Protein AF-A0AAD5CRN8-F1 (afdb_monomer_lite)

InterPro domains:
  IPR029175 Exocyst complex component EXOC2/Sec5 [PTHR13043] (1-467)
  IPR039481 Exocyst complex component EXOC2/Sec5, N-terminal domain [PF15469] (2-465)

Radius of gyration: 38.41 Å; chains: 1; bounding box: 92×66×128 Å

pLDDT: mean 82.79, std 17.11, range [29.72, 98.5]

Sequence (476 aa):
AQADKIRAVQGTLQRFRTLFNLPSAIRENISKGEYDLAVREYRKANSIVLPSHAGMLKRVLEEVENVMHDFKRMLYESMEDPHIDLTNLENIVRLLLELEPESDPVRRYFGIQNRRIQILLDDCTFDHESRMENLQNKLHEKALSDENWKKIQQDLHESVDGSLVNSQPIDSGAEELDALRARYIRRLTAVIMHLIPPFWKVALSVSSGKFAKNKGRYFGHSLEVVSGMIHEIISAYDSKVQNTFLELEETNVICPYMSDAIMDISKACQAFDAKEAAPTIAVESLRALLFESTKLYIMKLCSWMRTSMEEESRNETWVPVTVLERNKSPYAISSLPLAFRSVMVAAMDRIDMMIKFIRSEATSEDSLMMLQEIQESVTLSFFNCLLGFAGQMERIGGDLGRIKQHLPFENGYYPDVVEEFSFHHRPGSITDQHQQLLMVLSNIGFCKDDLFSEMYNKYKHVFLKSRYEPIQCTRI

Organism: Ambrosia artemisiifolia (NCBI:txid4212)

Secondary structure (DSSP, 8-state):
-HHHHHHHHHHHHHHTHHHHHHHHHHHHHHHTT-HHHHHHHHHHHHHH--GGGHHHHHHHHHHHHHHHHHHHHHHHHHTT-TT--HHHHHHHHHHHHHT--SS-HHHHHHHHHHHHHHHHHHHHHHHHHHHHHHHHHHHHHHHHHHHHHHHHHHHHHTS-----------SHHHHHHHHHHHHHHHHHHHHHHHHHHHHHHHHHHHHTTTT-TT-TTSSTTHHHHHHHHHHHHHHHHHHHHHHHHHHS-STTTTSTHHHHHHHHHHHHHHHHHSTTSS-HHHHHHHHHHHHHHHHHHHHHHHHHHHHHHHHHHHT-----EEEEEETTEEEEE-SHHHHHHHHHHHHHHHHHHHHHHHHHH--SHHHHHHHHHHHHHHHHHHHHHHHHHHHHHHHHHHHHHHHGGGS----S----------S-PPTT----HHHHHHHHHHHHHHIIIIIHHHHHHHHHHHHS------------

Foldseek 3Di:
DVVVVVVVVVVVCVVCVCLQCLLVVLVVCVVVVVLVVSLVSLVVSVVPDDPVCCVVCVVSVVSSVVSVVVVLVVLLVLLLDPPDDLVSVLVSQLSCVSSPHPDRSLVSSLVSLLVVLVVQLVVLVVVLVVVLVVLVVVVVVVVVVVVVVVVVVVVVVVPDDDDDDDPDPPDPSLLVNLVSLLVSLLSLLVSLLPRQQVSQVSLVCQLVQSSHPPDVPRNPCSNVVSLVSNLVSLVVSLVSNVVSLVVRDLLCLLPCSLVVSLVSLVSSLVSCPPPSRHDPSSNVSSLVSSLVSLLSSLVSLLVSLQVQLVVCLVVFQQFWDFPDDDPNHIDTAGCNLVSNLVSLCSSLVVSVVSLVVLVVVDDDPVSVVSSLVSLVSSVVSSVVSLVVNVVSLVVLLVVLVVVVVPDPPDPDDDDDDPPPPDDDRDPRHDPDSVVVNVNSVVSVVCCVPPVVCPSCVVRVVSNDDPDPPPPPPDDD

Structure (mmCIF, N/CA/C/O backbone):
data_AF-A0AAD5CRN8-F1
#
_entry.id   AF-A0AAD5CRN8-F1
#
loop_
_atom_site.group_PDB
_atom_site.id
_atom_site.type_symbol
_atom_site.label_atom_id
_atom_site.label_alt_id
_atom_site.label_comp_id
_atom_site.label_asym_id
_atom_site.label_entity_id
_atom_site.label_seq_id
_atom_site.pdbx_PDB_ins_code
_atom_site.Cartn_x
_atom_site.Cartn_y
_atom_site.Cartn_z
_atom_site.occupancy
_atom_site.B_iso_or_equiv
_atom_site.auth_seq_id
_atom_site.auth_comp_id
_atom_site.auth_asym_id
_atom_site.auth_atom_id
_atom_site.pdbx_PDB_model_num
ATOM 1 N N . ALA A 1 1 ? -37.366 -17.524 76.147 1.00 62.94 1 ALA A N 1
ATOM 2 C CA . ALA A 1 1 ? -35.940 -17.242 75.847 1.00 62.94 1 ALA A CA 1
ATOM 3 C C . ALA A 1 1 ? -35.489 -17.808 74.493 1.00 62.94 1 ALA A C 1
ATOM 5 O O . ALA A 1 1 ? -35.186 -17.025 73.602 1.00 62.94 1 ALA A O 1
ATOM 6 N N . GLN A 1 2 ? -35.440 -19.134 74.291 1.00 68.38 2 GLN A N 1
ATOM 7 C CA . GLN A 1 2 ? -34.964 -19.723 73.022 1.00 68.38 2 GLN A CA 1
ATOM 8 C C . GLN A 1 2 ? -35.988 -19.616 71.881 1.00 68.38 2 GLN A C 1
ATOM 10 O O . GLN A 1 2 ? -35.630 -19.229 70.773 1.00 68.38 2 GLN A O 1
ATOM 15 N N . ALA A 1 3 ? -37.271 -19.844 72.173 1.00 77.38 3 ALA A N 1
ATOM 16 C CA . ALA A 1 3 ? -38.359 -19.645 71.214 1.00 77.38 3 ALA A CA 1
ATOM 17 C C . ALA A 1 3 ? -38.461 -18.186 70.723 1.00 77.38 3 ALA A C 1
ATOM 19 O O . ALA A 1 3 ? -38.731 -17.948 69.550 1.00 77.38 3 ALA A O 1
ATOM 20 N N . ASP A 1 4 ? -38.178 -17.211 71.591 1.00 73.88 4 ASP A N 1
ATOM 21 C CA . ASP A 1 4 ? -38.239 -15.785 71.244 1.00 73.88 4 ASP A CA 1
ATOM 22 C C . ASP A 1 4 ? -37.057 -15.359 70.363 1.00 73.88 4 ASP A C 1
ATOM 24 O O . ASP A 1 4 ? -37.240 -14.583 69.428 1.00 73.88 4 ASP A O 1
ATOM 28 N N . LYS A 1 5 ? -35.867 -15.944 70.580 1.00 73.56 5 LYS A N 1
ATOM 29 C CA . LYS A 1 5 ? -34.718 -15.793 69.671 1.00 73.56 5 LYS A CA 1
ATOM 30 C C . LYS A 1 5 ? -35.005 -16.384 68.288 1.00 73.56 5 LYS A C 1
ATOM 32 O O . LYS A 1 5 ? -34.698 -15.746 67.287 1.00 73.56 5 LYS A O 1
ATOM 37 N N . ILE A 1 6 ? -35.632 -17.562 68.220 1.00 77.44 6 ILE A N 1
ATOM 38 C CA . ILE A 1 6 ? -36.017 -18.195 66.946 1.00 77.44 6 ILE A CA 1
ATOM 39 C C . ILE A 1 6 ? -37.050 -17.333 66.204 1.00 77.44 6 ILE A C 1
ATOM 41 O O . ILE A 1 6 ? -36.885 -17.078 65.011 1.00 77.44 6 ILE A O 1
ATOM 45 N N . ARG A 1 7 ? -38.059 -16.803 66.910 1.00 81.38 7 ARG A N 1
ATOM 46 C CA . ARG A 1 7 ? -39.059 -15.885 66.336 1.00 81.38 7 ARG A CA 1
ATOM 47 C C . ARG A 1 7 ? -38.431 -14.583 65.823 1.00 81.38 7 ARG A C 1
ATOM 49 O O . ARG A 1 7 ? -38.809 -14.110 64.754 1.00 81.38 7 ARG A O 1
ATOM 56 N N . ALA A 1 8 ? -37.448 -14.031 66.538 1.00 76.06 8 ALA A N 1
ATOM 57 C CA . ALA A 1 8 ? -36.716 -12.837 66.112 1.00 76.06 8 ALA A CA 1
ATOM 58 C C . ALA A 1 8 ? -35.868 -13.085 64.848 1.00 76.06 8 ALA A C 1
ATOM 60 O O . ALA A 1 8 ? -35.879 -12.264 63.928 1.00 76.06 8 ALA A O 1
ATOM 61 N N . VAL A 1 9 ? -35.184 -14.233 64.762 1.00 78.31 9 VAL A N 1
ATOM 62 C CA . VAL A 1 9 ? -34.409 -14.631 63.571 1.00 78.31 9 VAL A CA 1
ATOM 63 C C . VAL A 1 9 ? -35.330 -14.873 62.374 1.00 78.31 9 VAL A C 1
ATOM 65 O O . VAL A 1 9 ? -35.062 -14.350 61.295 1.00 78.31 9 VAL A O 1
ATOM 68 N N . GLN A 1 10 ? -36.450 -15.582 62.558 1.00 79.94 10 GLN A N 1
ATOM 69 C CA . GLN A 1 10 ? -37.449 -15.781 61.502 1.00 79.94 10 GLN A CA 1
ATOM 70 C C . GLN A 1 10 ? -38.045 -14.459 61.016 1.00 79.94 10 GLN A C 1
ATOM 72 O O . GLN A 1 10 ? -38.086 -14.226 59.813 1.00 79.94 10 GLN A O 1
ATOM 77 N N . GLY A 1 11 ? -38.444 -13.560 61.921 1.00 81.56 11 GLY A N 1
ATOM 78 C CA . GLY A 1 11 ? -38.968 -12.246 61.538 1.00 81.56 11 GLY A CA 1
ATOM 79 C C . GLY A 1 11 ? -37.955 -11.408 60.753 1.00 81.56 11 GLY A C 1
ATOM 80 O O . GLY A 1 11 ? -38.325 -10.697 59.819 1.00 81.56 11 GLY A O 1
ATOM 81 N N . THR A 1 12 ? -36.668 -11.542 61.080 1.00 76.12 12 THR A N 1
ATOM 82 C CA . THR A 1 12 ? -35.578 -10.850 60.380 1.00 76.12 12 THR A CA 1
ATOM 83 C C . THR A 1 12 ? -35.306 -11.451 58.998 1.00 76.12 12 THR A C 1
ATOM 85 O O . THR A 1 12 ? -35.222 -10.707 58.021 1.00 76.12 12 THR A O 1
ATOM 88 N N . LEU A 1 13 ? -35.255 -12.784 58.881 1.00 78.75 13 LEU A N 1
ATOM 89 C CA . LEU A 1 13 ? -35.157 -13.488 57.595 1.00 78.75 13 LEU A CA 1
ATOM 90 C C . LEU A 1 13 ? -36.345 -13.165 56.685 1.00 78.75 13 LEU A C 1
ATOM 92 O O . LEU A 1 13 ? -36.154 -12.964 55.492 1.00 78.75 13 LEU A O 1
ATOM 96 N N . GLN A 1 14 ? -37.558 -13.063 57.235 1.00 80.62 14 GLN A N 1
ATOM 97 C CA . GLN A 1 14 ? -38.750 -12.700 56.468 1.00 80.62 14 GLN A CA 1
ATOM 98 C C . GLN A 1 14 ? -38.671 -11.252 55.959 1.00 80.62 14 GLN A C 1
ATOM 100 O O . GLN A 1 14 ? -38.977 -11.000 54.796 1.00 80.62 14 GLN A O 1
ATOM 105 N N . ARG A 1 15 ? -38.230 -10.308 56.810 1.00 79.81 15 ARG A N 1
ATOM 106 C CA . ARG A 1 15 ? -38.081 -8.885 56.453 1.00 79.81 15 ARG A CA 1
ATOM 107 C C . ARG A 1 15 ? -37.029 -8.644 55.373 1.00 79.81 15 ARG A C 1
ATOM 109 O O . ARG A 1 15 ? -37.247 -7.796 54.517 1.00 79.81 15 ARG A O 1
ATOM 116 N N . PHE A 1 16 ? -35.915 -9.375 55.407 1.00 79.94 16 PHE A N 1
ATOM 117 C CA . PHE A 1 16 ? -34.784 -9.180 54.491 1.00 79.94 16 PHE A CA 1
ATOM 118 C C . PHE A 1 16 ? -34.605 -10.319 53.475 1.00 79.94 16 PHE A C 1
ATOM 120 O O . PHE A 1 16 ? -33.552 -10.420 52.848 1.00 79.94 16 PHE A O 1
ATOM 127 N N . ARG A 1 17 ? -35.623 -11.168 53.274 1.00 82.38 17 ARG A N 1
ATOM 128 C CA . ARG A 1 17 ? -35.578 -12.337 52.372 1.00 82.38 17 ARG A CA 1
ATOM 129 C C . ARG A 1 17 ? -35.054 -11.995 50.978 1.00 82.38 17 ARG A C 1
ATOM 131 O O . ARG A 1 17 ? -34.287 -12.757 50.402 1.00 82.38 17 ARG A O 1
ATOM 138 N N . THR A 1 18 ? -35.470 -10.850 50.444 1.00 82.62 18 THR A N 1
ATOM 139 C CA . THR A 1 18 ? -35.054 -10.361 49.125 1.00 82.62 18 THR A CA 1
ATOM 140 C C . THR A 1 18 ? -33.570 -10.017 49.073 1.00 82.62 18 THR A C 1
ATOM 142 O O . THR A 1 18 ? -32.928 -10.355 48.091 1.00 82.62 18 THR A O 1
ATOM 145 N N . LEU A 1 19 ? -33.010 -9.418 50.130 1.00 80.56 19 LEU A N 1
ATOM 146 C CA . LEU A 1 19 ? -31.579 -9.118 50.214 1.00 80.56 19 LEU A CA 1
ATOM 147 C C . LEU A 1 19 ? -30.752 -10.397 50.376 1.00 80.56 19 LEU A C 1
ATOM 149 O O . LEU A 1 19 ? -29.744 -10.543 49.701 1.00 80.56 19 LEU A O 1
ATOM 153 N N . PHE A 1 20 ? -31.197 -11.354 51.199 1.00 83.69 20 PHE A N 1
ATOM 154 C CA . PHE A 1 20 ? -30.498 -12.638 51.361 1.00 83.69 20 PHE A CA 1
ATOM 155 C C . PHE A 1 20 ? -30.453 -13.471 50.069 1.00 83.69 20 PHE A C 1
ATOM 157 O O . PHE A 1 20 ? -29.467 -14.162 49.831 1.00 83.69 20 PHE A O 1
ATOM 164 N N . ASN A 1 21 ? -31.488 -13.388 49.227 1.00 85.75 21 ASN A N 1
ATOM 165 C CA . ASN A 1 21 ? -31.549 -14.095 47.941 1.00 85.75 21 ASN A CA 1
ATOM 166 C C . ASN A 1 21 ? -30.939 -13.303 46.772 1.00 85.75 21 ASN A C 1
ATOM 168 O O . ASN A 1 21 ? -30.815 -13.840 45.671 1.00 85.75 21 ASN A O 1
ATOM 172 N N . LEU A 1 22 ? -30.569 -12.042 46.996 1.00 88.12 22 LEU A N 1
ATOM 173 C CA . LEU A 1 22 ? -30.127 -11.120 45.956 1.00 88.12 22 LEU A CA 1
ATOM 174 C C . LEU A 1 22 ? -28.894 -11.605 45.172 1.00 88.12 22 LEU A C 1
ATOM 176 O O . LEU A 1 22 ? -28.953 -11.542 43.947 1.00 88.12 22 LEU A O 1
ATOM 180 N N . PRO A 1 23 ? -27.815 -12.137 45.793 1.00 88.75 23 PRO A N 1
ATOM 181 C CA . PRO A 1 23 ? -26.663 -12.616 45.024 1.00 88.75 23 PRO A CA 1
ATOM 182 C C . PRO A 1 23 ? -27.031 -13.711 44.017 1.00 88.75 23 PRO A C 1
ATOM 184 O O . PRO A 1 23 ? -26.512 -13.744 42.903 1.00 88.75 23 PRO A O 1
ATOM 187 N N . SER A 1 24 ? -27.933 -14.619 44.403 1.00 90.00 24 SER A N 1
ATOM 188 C CA . SER A 1 24 ? -28.396 -15.703 43.533 1.00 90.00 24 SER A CA 1
ATOM 189 C C . SER A 1 24 ? -29.290 -15.183 42.410 1.00 90.00 24 SER A C 1
ATOM 191 O O . SER A 1 24 ? -29.120 -15.608 41.273 1.00 90.00 24 SER A O 1
ATOM 193 N N . ALA A 1 25 ? -30.184 -14.234 42.708 1.00 90.25 25 ALA A N 1
ATOM 194 C CA . ALA A 1 25 ? -31.044 -13.601 41.708 1.00 90.25 25 ALA A CA 1
ATOM 195 C C . ALA A 1 25 ? -30.230 -12.817 40.664 1.00 90.25 25 ALA A C 1
ATOM 197 O O . ALA A 1 25 ? -30.434 -12.990 39.466 1.00 90.25 25 ALA A O 1
ATOM 198 N N . ILE A 1 26 ? -29.240 -12.032 41.104 1.00 91.94 26 ILE A N 1
ATOM 199 C CA . ILE A 1 26 ? -28.335 -11.304 40.205 1.00 91.94 26 ILE A CA 1
ATOM 200 C C . ILE A 1 26 ? -27.557 -12.287 39.321 1.00 91.94 26 ILE A C 1
ATOM 202 O O . ILE A 1 26 ? -27.516 -12.100 38.107 1.00 91.94 26 ILE A O 1
ATOM 206 N N . ARG A 1 27 ? -26.993 -13.365 39.889 1.00 93.00 27 ARG A N 1
ATOM 207 C CA . ARG A 1 27 ? -26.302 -14.405 39.103 1.00 93.00 27 ARG A CA 1
ATOM 208 C C . ARG A 1 27 ? -27.207 -15.056 38.060 1.00 93.00 27 ARG A C 1
ATOM 210 O O . ARG A 1 27 ? -26.766 -15.280 36.937 1.00 93.00 27 ARG A O 1
ATOM 217 N N . GLU A 1 28 ? -28.454 -15.348 38.417 1.00 93.56 28 GLU A N 1
ATOM 218 C CA . GLU A 1 28 ? -29.437 -15.930 37.501 1.00 93.56 28 GLU A CA 1
ATOM 219 C C . GLU A 1 28 ? -29.817 -14.963 36.369 1.00 93.56 28 GLU A C 1
ATOM 221 O O . GLU A 1 28 ? -29.907 -15.366 35.211 1.00 93.56 28 GLU A O 1
ATOM 226 N N . ASN A 1 29 ? -29.985 -13.677 36.672 1.00 92.75 29 ASN A N 1
ATOM 227 C CA . ASN A 1 29 ? -30.277 -12.662 35.659 1.00 92.75 29 ASN A CA 1
ATOM 228 C C . ASN A 1 29 ? -29.090 -12.467 34.703 1.00 92.75 29 ASN A C 1
ATOM 230 O O . ASN A 1 29 ? -29.282 -12.370 33.492 1.00 92.75 29 ASN A O 1
ATOM 234 N N . ILE A 1 30 ? -27.857 -12.479 35.223 1.00 93.19 30 ILE A N 1
ATOM 235 C CA . ILE A 1 30 ? -26.638 -12.415 34.405 1.00 93.19 30 ILE A CA 1
ATOM 236 C C . ILE A 1 30 ? -26.535 -13.636 33.485 1.00 93.19 30 ILE A C 1
ATOM 238 O O . ILE A 1 30 ? -26.258 -13.472 32.298 1.00 93.19 30 ILE A O 1
ATOM 242 N N . SER A 1 31 ? -26.782 -14.850 33.988 1.00 92.12 31 SER A N 1
ATOM 243 C CA . SER A 1 31 ? -26.666 -16.068 33.174 1.00 92.12 31 SER A CA 1
ATOM 244 C C . SER A 1 31 ? -27.721 -16.164 32.067 1.00 92.12 31 SER A C 1
ATOM 246 O O . SER A 1 31 ? -27.463 -16.783 31.037 1.00 92.12 31 SER A O 1
ATOM 248 N N . LYS A 1 32 ? -28.878 -15.513 32.238 1.00 93.62 32 LYS A N 1
ATOM 249 C CA . LYS A 1 32 ? -29.927 -15.385 31.210 1.00 93.62 32 LYS A CA 1
ATOM 250 C C . LYS A 1 32 ? -29.684 -14.255 30.202 1.00 93.62 32 LYS A C 1
ATOM 252 O O . LYS A 1 32 ? -30.441 -14.141 29.243 1.00 93.62 32 LYS A O 1
ATOM 257 N N . GLY A 1 33 ? -28.669 -13.412 30.410 1.00 89.50 33 GLY A N 1
ATOM 258 C CA . GLY A 1 33 ? -28.430 -12.220 29.588 1.00 89.50 33 GLY A CA 1
ATOM 259 C C . GLY A 1 33 ? -29.343 -11.032 29.924 1.00 89.50 33 GLY A C 1
ATOM 260 O O . GLY A 1 33 ? -29.355 -10.033 29.210 1.00 89.50 33 GLY A O 1
ATOM 261 N N . GLU A 1 34 ? -30.095 -11.093 31.027 1.00 93.06 34 GLU A N 1
ATOM 262 C CA . GLU A 1 34 ? -30.994 -10.029 31.491 1.00 93.06 34 GLU A CA 1
ATOM 263 C C . GLU A 1 34 ? -30.223 -8.955 32.283 1.00 93.06 34 GLU A C 1
ATOM 265 O O . GLU A 1 34 ? -30.525 -8.634 33.437 1.00 93.06 34 GLU A O 1
ATOM 270 N N . TYR A 1 35 ? -29.193 -8.383 31.658 1.00 93.69 35 TYR A N 1
ATOM 271 C CA . TYR A 1 35 ? -28.232 -7.487 32.307 1.00 93.69 35 TYR A CA 1
ATOM 272 C C . TYR A 1 35 ? -28.873 -6.243 32.933 1.00 93.69 35 TYR A C 1
ATOM 274 O O . TYR A 1 35 ? -28.536 -5.867 34.055 1.00 93.69 35 TYR A O 1
ATOM 282 N N . ASP A 1 36 ? -29.857 -5.637 32.269 1.00 90.31 36 ASP A N 1
ATOM 283 C CA . ASP A 1 36 ? -30.581 -4.483 32.813 1.00 90.31 36 ASP A CA 1
ATOM 284 C C . ASP A 1 36 ? -31.354 -4.815 34.094 1.00 90.31 36 ASP A C 1
ATOM 286 O O . ASP A 1 36 ? -31.506 -3.968 34.978 1.00 90.31 36 ASP A O 1
ATOM 290 N N . LEU A 1 37 ? -31.873 -6.042 34.211 1.00 91.81 37 LEU A N 1
ATOM 291 C CA . LEU A 1 37 ? -32.556 -6.477 35.422 1.00 91.81 37 LEU A CA 1
ATOM 292 C C . LEU A 1 37 ? -31.555 -6.630 36.571 1.00 91.81 37 LEU A C 1
ATOM 294 O O . LEU A 1 37 ? -31.789 -6.062 37.638 1.00 91.81 37 LEU A O 1
ATOM 298 N N . ALA A 1 38 ? -30.415 -7.278 36.316 1.00 91.56 38 ALA A N 1
ATOM 299 C CA . ALA A 1 38 ? -29.332 -7.432 37.288 1.00 91.56 38 ALA A CA 1
ATOM 300 C C . ALA A 1 38 ? -28.832 -6.075 37.829 1.00 91.56 38 ALA A C 1
ATOM 302 O O . ALA A 1 38 ? -28.772 -5.870 39.043 1.00 91.56 38 ALA A O 1
ATOM 303 N N . VAL A 1 39 ? -28.561 -5.106 36.944 1.00 91.19 39 VAL A N 1
ATOM 304 C CA . VAL A 1 39 ? -28.105 -3.756 37.333 1.00 91.19 39 VAL A CA 1
ATOM 305 C C . VAL A 1 39 ? -29.162 -3.013 38.158 1.00 91.19 39 VAL A C 1
ATOM 307 O O . VAL A 1 39 ? -28.835 -2.352 39.150 1.00 91.19 39 VAL A O 1
ATOM 310 N N . ARG A 1 40 ? -30.446 -3.115 37.789 1.00 89.31 40 ARG A N 1
ATOM 311 C CA . ARG A 1 40 ? -31.541 -2.480 38.543 1.00 89.31 40 ARG A CA 1
ATOM 312 C C . ARG A 1 40 ? -31.700 -3.070 39.939 1.00 89.31 40 ARG A C 1
ATOM 314 O O . ARG A 1 40 ? -31.893 -2.309 40.888 1.00 89.31 40 ARG A O 1
ATOM 321 N N . GLU A 1 41 ? -31.638 -4.393 40.072 1.00 87.69 41 GLU A N 1
ATOM 322 C CA . GLU A 1 41 ? -31.734 -5.069 41.369 1.00 87.69 41 GLU A CA 1
ATOM 323 C C . GLU A 1 41 ? -30.574 -4.687 42.291 1.00 87.69 41 GLU A C 1
ATOM 325 O O . GLU A 1 41 ? -30.813 -4.349 43.453 1.00 87.69 41 GLU A O 1
ATOM 330 N N . TYR A 1 42 ? -29.353 -4.629 41.753 1.00 88.81 42 TYR A N 1
ATOM 331 C CA . TYR A 1 42 ? -28.173 -4.154 42.473 1.00 88.81 42 TYR A CA 1
ATOM 332 C C . TYR A 1 42 ? -28.337 -2.709 42.974 1.00 88.81 42 TYR A C 1
ATOM 334 O O . TYR A 1 42 ? -28.220 -2.442 44.172 1.00 88.81 42 TYR A O 1
ATOM 342 N N . ARG A 1 43 ? -28.713 -1.767 42.094 1.00 85.38 43 ARG A N 1
ATOM 343 C CA . ARG A 1 43 ? -28.924 -0.357 42.483 1.00 85.38 43 ARG A CA 1
ATOM 344 C C . ARG A 1 43 ? -30.032 -0.199 43.519 1.00 85.38 43 ARG A C 1
ATOM 346 O O . ARG A 1 43 ? -29.898 0.579 44.465 1.00 85.38 43 ARG A O 1
ATOM 353 N N . LYS A 1 44 ? -31.127 -0.948 43.365 1.00 84.88 44 LYS A N 1
ATOM 354 C CA . LYS A 1 44 ? -32.227 -0.955 44.333 1.00 84.88 44 LYS A CA 1
ATOM 355 C C . LYS A 1 44 ? -31.738 -1.430 45.699 1.00 84.88 44 LYS A C 1
ATOM 357 O O . LYS A 1 44 ? -32.062 -0.794 46.699 1.00 84.88 44 LYS A O 1
ATOM 362 N N . ALA A 1 45 ? -30.943 -2.494 45.748 1.00 80.56 45 ALA A N 1
ATOM 363 C CA . ALA A 1 45 ? -30.377 -2.992 46.993 1.00 80.56 45 ALA A CA 1
ATOM 364 C C . ALA A 1 45 ? -29.479 -1.952 47.672 1.00 80.56 45 ALA A C 1
ATOM 366 O O . ALA A 1 45 ? -29.720 -1.633 48.835 1.00 80.56 45 ALA A O 1
ATOM 367 N N . ASN A 1 46 ? -28.558 -1.330 46.932 1.00 78.19 46 ASN A N 1
ATOM 368 C CA . ASN A 1 46 ? -27.684 -0.276 47.459 1.00 78.19 46 ASN A CA 1
ATOM 369 C C . ASN A 1 46 ? -28.458 0.933 48.006 1.00 78.19 46 ASN A C 1
ATOM 371 O O . ASN A 1 46 ? -28.046 1.525 48.997 1.00 78.19 46 ASN A O 1
ATOM 375 N N . SER A 1 47 ? -29.618 1.263 47.429 1.00 77.88 47 SER A N 1
ATOM 376 C CA . SER A 1 47 ? -30.474 2.347 47.937 1.00 77.88 47 SER A CA 1
ATOM 377 C C . SER A 1 47 ? -31.237 2.014 49.231 1.00 77.88 47 SER A C 1
ATOM 379 O O . SER A 1 47 ? -31.662 2.920 49.944 1.00 77.88 47 SER A O 1
ATOM 381 N N . ILE A 1 48 ? -31.437 0.726 49.537 1.00 75.50 48 ILE A N 1
ATOM 382 C CA . ILE A 1 48 ? -32.257 0.255 50.670 1.00 75.50 48 ILE A CA 1
ATOM 383 C C . ILE A 1 48 ? -31.395 -0.053 51.907 1.00 75.50 48 ILE A C 1
ATOM 385 O O . ILE A 1 48 ? -31.907 -0.071 53.030 1.00 75.50 48 ILE A O 1
ATOM 389 N N . VAL A 1 49 ? -30.092 -0.297 51.735 1.00 66.75 49 VAL A N 1
ATOM 390 C CA . VAL A 1 49 ? -29.182 -0.625 52.841 1.00 66.75 49 VAL A CA 1
ATOM 391 C C . VAL A 1 49 ? -28.963 0.605 53.729 1.00 66.75 49 VAL A C 1
ATOM 393 O O . VAL A 1 49 ? -28.154 1.480 53.439 1.00 66.75 49 VAL A O 1
ATOM 396 N N . LEU A 1 50 ? -29.677 0.662 54.857 1.00 60.12 50 LEU A N 1
ATOM 397 C CA . LEU A 1 50 ? -29.413 1.636 55.915 1.00 60.12 50 LEU A CA 1
ATOM 398 C C . LEU A 1 50 ? -28.155 1.245 56.722 1.00 60.12 50 LEU A C 1
ATOM 400 O O . LEU A 1 50 ? -27.99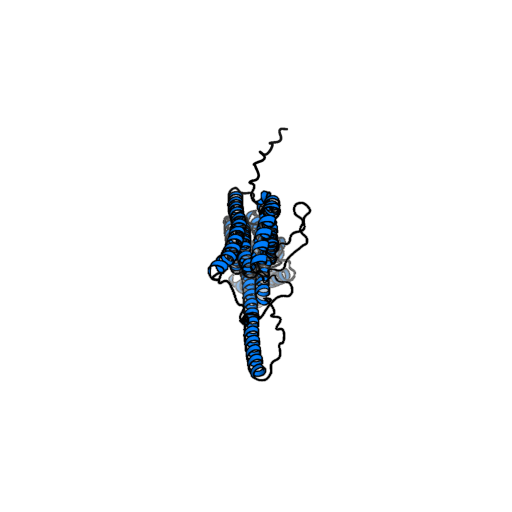8 0.066 57.065 1.00 60.12 50 LEU A O 1
ATOM 404 N N . PRO A 1 51 ? -27.316 2.215 57.142 1.00 61.31 51 PRO A N 1
ATOM 405 C CA . PRO A 1 51 ? -26.113 1.970 57.951 1.00 61.31 51 PRO A CA 1
ATOM 406 C C . PRO A 1 51 ? -26.364 1.161 59.237 1.00 61.31 51 PRO A C 1
ATOM 408 O O . PRO A 1 51 ? -25.488 0.444 59.714 1.00 61.31 51 PRO A O 1
ATOM 411 N N . SER A 1 52 ? -27.582 1.227 59.782 1.00 59.97 52 SER A N 1
ATOM 412 C CA . SER A 1 52 ? -28.012 0.549 61.010 1.00 59.97 52 SER A CA 1
ATOM 413 C C . SER A 1 52 ? -28.111 -0.982 60.909 1.00 59.97 52 SER A C 1
ATOM 415 O O . SER A 1 52 ? -28.086 -1.653 61.940 1.00 59.97 52 SER A O 1
ATOM 417 N N . HIS A 1 53 ? -28.214 -1.558 59.705 1.00 65.31 53 HIS A N 1
ATOM 418 C CA . HIS A 1 53 ? -28.368 -3.009 59.489 1.00 65.31 53 HIS A CA 1
ATOM 419 C C . HIS A 1 53 ? -27.146 -3.670 58.825 1.00 65.31 53 HIS A C 1
ATOM 421 O O . HIS A 1 53 ? -27.135 -4.887 58.609 1.00 65.31 53 HIS A O 1
ATOM 427 N N . ALA A 1 54 ? -26.092 -2.891 58.561 1.00 62.66 54 ALA A N 1
ATOM 428 C CA . ALA A 1 54 ? -24.902 -3.317 57.827 1.00 62.66 54 ALA A CA 1
ATOM 429 C C . ALA A 1 54 ? -24.162 -4.497 58.484 1.00 62.66 54 ALA A C 1
ATOM 431 O O . ALA A 1 54 ? -23.677 -5.382 57.787 1.00 62.66 54 ALA A O 1
ATOM 432 N N . GLY A 1 55 ? -24.127 -4.573 59.820 1.00 69.88 55 GLY A N 1
ATOM 433 C CA . GLY A 1 55 ? -23.413 -5.643 60.531 1.00 69.88 55 GLY A CA 1
ATOM 434 C C . GLY A 1 55 ? -23.984 -7.049 60.301 1.00 69.88 55 GLY A C 1
ATOM 435 O O . GLY A 1 55 ? -23.228 -8.014 60.249 1.00 69.88 55 GLY A O 1
ATOM 436 N N . MET A 1 56 ? -25.303 -7.172 60.120 1.00 74.06 56 MET A N 1
ATOM 437 C CA . MET A 1 56 ? -25.963 -8.463 59.878 1.00 74.06 56 MET A CA 1
ATOM 438 C C . MET A 1 56 ? -25.917 -8.872 58.401 1.00 74.06 56 MET A C 1
ATOM 440 O O . MET A 1 56 ? -25.804 -10.057 58.096 1.00 74.06 56 MET A O 1
ATOM 444 N N . LEU A 1 57 ? -25.999 -7.899 57.491 1.00 75.50 57 LEU A N 1
ATOM 445 C CA . LEU A 1 57 ? -26.015 -8.130 56.044 1.00 75.50 57 LEU A CA 1
ATOM 446 C C . LEU A 1 57 ? -24.615 -8.128 55.417 1.00 75.50 57 LEU A C 1
ATOM 448 O O . LEU A 1 57 ? -24.497 -8.415 54.232 1.00 75.50 57 LEU A O 1
ATOM 452 N N . LYS A 1 58 ? -23.559 -7.865 56.199 1.00 81.56 58 LYS A N 1
ATOM 453 C CA . LYS A 1 58 ? -22.179 -7.692 55.724 1.00 81.56 58 LYS A CA 1
ATOM 454 C C . LYS A 1 58 ? -21.734 -8.758 54.717 1.00 81.56 58 LYS A C 1
ATOM 456 O O . LYS A 1 58 ? -21.371 -8.404 53.607 1.00 81.56 58 LYS A O 1
ATOM 461 N N . ARG A 1 59 ? -21.846 -10.047 55.060 1.00 83.19 59 ARG A N 1
ATOM 462 C CA . ARG A 1 59 ? -21.443 -11.152 54.163 1.00 83.19 59 ARG A CA 1
ATOM 463 C C . ARG A 1 59 ? -22.257 -11.219 52.872 1.00 83.19 59 ARG A C 1
ATOM 465 O O . ARG A 1 59 ? -21.732 -11.601 51.839 1.00 83.19 59 ARG A O 1
ATOM 472 N N . VAL A 1 60 ? -23.547 -10.894 52.941 1.00 84.25 60 VAL A N 1
ATOM 473 C CA . VAL A 1 60 ? -24.421 -10.896 51.761 1.00 84.25 60 VAL A CA 1
ATOM 474 C C . VAL A 1 60 ? -24.032 -9.750 50.841 1.00 84.25 60 VAL A C 1
ATOM 476 O O . VAL A 1 60 ? -23.927 -9.957 49.644 1.00 84.25 60 VAL A O 1
ATOM 479 N N . LEU A 1 61 ? -23.782 -8.564 51.399 1.00 82.88 61 LEU A N 1
ATOM 480 C CA . LEU A 1 61 ? -23.341 -7.402 50.632 1.00 82.88 61 LEU A CA 1
ATOM 481 C C . LEU A 1 61 ? -21.951 -7.623 50.023 1.00 82.88 61 LEU A C 1
ATOM 483 O O . LEU A 1 61 ? -21.770 -7.320 48.854 1.00 82.88 61 LEU A O 1
ATOM 487 N N . GLU A 1 62 ? -21.014 -8.223 50.763 1.00 87.25 62 GLU A N 1
ATOM 488 C CA . GLU A 1 62 ? -19.708 -8.647 50.229 1.00 87.25 62 GLU A CA 1
ATOM 489 C C . GLU A 1 62 ? -19.870 -9.611 49.045 1.00 87.25 62 GLU A C 1
ATOM 491 O O . GLU A 1 62 ? -19.226 -9.440 48.015 1.00 87.25 62 GLU A O 1
ATOM 496 N N . GLU A 1 63 ? -20.775 -10.587 49.149 1.00 89.31 63 GLU A N 1
ATOM 497 C CA . GLU A 1 63 ? -21.052 -11.514 48.051 1.00 89.31 63 GLU A CA 1
ATOM 498 C C . GLU A 1 63 ? -21.724 -10.827 46.850 1.00 89.31 63 GLU A C 1
ATOM 500 O O . GLU A 1 63 ? -21.407 -11.152 45.709 1.00 89.31 63 GLU A O 1
ATOM 505 N N . VAL A 1 64 ? -22.630 -9.866 47.075 1.00 89.00 64 VAL A N 1
ATOM 506 C CA . VAL A 1 64 ? -23.213 -9.053 45.992 1.00 89.00 64 VAL A CA 1
ATOM 507 C C . VAL A 1 64 ? -22.120 -8.264 45.275 1.00 89.00 64 VAL A C 1
ATOM 509 O O . VAL A 1 64 ? -22.077 -8.286 44.049 1.00 89.00 64 VAL A O 1
ATOM 512 N N . GLU A 1 65 ? -21.221 -7.607 46.011 1.00 89.00 65 GLU A N 1
ATOM 513 C CA . GLU A 1 65 ? -20.098 -6.870 45.422 1.00 89.00 65 GLU A CA 1
ATOM 514 C C . GLU A 1 65 ? -19.163 -7.794 44.630 1.00 89.00 65 GLU A C 1
ATOM 516 O O . GLU A 1 65 ? -18.776 -7.444 43.519 1.00 89.00 65 GLU A O 1
ATOM 521 N N . ASN A 1 66 ? -18.879 -9.007 45.123 1.00 90.94 66 ASN A N 1
ATOM 522 C CA . ASN A 1 66 ? -18.108 -10.007 44.373 1.00 90.94 66 ASN A CA 1
ATOM 523 C C . ASN A 1 66 ? -18.800 -10.391 43.055 1.00 90.94 66 ASN A C 1
ATOM 525 O O . ASN A 1 66 ? -18.174 -10.354 41.997 1.00 90.94 66 ASN A O 1
ATOM 529 N N . VAL A 1 67 ? -20.103 -10.698 43.093 1.00 92.56 67 VAL A N 1
ATOM 530 C CA . VAL A 1 67 ? -20.888 -11.022 41.886 1.00 92.56 67 VAL A CA 1
ATOM 531 C C . VAL A 1 67 ? -20.882 -9.856 40.895 1.00 92.56 67 VAL A C 1
ATOM 533 O O . VAL A 1 67 ? -20.754 -10.066 39.690 1.00 92.56 67 VAL A O 1
ATOM 536 N N . MET A 1 68 ? -20.997 -8.620 41.381 1.00 90.81 68 MET A N 1
ATOM 537 C CA . MET A 1 68 ? -20.971 -7.434 40.526 1.00 90.81 68 MET A CA 1
ATOM 538 C C . MET A 1 68 ? -19.578 -7.129 39.979 1.00 90.81 68 MET A C 1
ATOM 540 O O . MET A 1 68 ? -19.468 -6.653 38.849 1.00 90.81 68 MET A O 1
ATOM 544 N N . HIS A 1 69 ? -18.519 -7.424 40.729 1.00 91.38 69 HIS A N 1
ATOM 545 C CA . HIS A 1 69 ? -17.147 -7.337 40.242 1.00 91.38 69 HIS A CA 1
ATOM 546 C C . HIS A 1 69 ? -16.899 -8.352 39.118 1.00 91.38 69 HIS A C 1
ATOM 548 O O . HIS A 1 69 ? -16.398 -7.982 38.055 1.00 91.38 69 HIS A O 1
ATOM 554 N N . ASP A 1 70 ? -17.341 -9.598 39.298 1.00 92.44 70 ASP A N 1
ATOM 555 C CA . ASP A 1 70 ? -17.280 -10.632 38.262 1.00 92.44 70 ASP A CA 1
ATOM 556 C C . ASP A 1 70 ? -18.089 -10.233 37.017 1.00 92.44 70 ASP A C 1
ATOM 558 O O . ASP A 1 70 ? -17.631 -10.424 35.889 1.00 92.44 70 ASP A O 1
ATOM 562 N N . PHE A 1 71 ? -19.260 -9.616 37.210 1.00 93.56 71 PHE A N 1
ATOM 563 C CA . PHE A 1 71 ? -20.074 -9.089 36.117 1.00 93.56 71 PHE A CA 1
ATOM 564 C C . PHE A 1 71 ? -19.366 -7.960 35.358 1.00 93.56 71 PHE A C 1
ATOM 566 O O . PHE A 1 71 ? -19.302 -7.994 34.131 1.00 93.56 71 PHE A O 1
ATOM 573 N N . LYS A 1 72 ? -18.775 -6.988 36.071 1.00 91.56 72 LYS A N 1
ATOM 574 C CA . LYS A 1 72 ? -17.959 -5.922 35.464 1.00 91.56 72 LYS A CA 1
ATOM 575 C C . LYS A 1 72 ? -16.802 -6.511 34.656 1.00 91.56 72 LYS A C 1
ATOM 577 O O . LYS A 1 72 ? -16.566 -6.053 33.542 1.00 91.56 72 LYS A O 1
ATOM 582 N N . ARG A 1 73 ? -16.100 -7.521 35.185 1.00 91.50 73 ARG A N 1
ATOM 583 C CA . ARG A 1 73 ? -15.012 -8.208 34.471 1.00 91.50 73 ARG A CA 1
ATOM 584 C C . ARG A 1 73 ? -15.509 -8.844 33.174 1.00 91.50 73 ARG A C 1
ATOM 586 O O . ARG A 1 73 ? -14.913 -8.586 32.137 1.00 91.50 73 ARG A O 1
ATOM 593 N N . MET A 1 74 ? -16.623 -9.572 33.215 1.00 92.44 74 MET A N 1
ATOM 594 C CA . MET A 1 74 ? -17.213 -10.183 32.018 1.00 92.44 74 MET A CA 1
ATOM 595 C C . MET A 1 74 ? -17.614 -9.137 30.963 1.00 92.44 74 MET A C 1
ATOM 597 O O . MET A 1 74 ? -17.359 -9.325 29.776 1.00 92.44 74 MET A O 1
ATOM 601 N N . LEU A 1 75 ? -18.163 -7.991 31.383 1.00 91.62 75 LEU A N 1
ATOM 602 C CA . LEU A 1 75 ? -18.447 -6.873 30.477 1.00 91.62 75 LEU A CA 1
ATOM 603 C C . LEU A 1 75 ? -17.166 -6.303 29.838 1.00 91.62 75 LEU A C 1
ATOM 605 O O . LEU A 1 75 ? -17.171 -5.987 28.650 1.00 91.62 75 LEU A O 1
ATOM 609 N N . TYR A 1 76 ? -16.067 -6.185 30.593 1.00 90.12 76 TYR A N 1
ATOM 610 C CA . TYR A 1 76 ? -14.773 -5.762 30.042 1.00 90.12 76 TYR A CA 1
ATOM 611 C C . TYR A 1 76 ? -14.192 -6.777 29.054 1.00 90.12 76 TYR A C 1
ATOM 613 O O . TYR A 1 76 ? -13.748 -6.365 27.988 1.00 90.12 76 TYR A O 1
ATOM 621 N N . GLU A 1 77 ? -14.237 -8.070 29.373 1.00 90.12 77 GLU A N 1
ATOM 622 C CA . GLU A 1 77 ? -13.799 -9.151 28.478 1.00 90.12 77 GLU A CA 1
ATOM 623 C C . GLU A 1 77 ? -14.614 -9.156 27.177 1.00 90.12 77 GLU A C 1
ATOM 625 O O . GLU A 1 77 ? -14.061 -9.308 26.092 1.00 90.12 77 GLU A O 1
ATOM 630 N N . SER A 1 78 ? -15.920 -8.883 27.247 1.00 89.12 78 SER A N 1
ATOM 631 C CA . SER A 1 78 ? -16.754 -8.769 26.047 1.00 89.12 78 SER A CA 1
ATOM 632 C C . SER A 1 78 ? -16.357 -7.597 25.139 1.00 89.12 78 SER A C 1
ATOM 634 O O . SER A 1 78 ? -16.573 -7.684 23.934 1.00 89.12 78 SER A O 1
ATOM 636 N N . MET A 1 79 ? -15.779 -6.512 25.673 1.00 87.62 79 MET A N 1
ATOM 637 C CA . MET A 1 79 ? -15.271 -5.391 24.862 1.00 87.62 79 MET A CA 1
ATOM 638 C C . MET A 1 79 ? -13.933 -5.696 24.171 1.00 87.62 79 MET A C 1
ATOM 640 O O . MET A 1 79 ? -13.507 -4.927 23.306 1.00 87.62 79 MET A O 1
ATOM 644 N N . GLU A 1 80 ? -13.256 -6.783 24.553 1.00 85.19 80 GLU A N 1
ATOM 645 C CA . GLU A 1 80 ? -12.024 -7.253 23.906 1.00 85.19 80 GLU A CA 1
ATOM 646 C C . GLU A 1 80 ? -12.314 -8.034 22.609 1.00 85.19 80 GLU A C 1
ATOM 648 O O . GLU A 1 80 ? -11.403 -8.259 21.803 1.00 85.19 80 GLU A O 1
ATOM 653 N N . ASP A 1 81 ? -13.580 -8.391 22.359 1.00 84.44 81 ASP A N 1
ATOM 654 C CA . ASP A 1 81 ? -14.007 -9.074 21.138 1.00 84.44 81 ASP A CA 1
ATOM 655 C C . ASP A 1 81 ? -13.733 -8.207 19.882 1.00 84.44 81 ASP A C 1
ATOM 657 O O . ASP A 1 81 ? -14.216 -7.074 19.796 1.00 84.44 81 ASP A O 1
ATOM 661 N N . PRO A 1 82 ? -12.975 -8.713 18.881 1.00 74.06 82 PRO A N 1
ATOM 662 C CA . PRO A 1 82 ? -12.774 -8.033 17.590 1.00 74.06 82 PRO A CA 1
ATOM 663 C C . PRO A 1 82 ? -14.039 -7.619 16.860 1.00 74.06 82 PRO A C 1
ATOM 665 O O . PRO A 1 82 ? -14.020 -6.681 16.066 1.00 74.06 82 PRO A O 1
ATOM 668 N N . HIS A 1 83 ? -15.075 -8.436 17.005 1.00 78.12 83 HIS A N 1
ATOM 669 C CA . HIS A 1 83 ? -16.249 -8.420 16.151 1.00 78.12 83 HIS A CA 1
ATOM 670 C C . HIS A 1 83 ? -17.465 -7.873 16.890 1.00 78.12 83 HIS A C 1
ATOM 672 O O . HIS A 1 83 ? -18.589 -8.016 16.409 1.00 78.12 83 HIS A O 1
ATOM 678 N N . ILE A 1 84 ? -17.239 -7.216 18.032 1.00 83.31 84 ILE A N 1
ATOM 679 C CA . ILE A 1 84 ? -18.285 -6.518 18.758 1.00 83.31 84 ILE A CA 1
ATOM 680 C C . ILE A 1 84 ? -18.935 -5.469 17.849 1.00 83.31 84 ILE A C 1
ATOM 682 O O . ILE A 1 84 ? -18.282 -4.572 17.311 1.00 83.31 84 ILE A O 1
ATOM 686 N N . ASP A 1 85 ? -20.245 -5.595 17.654 1.00 84.69 85 ASP A N 1
ATOM 687 C CA . ASP A 1 85 ? -20.999 -4.581 16.935 1.00 84.69 85 ASP A CA 1
ATOM 688 C C . ASP A 1 85 ? -21.180 -3.313 17.791 1.00 84.69 85 ASP A C 1
ATOM 690 O O . ASP A 1 85 ? -21.056 -3.313 19.021 1.00 84.69 85 ASP A O 1
ATOM 694 N N . LEU A 1 86 ? -21.480 -2.199 17.123 1.00 82.31 86 LEU A N 1
ATOM 695 C CA . LEU A 1 86 ? -21.608 -0.903 17.787 1.00 82.31 86 LEU A CA 1
ATOM 696 C C . LEU A 1 86 ? -22.733 -0.890 18.835 1.00 82.31 86 LEU A C 1
ATOM 698 O O . LEU A 1 86 ? -22.596 -0.232 19.861 1.00 82.31 86 LEU A O 1
ATOM 702 N N . THR A 1 87 ? -23.829 -1.615 18.607 1.00 85.75 87 THR A N 1
ATOM 703 C CA . THR A 1 87 ? -24.992 -1.633 19.506 1.00 85.75 87 THR A CA 1
ATOM 704 C C . THR A 1 87 ? -24.689 -2.382 20.803 1.00 85.75 87 THR A C 1
ATOM 706 O O . THR A 1 87 ? -25.054 -1.927 21.889 1.00 85.75 87 THR A O 1
ATOM 709 N N . ASN A 1 88 ? -23.981 -3.503 20.715 1.00 87.06 88 ASN A N 1
ATOM 710 C CA . ASN A 1 88 ? -23.527 -4.282 21.857 1.00 87.06 88 ASN A CA 1
ATOM 711 C C . ASN A 1 88 ? -22.479 -3.506 22.651 1.00 87.06 88 ASN A C 1
ATOM 713 O O . ASN A 1 88 ? -22.583 -3.436 23.875 1.00 87.06 88 ASN A O 1
ATOM 717 N N . LEU A 1 89 ? -21.539 -2.839 21.973 1.00 86.62 89 LEU A N 1
ATOM 718 C CA . LEU A 1 89 ? -20.577 -1.953 22.629 1.00 86.62 89 LEU A CA 1
ATOM 719 C C . LEU A 1 89 ? -21.273 -0.791 23.357 1.00 86.62 89 LEU A C 1
ATOM 721 O O . LEU A 1 89 ? -20.962 -0.521 24.517 1.00 86.62 89 LEU A O 1
ATOM 725 N N . GLU A 1 90 ? -22.244 -0.135 22.714 1.00 83.81 90 GLU A N 1
ATOM 726 C CA . GLU A 1 90 ? -23.071 0.916 23.324 1.00 83.81 90 GLU A CA 1
ATOM 727 C C . GLU A 1 90 ? -23.783 0.414 24.587 1.00 83.81 90 GLU A C 1
ATOM 729 O O . GLU A 1 90 ? -23.741 1.072 25.632 1.00 83.81 90 GLU A O 1
ATOM 734 N N . ASN A 1 91 ? -24.377 -0.780 24.527 1.00 88.38 91 ASN A N 1
ATOM 735 C CA . ASN A 1 91 ? -25.040 -1.402 25.670 1.00 88.38 91 ASN A CA 1
ATOM 736 C C . ASN A 1 91 ? -24.068 -1.746 26.804 1.00 88.38 91 ASN A C 1
ATOM 738 O O . ASN A 1 91 ? -24.364 -1.448 27.961 1.00 88.38 91 ASN A O 1
ATOM 742 N N . ILE A 1 92 ? -22.906 -2.326 26.499 1.00 89.19 92 ILE A N 1
ATOM 743 C CA . ILE A 1 92 ? -21.901 -2.693 27.503 1.00 89.19 92 ILE A CA 1
ATOM 744 C C . ILE A 1 92 ? -21.352 -1.450 28.205 1.00 89.19 92 ILE A C 1
ATOM 746 O O . ILE A 1 92 ? -21.316 -1.400 29.436 1.00 89.19 92 ILE A O 1
ATOM 750 N N . VAL A 1 93 ? -20.990 -0.412 27.448 1.00 86.75 93 VAL A N 1
ATOM 751 C CA . VAL A 1 93 ? -20.517 0.859 28.013 1.00 86.75 93 VAL A CA 1
ATOM 752 C C . VAL A 1 93 ? -21.596 1.494 28.891 1.00 86.75 93 VAL A C 1
ATOM 754 O O . VAL A 1 93 ? -21.291 1.946 29.996 1.00 86.75 93 VAL A O 1
ATOM 757 N N . ARG A 1 94 ? -22.866 1.487 28.460 1.00 87.44 94 ARG A N 1
ATOM 758 C CA . ARG A 1 94 ? -23.989 1.978 29.273 1.00 87.44 94 ARG A CA 1
ATOM 759 C C . ARG A 1 94 ? -24.100 1.220 30.597 1.00 87.44 94 ARG A C 1
ATOM 761 O O . ARG A 1 94 ? -24.177 1.859 31.645 1.00 87.44 94 ARG A O 1
ATOM 768 N N . LEU A 1 95 ? -24.078 -0.114 30.561 1.00 89.12 95 LEU A N 1
ATOM 769 C CA . LEU A 1 95 ? -24.142 -0.957 31.760 1.00 89.12 95 LEU A CA 1
ATOM 770 C C . LEU A 1 95 ? -22.967 -0.669 32.703 1.00 89.12 95 LEU A C 1
ATOM 772 O O . LEU A 1 95 ? -23.174 -0.473 33.898 1.00 89.12 95 LEU A O 1
ATOM 776 N N . LEU A 1 96 ? -21.745 -0.555 32.174 1.00 89.25 96 LEU A N 1
ATOM 777 C CA . LEU A 1 96 ? -20.558 -0.217 32.964 1.00 89.25 96 LEU A CA 1
ATOM 778 C C . LEU A 1 96 ? -20.679 1.158 33.632 1.00 89.25 96 LEU A C 1
ATOM 780 O O . LEU A 1 96 ? -20.354 1.284 34.809 1.00 89.25 96 LEU A O 1
ATOM 784 N N . LEU A 1 97 ? -21.192 2.172 32.926 1.00 85.25 97 LEU A N 1
ATOM 785 C CA . LEU A 1 97 ? -21.414 3.517 33.476 1.00 85.25 97 LEU A CA 1
ATOM 786 C C . LEU A 1 97 ? -22.502 3.556 34.560 1.00 85.25 97 LEU A C 1
ATOM 788 O O . LEU A 1 97 ? -22.413 4.378 35.480 1.00 85.25 97 LEU A O 1
ATOM 792 N N . GLU A 1 98 ? -23.523 2.701 34.456 1.00 85.88 98 GLU A N 1
ATOM 793 C CA . GLU A 1 98 ? -24.545 2.518 35.495 1.00 85.88 98 GLU A CA 1
ATOM 794 C C . GLU A 1 98 ? -23.996 1.821 36.745 1.00 85.88 98 GLU A C 1
ATOM 796 O O . GLU A 1 98 ? -24.509 2.049 37.840 1.00 85.88 98 GLU A O 1
ATOM 801 N N . LEU A 1 99 ? 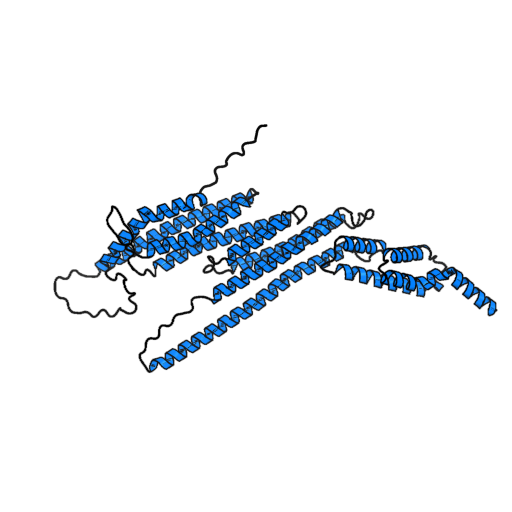-22.957 1.000 36.587 1.00 86.75 99 LEU A N 1
ATOM 802 C CA . LEU A 1 99 ? -22.313 0.252 37.662 1.00 86.75 99 LEU A CA 1
ATOM 803 C C . LEU A 1 99 ? -21.158 0.988 38.347 1.00 86.75 99 LEU A C 1
ATOM 805 O O . LEU A 1 99 ? -20.499 0.386 39.191 1.00 86.75 99 LEU A O 1
ATOM 809 N N . GLU A 1 100 ? -20.918 2.256 38.003 1.00 82.25 100 GLU A N 1
ATOM 810 C CA . GLU A 1 100 ? -19.810 3.074 38.520 1.00 82.25 100 GLU A CA 1
ATOM 811 C C . GLU A 1 100 ? -18.448 2.379 38.300 1.00 82.25 100 GLU A C 1
ATOM 813 O O . GLU A 1 100 ? -17.944 1.644 39.159 1.00 82.25 100 GLU A O 1
ATOM 818 N N . PRO A 1 101 ? -17.859 2.535 37.102 1.00 81.19 101 PRO A N 1
ATOM 819 C CA . PRO A 1 101 ? -16.645 1.825 36.742 1.00 81.19 101 PRO A CA 1
ATOM 820 C C . PRO A 1 101 ? -15.419 2.462 37.415 1.00 81.19 101 PRO A C 1
ATOM 822 O O . PRO A 1 101 ? -15.368 3.672 37.626 1.00 81.19 101 PRO A O 1
ATOM 825 N N . GLU A 1 102 ? -14.408 1.642 37.718 1.00 79.31 102 GLU A N 1
ATOM 826 C CA . GLU A 1 102 ? -13.140 2.084 38.331 1.00 79.31 102 GLU A CA 1
ATOM 827 C C . GLU A 1 102 ? -12.308 2.980 37.398 1.00 79.31 102 GLU A C 1
ATOM 829 O O . GLU A 1 102 ? -11.526 3.817 37.844 1.00 79.31 102 GLU A O 1
ATOM 834 N N . SER A 1 103 ? -12.474 2.797 36.088 1.00 81.38 103 SER A N 1
ATOM 835 C CA . SER A 1 103 ? -11.805 3.553 35.031 1.00 81.38 103 SER A CA 1
ATOM 836 C C . SER A 1 103 ? -12.797 3.872 33.917 1.00 81.38 103 SER A C 1
ATOM 838 O O . SER A 1 103 ? -13.878 3.291 33.858 1.00 81.38 103 SER A O 1
ATOM 840 N N . ASP A 1 104 ? -12.446 4.808 33.039 1.00 83.69 104 ASP A N 1
ATOM 841 C CA . ASP A 1 104 ? -13.281 5.140 31.886 1.00 83.69 104 ASP A CA 1
ATOM 842 C C . ASP A 1 104 ? -13.368 3.934 30.920 1.00 83.69 104 ASP A C 1
ATOM 844 O O . ASP A 1 104 ? -12.356 3.577 30.299 1.00 83.69 104 ASP A O 1
ATOM 848 N N . PRO A 1 105 ? -14.553 3.303 30.770 1.00 85.19 105 PRO A N 1
ATOM 849 C CA . PRO A 1 105 ? -14.714 2.107 29.949 1.00 85.19 105 PRO A CA 1
ATOM 850 C C . PRO A 1 105 ? -14.470 2.385 28.464 1.00 85.19 105 PRO A C 1
ATOM 852 O O . PRO A 1 105 ? -13.965 1.521 27.751 1.00 85.19 105 PRO A O 1
ATOM 855 N N . VAL A 1 106 ? -14.759 3.604 28.005 1.00 84.62 106 VAL A N 1
ATOM 856 C CA . VAL A 1 106 ? -14.560 4.013 26.615 1.00 84.62 106 VAL A CA 1
ATOM 857 C C . VAL A 1 106 ? -13.080 4.215 26.321 1.00 84.62 106 VAL A C 1
ATOM 859 O O . VAL A 1 106 ? -12.572 3.696 25.328 1.00 84.62 106 VAL A O 1
ATOM 862 N N . ARG A 1 107 ? -12.352 4.894 27.216 1.00 85.31 107 ARG A N 1
ATOM 863 C CA . ARG A 1 107 ? -10.891 5.012 27.098 1.00 85.31 107 ARG A CA 1
ATOM 864 C C . ARG A 1 107 ? -10.216 3.640 27.107 1.00 85.31 107 ARG A C 1
ATOM 866 O O . ARG A 1 107 ? -9.281 3.422 26.339 1.00 85.31 107 ARG A O 1
ATOM 873 N N . ARG A 1 108 ? -10.688 2.715 27.952 1.00 86.31 108 ARG A N 1
ATOM 874 C CA . ARG A 1 108 ? -10.177 1.339 27.993 1.00 86.31 108 ARG A CA 1
ATOM 875 C C . ARG A 1 108 ? -10.421 0.605 26.674 1.00 86.31 108 ARG A C 1
ATOM 877 O O . ARG A 1 108 ? -9.477 0.023 26.149 1.00 86.31 108 ARG A O 1
ATOM 884 N N . TYR A 1 109 ? -11.631 0.686 26.120 1.00 88.06 109 TYR A N 1
ATOM 885 C CA . TYR A 1 109 ? -11.949 0.114 24.809 1.00 88.06 109 TYR A CA 1
ATOM 886 C C . TYR A 1 109 ? -11.020 0.650 23.710 1.00 88.06 109 TYR A C 1
ATOM 888 O O . TYR A 1 109 ? -10.368 -0.137 23.024 1.00 88.06 109 TYR A O 1
ATOM 896 N N . PHE A 1 110 ? -10.880 1.976 23.585 1.00 89.25 110 PHE A N 1
ATOM 897 C CA . PHE A 1 110 ? -9.999 2.564 22.570 1.00 89.25 110 PHE A CA 1
ATOM 898 C C . PHE A 1 110 ? -8.536 2.146 22.753 1.00 89.25 110 PHE A C 1
ATOM 900 O O . PHE A 1 110 ? -7.864 1.856 21.768 1.00 89.25 110 PHE A O 1
ATOM 907 N N . GLY A 1 111 ? -8.057 2.040 23.997 1.00 90.75 111 GLY A N 1
ATOM 908 C CA . GLY A 1 111 ? -6.711 1.546 24.288 1.00 90.75 111 GLY A CA 1
ATOM 909 C C . GLY A 1 111 ? -6.486 0.096 23.843 1.00 90.75 111 GLY A C 1
ATOM 910 O O . GLY A 1 111 ? -5.449 -0.207 23.254 1.00 90.75 111 GLY A O 1
ATOM 911 N N . ILE A 1 112 ? -7.462 -0.788 24.078 1.00 89.31 112 ILE A N 1
ATOM 912 C CA . ILE A 1 112 ? -7.411 -2.195 23.647 1.00 89.31 112 ILE A CA 1
ATOM 913 C C . ILE A 1 112 ? -7.385 -2.286 22.119 1.00 89.31 112 ILE A C 1
ATOM 915 O O . ILE A 1 112 ? -6.520 -2.959 21.559 1.00 89.31 112 ILE A O 1
ATOM 919 N N . GLN A 1 113 ? -8.291 -1.580 21.441 1.00 90.56 113 GLN A N 1
ATOM 920 C CA . GLN A 1 113 ? -8.381 -1.614 19.981 1.00 90.56 113 GLN A CA 1
ATOM 921 C C . GLN A 1 113 ? -7.150 -0.986 19.312 1.00 90.56 113 GLN A C 1
ATOM 923 O O . GLN A 1 113 ? -6.615 -1.565 18.370 1.00 90.56 113 GLN A O 1
ATOM 928 N N . ASN A 1 114 ? -6.632 0.130 19.835 1.00 93.75 114 ASN A N 1
ATOM 929 C CA . ASN A 1 114 ? -5.386 0.727 19.348 1.00 93.75 114 ASN A CA 1
ATOM 930 C C . ASN A 1 114 ? -4.218 -0.266 19.445 1.00 93.75 114 ASN A C 1
ATOM 932 O O . ASN A 1 114 ? -3.546 -0.540 18.452 1.00 93.75 114 ASN A O 1
ATOM 936 N N . ARG A 1 115 ? -4.025 -0.875 20.626 1.00 94.00 115 ARG A N 1
ATOM 937 C CA . ARG A 1 115 ? -2.967 -1.872 20.842 1.00 94.00 115 ARG A CA 1
ATOM 938 C C . ARG A 1 115 ? -3.115 -3.063 19.901 1.00 94.00 115 ARG A C 1
ATOM 940 O O . ARG A 1 115 ? -2.125 -3.556 19.375 1.00 94.00 115 ARG A O 1
ATOM 947 N N . ARG A 1 116 ? -4.342 -3.524 19.677 1.00 92.56 116 ARG A N 1
ATOM 948 C CA . ARG A 1 116 ? -4.628 -4.624 18.760 1.00 92.56 116 ARG A CA 1
ATOM 949 C C . ARG A 1 116 ? -4.225 -4.297 17.324 1.00 92.56 116 ARG A C 1
ATOM 951 O O . ARG A 1 116 ? -3.609 -5.134 16.675 1.00 92.56 116 ARG A O 1
ATOM 958 N N . ILE A 1 117 ? -4.580 -3.114 16.823 1.00 95.06 117 ILE A N 1
ATOM 959 C CA . ILE A 1 117 ? -4.223 -2.704 15.458 1.00 95.06 117 ILE A CA 1
ATOM 960 C C . ILE A 1 117 ? -2.699 -2.619 15.318 1.00 95.06 117 ILE A C 1
ATOM 962 O O . ILE A 1 117 ? -2.159 -3.116 14.333 1.00 95.06 117 ILE A O 1
ATOM 966 N N . GLN A 1 118 ? -2.006 -2.065 16.319 1.00 96.44 118 GLN A N 1
ATOM 967 C CA . GLN A 1 118 ? -0.540 -2.028 16.346 1.00 96.44 118 GLN A CA 1
ATOM 968 C C . GLN A 1 118 ? 0.067 -3.440 16.306 1.00 96.44 118 GLN A C 1
ATOM 970 O O . GLN A 1 118 ? 0.891 -3.710 15.438 1.00 96.44 118 GLN A O 1
ATOM 975 N N . ILE A 1 119 ? -0.422 -4.364 17.145 1.00 96.31 119 ILE A N 1
ATOM 976 C CA . ILE A 1 119 ? 0.014 -5.772 17.129 1.00 96.31 119 ILE A CA 1
ATOM 977 C C . ILE A 1 119 ? -0.201 -6.400 15.748 1.00 96.31 119 ILE A C 1
ATOM 979 O O . ILE A 1 119 ? 0.689 -7.070 15.254 1.00 96.31 119 ILE A O 1
ATOM 983 N N . LEU A 1 120 ? -1.330 -6.148 15.077 1.00 96.88 120 LEU A N 1
ATOM 984 C CA . LEU A 1 120 ? -1.576 -6.701 13.738 1.00 96.88 120 LEU A CA 1
ATOM 985 C C . LEU A 1 120 ? -0.604 -6.166 12.675 1.00 96.88 120 LEU A C 1
ATOM 987 O O . LEU A 1 120 ? -0.244 -6.904 11.755 1.00 96.88 120 LEU A O 1
ATOM 991 N N . LEU A 1 121 ? -0.176 -4.904 12.776 1.00 97.62 121 LEU A N 1
ATOM 992 C CA . LEU A 1 121 ? 0.871 -4.361 11.903 1.00 97.62 121 LEU A CA 1
ATOM 993 C C . LEU A 1 121 ? 2.234 -5.000 12.203 1.00 97.62 121 LEU A C 1
ATOM 995 O O . LEU A 1 121 ? 2.982 -5.321 11.276 1.00 97.62 121 LEU A O 1
ATOM 999 N N . ASP A 1 122 ? 2.546 -5.220 13.476 1.00 97.75 122 ASP A N 1
ATOM 1000 C CA . ASP A 1 122 ? 3.798 -5.850 13.894 1.00 97.75 122 ASP A CA 1
ATOM 1001 C C . ASP A 1 122 ? 3.825 -7.345 13.533 1.00 97.75 122 ASP A C 1
ATOM 1003 O O . ASP A 1 122 ? 4.825 -7.823 13.012 1.00 97.75 122 ASP A O 1
ATOM 1007 N N . ASP A 1 123 ? 2.706 -8.063 13.649 1.00 97.62 123 ASP A N 1
ATOM 1008 C CA . ASP A 1 123 ? 2.552 -9.449 13.186 1.00 97.62 123 ASP A CA 1
ATOM 1009 C C . ASP A 1 123 ? 2.754 -9.562 11.666 1.00 97.62 123 ASP A C 1
ATOM 1011 O O . ASP A 1 123 ? 3.345 -10.525 11.167 1.00 97.62 123 ASP A O 1
ATOM 1015 N N . CYS A 1 124 ? 2.276 -8.572 10.899 1.00 97.94 124 CYS A N 1
ATOM 1016 C CA . CYS A 1 124 ? 2.557 -8.503 9.464 1.00 97.94 124 CYS A CA 1
ATOM 1017 C C . CYS A 1 124 ? 4.057 -8.350 9.193 1.00 97.94 124 CYS A C 1
ATOM 1019 O O . CYS A 1 124 ? 4.552 -8.982 8.258 1.00 97.94 124 CYS A O 1
ATOM 1021 N N . THR A 1 125 ? 4.741 -7.544 10.008 1.00 97.94 125 THR A N 1
ATOM 1022 C CA . THR A 1 125 ? 6.185 -7.277 9.916 1.00 97.94 125 THR A CA 1
ATOM 1023 C C . THR A 1 125 ? 6.983 -8.528 10.260 1.00 97.94 125 THR A C 1
ATOM 1025 O O . THR A 1 125 ? 7.785 -8.978 9.452 1.00 97.94 125 THR A O 1
ATOM 1028 N N . PHE A 1 126 ? 6.676 -9.168 11.387 1.00 98.19 126 PHE A N 1
ATOM 1029 C CA . PHE A 1 126 ? 7.343 -10.385 11.839 1.00 98.19 126 PHE A CA 1
ATOM 1030 C C . PHE A 1 126 ? 7.212 -11.539 10.831 1.00 98.19 126 PHE A C 1
ATOM 1032 O O . PHE A 1 126 ? 8.198 -12.196 10.496 1.00 98.19 126 PHE A O 1
ATOM 1039 N N . ASP A 1 127 ? 6.009 -11.780 10.291 1.00 97.81 127 ASP A N 1
ATOM 1040 C CA . ASP A 1 127 ? 5.823 -12.804 9.249 1.00 97.81 127 ASP A CA 1
ATOM 1041 C C . ASP A 1 127 ? 6.567 -12.443 7.952 1.00 97.81 127 ASP A C 1
ATOM 1043 O O . ASP A 1 127 ? 7.082 -13.336 7.279 1.00 97.81 127 ASP A O 1
ATOM 1047 N N . HIS A 1 128 ? 6.654 -11.156 7.597 1.00 97.69 128 HIS A N 1
ATOM 1048 C CA . HIS A 1 128 ? 7.435 -10.718 6.442 1.00 97.69 128 HIS A CA 1
ATOM 1049 C C . HIS A 1 128 ? 8.931 -10.963 6.650 1.00 97.69 128 HIS A C 1
ATOM 1051 O O . HIS A 1 128 ? 9.540 -11.624 5.813 1.00 97.69 128 HIS A O 1
ATOM 1057 N N . GLU A 1 129 ? 9.497 -10.508 7.767 1.00 97.38 129 GLU A N 1
ATOM 1058 C CA . GLU A 1 129 ? 10.910 -10.687 8.115 1.00 97.38 129 GLU A CA 1
ATOM 1059 C C . GLU A 1 129 ? 11.293 -12.169 8.138 1.00 97.38 129 GLU A C 1
ATOM 1061 O O . GLU A 1 129 ? 12.258 -12.567 7.488 1.00 97.38 129 GLU A O 1
ATOM 1066 N N . SER A 1 130 ? 10.475 -13.017 8.770 1.00 97.81 130 SER A N 1
ATOM 1067 C CA . SER A 1 130 ? 10.712 -14.463 8.794 1.00 97.81 130 SER A CA 1
ATOM 1068 C C . SER A 1 130 ? 10.707 -15.082 7.390 1.00 97.81 130 SER A C 1
ATOM 1070 O O . SER A 1 130 ? 11.534 -15.939 7.071 1.00 97.81 130 SER A O 1
ATOM 1072 N N . ARG A 1 131 ? 9.791 -14.665 6.507 1.00 96.50 131 ARG A N 1
ATOM 1073 C CA . ARG A 1 131 ? 9.759 -15.156 5.117 1.00 96.50 131 ARG A CA 1
ATOM 1074 C C . ARG A 1 131 ? 10.932 -14.638 4.294 1.00 96.50 131 ARG A C 1
ATOM 1076 O O . ARG A 1 131 ? 11.453 -15.396 3.479 1.00 96.50 131 ARG A O 1
ATOM 1083 N N . MET A 1 132 ? 11.328 -13.386 4.506 1.00 95.44 132 MET A N 1
ATOM 1084 C CA . MET A 1 132 ? 12.477 -12.769 3.846 1.00 95.44 132 MET A CA 1
ATOM 1085 C C . MET A 1 132 ? 13.768 -13.488 4.224 1.00 95.44 132 MET A C 1
ATOM 1087 O O . MET A 1 132 ? 14.485 -13.930 3.330 1.00 95.44 132 MET A O 1
ATOM 1091 N N . GLU A 1 133 ? 14.013 -13.702 5.517 1.00 96.00 133 GLU A N 1
ATOM 1092 C CA . GLU A 1 133 ? 15.186 -14.428 6.014 1.00 96.00 133 GLU A CA 1
ATOM 1093 C C . GLU A 1 133 ? 15.236 -15.855 5.448 1.00 96.00 133 GLU A C 1
ATOM 1095 O O . GLU A 1 133 ? 16.250 -16.288 4.902 1.00 96.00 133 GLU A O 1
ATOM 1100 N N . ASN A 1 134 ? 14.110 -16.576 5.484 1.00 95.50 134 ASN A N 1
ATOM 1101 C CA . ASN A 1 134 ? 14.027 -17.926 4.927 1.00 95.50 134 ASN A CA 1
ATOM 1102 C C . ASN A 1 134 ? 14.321 -17.971 3.420 1.00 95.50 134 ASN A C 1
ATOM 1104 O O . ASN A 1 134 ? 14.963 -18.911 2.949 1.00 95.50 134 ASN A O 1
ATOM 1108 N N . LEU A 1 135 ? 13.832 -16.996 2.647 1.00 94.56 135 LEU A N 1
ATOM 1109 C CA . LEU A 1 135 ? 14.096 -16.937 1.211 1.00 94.56 135 LEU A CA 1
ATOM 1110 C C . LEU A 1 135 ? 15.556 -16.572 0.930 1.00 94.56 135 LEU A C 1
ATOM 1112 O O . LEU A 1 135 ? 16.195 -17.223 0.108 1.00 94.56 135 LEU A O 1
ATOM 1116 N N . GLN A 1 136 ? 16.106 -15.591 1.642 1.00 93.44 136 GLN A N 1
ATOM 1117 C CA . GLN A 1 136 ? 17.509 -15.199 1.515 1.00 93.44 136 GLN A CA 1
ATOM 1118 C C . GLN A 1 136 ? 18.452 -16.361 1.843 1.00 93.44 136 GLN A C 1
ATOM 1120 O O . GLN A 1 136 ? 19.374 -16.624 1.072 1.00 93.44 136 GLN A O 1
ATOM 1125 N N . ASN A 1 137 ? 18.177 -17.116 2.909 1.00 93.62 137 ASN A N 1
ATOM 1126 C CA . ASN A 1 137 ? 18.950 -18.307 3.263 1.00 93.62 137 ASN A CA 1
ATOM 1127 C C . ASN A 1 137 ? 18.884 -19.369 2.158 1.00 93.62 137 ASN A C 1
ATOM 1129 O O . ASN A 1 137 ? 19.920 -19.881 1.742 1.00 93.62 137 ASN A O 1
ATOM 1133 N N . LYS A 1 138 ? 17.694 -19.638 1.600 1.00 93.19 138 LYS A N 1
ATOM 1134 C CA . LYS A 1 138 ? 17.538 -20.561 0.460 1.00 93.19 138 LYS A CA 1
ATOM 1135 C C . LYS A 1 138 ? 18.319 -20.109 -0.773 1.00 93.19 138 LYS A C 1
ATOM 1137 O O . LYS A 1 138 ? 18.943 -20.935 -1.436 1.00 93.19 138 LYS A O 1
ATOM 1142 N N . LEU A 1 139 ? 18.278 -18.816 -1.099 1.00 91.25 139 LEU A N 1
ATOM 1143 C CA . LEU A 1 139 ? 19.029 -18.256 -2.224 1.00 91.25 139 LEU A CA 1
ATOM 1144 C C . LEU A 1 139 ? 20.540 -18.360 -1.986 1.00 91.25 139 LEU A C 1
ATOM 1146 O O . LEU A 1 139 ? 21.275 -18.722 -2.903 1.00 91.25 139 LEU A O 1
ATOM 1150 N N . HIS A 1 140 ? 20.995 -18.119 -0.756 1.00 90.12 140 HIS A N 1
ATOM 1151 C CA . HIS A 1 140 ? 22.398 -18.247 -0.374 1.00 90.12 140 HIS A CA 1
ATOM 1152 C C . HIS A 1 140 ? 22.893 -19.701 -0.444 1.00 90.12 140 HIS A C 1
ATOM 1154 O O . HIS A 1 140 ? 23.918 -19.975 -1.066 1.00 90.12 140 HIS A O 1
ATOM 1160 N N . GLU A 1 141 ? 22.144 -20.653 0.116 1.00 91.19 141 GLU A N 1
ATOM 1161 C CA . GLU A 1 141 ? 22.454 -22.087 0.044 1.00 91.19 141 GLU A CA 1
ATOM 1162 C C . GLU A 1 141 ? 22.488 -22.597 -1.400 1.00 91.19 141 GLU A C 1
ATOM 1164 O O . GLU A 1 141 ? 23.378 -23.369 -1.775 1.00 91.19 141 GLU A O 1
ATOM 1169 N N . LYS A 1 142 ? 21.545 -22.138 -2.233 1.00 89.62 142 LYS A N 1
ATOM 1170 C CA . LYS A 1 142 ? 21.532 -22.443 -3.664 1.00 89.62 142 LYS A CA 1
ATOM 1171 C C . LYS A 1 142 ? 22.773 -21.882 -4.357 1.00 89.62 142 LYS A C 1
ATOM 1173 O O . LYS A 1 142 ? 23.422 -22.617 -5.090 1.00 89.62 142 LYS A O 1
ATOM 1178 N N . ALA A 1 143 ? 23.148 -20.632 -4.081 1.00 88.69 143 ALA A N 1
ATOM 1179 C CA . ALA A 1 143 ? 24.338 -20.017 -4.667 1.00 88.69 143 ALA A CA 1
ATOM 1180 C C . ALA A 1 143 ? 25.628 -20.771 -4.291 1.00 88.69 143 ALA A C 1
ATOM 1182 O O . ALA A 1 143 ? 26.457 -21.037 -5.160 1.00 88.69 143 ALA A O 1
ATOM 1183 N N . LEU A 1 144 ? 25.767 -21.182 -3.024 1.00 89.25 144 LEU A N 1
ATOM 1184 C CA . LEU A 1 144 ? 26.888 -22.013 -2.565 1.00 89.25 144 LEU A CA 1
ATOM 1185 C C . LEU A 1 144 ? 26.905 -23.384 -3.253 1.00 89.25 144 LEU A C 1
ATOM 1187 O O . LEU A 1 144 ? 27.963 -23.877 -3.646 1.00 89.25 144 LEU A O 1
ATOM 1191 N N . SER A 1 145 ? 25.735 -24.003 -3.416 1.00 86.62 145 SER A N 1
ATOM 1192 C CA . SER A 1 145 ? 25.597 -25.292 -4.101 1.00 86.62 145 SER A CA 1
ATOM 1193 C C . SER A 1 145 ? 25.960 -25.186 -5.584 1.00 86.62 145 SER A C 1
ATOM 1195 O O . SER A 1 145 ? 26.683 -26.039 -6.096 1.00 86.62 145 SER A O 1
ATOM 1197 N N . ASP A 1 146 ? 25.527 -24.115 -6.253 1.00 88.56 146 ASP A N 1
ATOM 1198 C CA . ASP A 1 146 ? 25.841 -23.831 -7.655 1.00 88.56 146 ASP A CA 1
ATOM 1199 C C . ASP A 1 146 ? 27.342 -23.551 -7.849 1.00 88.56 146 ASP A C 1
ATOM 1201 O O . ASP A 1 146 ? 27.938 -23.995 -8.831 1.00 88.56 146 ASP A O 1
ATOM 1205 N N . GLU A 1 147 ? 27.986 -22.849 -6.911 1.00 89.00 147 GLU A N 1
ATOM 1206 C CA . GLU A 1 147 ? 29.436 -22.625 -6.934 1.00 89.00 147 GLU A CA 1
ATOM 1207 C C . GLU A 1 147 ? 30.215 -23.933 -6.738 1.00 89.00 147 GLU A C 1
ATOM 1209 O O . GLU A 1 147 ? 31.166 -24.210 -7.473 1.00 89.00 147 GLU A O 1
ATOM 1214 N N . ASN A 1 148 ? 29.784 -24.771 -5.794 1.00 89.94 148 ASN A N 1
ATOM 1215 C CA . ASN A 1 148 ? 30.370 -26.093 -5.588 1.00 89.94 148 ASN A CA 1
ATOM 1216 C C . ASN A 1 148 ? 30.199 -26.981 -6.827 1.00 89.94 148 ASN A C 1
ATOM 1218 O O . ASN A 1 148 ? 31.148 -27.647 -7.233 1.00 89.94 148 ASN A O 1
ATOM 1222 N N . TRP A 1 149 ? 29.030 -26.954 -7.474 1.00 84.62 149 TRP A N 1
ATOM 1223 C CA . TRP A 1 149 ? 28.798 -27.690 -8.717 1.00 84.62 149 TRP A CA 1
ATOM 1224 C C . TRP A 1 149 ? 29.708 -27.210 -9.853 1.00 84.62 149 TRP A C 1
ATOM 1226 O O . TRP A 1 149 ? 30.281 -28.032 -10.566 1.00 84.62 149 TRP A O 1
ATOM 1236 N N . LYS A 1 150 ? 29.913 -25.892 -9.989 1.00 86.25 150 LYS A N 1
ATOM 1237 C CA . LYS A 1 150 ? 30.857 -25.326 -10.968 1.00 86.25 150 LYS A CA 1
ATOM 1238 C C . LYS A 1 150 ? 32.295 -25.780 -10.718 1.00 86.25 150 LYS A C 1
ATOM 1240 O O . LYS A 1 150 ? 32.978 -26.114 -11.681 1.00 86.25 150 LYS A O 1
ATOM 1245 N N . LYS A 1 151 ? 32.739 -25.837 -9.457 1.00 85.31 151 LYS A N 1
ATOM 1246 C CA . LYS A 1 151 ? 34.066 -26.371 -9.092 1.00 85.31 151 LYS A CA 1
ATOM 1247 C C . LYS A 1 151 ? 34.195 -27.843 -9.481 1.00 85.31 151 LYS A C 1
ATOM 1249 O O . LYS A 1 151 ? 35.144 -28.204 -10.159 1.00 85.31 151 LYS A O 1
ATOM 1254 N N . ILE A 1 152 ? 33.187 -28.663 -9.174 1.00 84.69 152 ILE A N 1
ATOM 1255 C CA . ILE A 1 152 ? 33.161 -30.081 -9.573 1.00 84.69 152 ILE A CA 1
ATOM 1256 C C . ILE A 1 152 ? 33.217 -30.230 -11.103 1.00 84.69 152 ILE A C 1
ATOM 1258 O O . ILE A 1 152 ? 33.938 -31.082 -11.614 1.00 84.69 152 ILE A O 1
ATOM 1262 N N . GLN A 1 153 ? 32.478 -29.403 -11.851 1.00 77.56 153 GLN A N 1
ATOM 1263 C CA . GLN A 1 153 ? 32.529 -29.406 -13.316 1.00 77.56 153 GLN A CA 1
ATOM 1264 C C . GLN A 1 153 ? 33.908 -29.008 -13.855 1.00 77.56 153 GLN A C 1
ATOM 1266 O O . GLN A 1 153 ? 34.352 -29.608 -14.830 1.00 77.56 153 GLN A O 1
ATOM 1271 N N . GLN A 1 154 ? 34.583 -28.037 -13.235 1.00 74.38 154 GLN A N 1
ATOM 1272 C CA . GLN A 1 154 ? 35.949 -27.640 -13.594 1.00 74.38 154 GLN A CA 1
ATOM 1273 C C . GLN A 1 154 ? 36.959 -28.759 -13.302 1.00 74.38 154 GLN A C 1
ATOM 1275 O O . GLN A 1 154 ? 37.751 -29.088 -14.181 1.00 74.38 154 GLN A O 1
ATOM 1280 N N . ASP A 1 155 ? 36.848 -29.418 -12.145 1.00 74.25 155 ASP A N 1
ATOM 1281 C CA . ASP A 1 155 ? 37.693 -30.560 -11.767 1.00 74.25 155 ASP A CA 1
ATOM 1282 C C . ASP A 1 155 ? 37.487 -31.774 -12.701 1.00 74.25 155 ASP A C 1
ATOM 1284 O O . ASP A 1 155 ? 38.413 -32.538 -12.966 1.00 74.25 155 ASP A O 1
ATOM 1288 N N . LEU A 1 156 ? 36.275 -31.960 -13.242 1.00 68.94 156 LEU A N 1
ATOM 1289 C CA . LEU A 1 156 ? 35.971 -33.000 -14.237 1.00 68.94 156 LEU A CA 1
ATOM 1290 C C . LEU A 1 156 ? 36.468 -32.634 -15.651 1.00 68.94 156 LEU A C 1
ATOM 1292 O O . LEU A 1 156 ? 36.897 -33.521 -16.400 1.00 68.94 156 LEU A O 1
ATOM 1296 N N . HIS A 1 157 ? 36.427 -31.348 -16.020 1.00 57.19 157 HIS A N 1
ATOM 1297 C CA . HIS A 1 157 ? 36.833 -30.852 -17.341 1.00 57.19 157 HIS A CA 1
ATOM 1298 C C . HIS A 1 157 ? 38.348 -30.712 -17.541 1.00 57.19 157 HIS A C 1
ATOM 1300 O O . HIS A 1 157 ? 38.773 -30.580 -18.687 1.00 57.19 157 HIS A O 1
ATOM 1306 N N . GLU A 1 158 ? 39.178 -30.857 -16.501 1.00 53.44 158 GLU A N 1
ATOM 1307 C CA . GLU A 1 158 ? 40.630 -31.067 -16.665 1.00 53.44 158 GLU A CA 1
ATOM 1308 C C . GLU A 1 158 ? 40.977 -32.400 -17.372 1.00 53.44 158 GLU A C 1
ATOM 1310 O O . GLU A 1 158 ? 42.148 -32.657 -17.650 1.00 53.44 158 GLU A O 1
ATOM 1315 N N . SER A 1 159 ? 39.988 -33.243 -17.722 1.00 49.00 159 SER A N 1
ATOM 1316 C CA . SER A 1 159 ? 40.235 -34.539 -18.372 1.00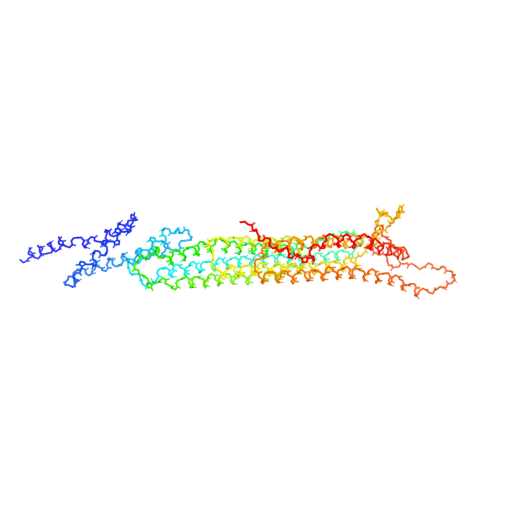 49.00 159 SER A CA 1
ATOM 1317 C C . SER A 1 159 ? 39.688 -34.749 -19.793 1.00 49.00 159 SER A C 1
ATOM 1319 O O . SER A 1 159 ? 40.238 -35.610 -20.475 1.00 49.00 159 SER A O 1
ATOM 1321 N N . VAL A 1 160 ? 38.695 -34.004 -20.309 1.00 46.16 160 VAL A N 1
ATOM 1322 C CA . VAL A 1 160 ? 38.230 -34.147 -21.714 1.00 46.16 160 VAL A CA 1
ATOM 1323 C C . VAL A 1 160 ? 37.587 -32.855 -22.249 1.00 46.16 160 VAL A C 1
ATOM 1325 O O . VAL A 1 160 ? 36.740 -32.240 -21.602 1.00 46.16 160 VAL A O 1
ATOM 1328 N N . ASP A 1 161 ? 37.978 -32.495 -23.474 1.00 45.81 161 ASP A N 1
ATOM 1329 C CA . ASP A 1 161 ? 37.438 -31.423 -24.315 1.00 45.81 161 ASP A CA 1
ATOM 1330 C C . ASP A 1 161 ? 35.980 -31.726 -24.731 1.00 45.81 161 ASP A C 1
ATOM 1332 O O . ASP A 1 161 ? 35.703 -32.755 -25.353 1.00 45.81 161 ASP A O 1
ATOM 1336 N N . GLY A 1 162 ? 35.022 -30.872 -24.356 1.00 41.22 162 GLY A N 1
ATOM 1337 C CA . GLY A 1 162 ? 33.602 -31.142 -24.611 1.00 41.22 162 GLY A CA 1
ATOM 1338 C C . GLY A 1 162 ? 32.642 -30.051 -24.141 1.00 41.22 162 GLY A C 1
ATOM 1339 O O . GLY A 1 162 ? 32.089 -30.124 -23.052 1.00 41.22 162 GLY A O 1
ATOM 1340 N N . SER A 1 163 ? 32.408 -29.061 -25.001 1.00 47.12 163 SER A N 1
ATOM 1341 C CA . SER A 1 163 ? 31.394 -28.007 -24.859 1.00 47.12 163 SER A CA 1
ATOM 1342 C C . SER A 1 163 ? 30.017 -28.533 -24.417 1.00 47.12 163 SER A C 1
ATOM 1344 O O . SER A 1 163 ? 29.355 -29.262 -25.161 1.00 47.12 163 SER A O 1
ATOM 1346 N N . LEU A 1 164 ? 29.551 -28.093 -23.241 1.00 42.00 164 LEU A N 1
ATOM 1347 C CA . LEU A 1 164 ? 28.143 -28.151 -22.855 1.00 42.00 164 LEU A CA 1
ATOM 1348 C C . LEU A 1 164 ? 27.652 -26.741 -22.510 1.00 42.00 164 LEU A C 1
ATOM 1350 O O . LEU A 1 164 ? 28.140 -26.083 -21.593 1.00 42.00 164 LEU A O 1
ATOM 1354 N N . VAL A 1 165 ? 26.676 -26.289 -23.293 1.00 45.78 165 VAL A N 1
ATOM 1355 C CA . VAL A 1 165 ? 25.966 -25.015 -23.166 1.00 45.78 165 VAL A CA 1
ATOM 1356 C C . VAL A 1 165 ? 25.380 -24.887 -21.760 1.00 45.78 165 VAL A C 1
ATOM 1358 O O . VAL A 1 165 ? 24.430 -25.583 -21.410 1.00 45.78 165 VAL A O 1
ATOM 1361 N N . ASN A 1 166 ? 25.937 -23.977 -20.963 1.00 38.06 166 ASN A N 1
ATOM 1362 C CA . ASN A 1 166 ? 25.407 -23.636 -19.651 1.00 38.06 166 ASN A CA 1
ATOM 1363 C C . ASN A 1 166 ? 24.408 -22.483 -19.820 1.00 38.06 166 ASN A C 1
ATOM 1365 O O . ASN A 1 166 ? 24.785 -21.312 -19.860 1.00 38.06 166 ASN A O 1
ATOM 1369 N N . SER A 1 167 ? 23.126 -22.806 -19.978 1.00 41.69 167 SER A N 1
ATOM 1370 C CA . SER A 1 167 ? 22.054 -21.820 -19.847 1.00 41.69 167 SER A CA 1
ATOM 1371 C C . SER A 1 167 ? 21.970 -21.396 -18.378 1.00 41.69 167 SER A C 1
ATOM 1373 O O . SER A 1 167 ? 21.451 -22.141 -17.547 1.00 41.69 167 SER A O 1
ATOM 1375 N N . GLN A 1 168 ? 22.518 -20.225 -18.048 1.00 41.59 168 GLN A N 1
ATOM 1376 C CA . GLN A 1 168 ? 22.354 -19.617 -16.728 1.00 41.59 168 GLN A CA 1
ATOM 1377 C C . GLN A 1 168 ? 20.863 -19.340 -16.458 1.00 41.59 168 GLN A C 1
ATOM 1379 O O . GLN A 1 168 ? 20.189 -18.787 -17.330 1.00 41.59 168 GLN A O 1
ATOM 1384 N N . PRO A 1 169 ? 20.338 -19.652 -15.261 1.00 44.06 169 PRO A N 1
ATOM 1385 C CA . PRO A 1 169 ? 19.079 -19.086 -14.814 1.00 44.06 169 PRO A CA 1
ATOM 1386 C C . PRO A 1 169 ? 19.351 -17.637 -14.400 1.00 44.06 169 PRO A C 1
ATOM 1388 O O . PRO A 1 169 ? 19.910 -17.376 -13.337 1.00 44.06 169 PRO A O 1
ATOM 1391 N N . ILE A 1 170 ? 19.008 -16.702 -15.280 1.00 47.34 170 ILE A N 1
ATOM 1392 C CA . ILE A 1 170 ? 19.011 -15.271 -14.982 1.00 47.34 170 ILE A CA 1
ATOM 1393 C C . ILE A 1 170 ? 17.927 -15.011 -13.917 1.00 47.34 170 ILE A C 1
ATOM 1395 O O . ILE A 1 170 ? 16.752 -15.291 -14.131 1.00 47.34 170 ILE A O 1
ATOM 1399 N N . ASP A 1 171 ? 18.368 -14.549 -12.748 1.00 54.91 171 ASP A N 1
ATOM 1400 C CA . ASP A 1 171 ? 17.685 -13.593 -11.859 1.00 54.91 171 ASP A CA 1
ATOM 1401 C C . ASP A 1 171 ? 16.315 -13.927 -11.218 1.00 54.91 171 ASP A C 1
ATOM 1403 O O . ASP A 1 171 ? 15.574 -13.048 -10.794 1.00 54.91 171 ASP A O 1
ATOM 1407 N N . SER A 1 172 ? 15.969 -15.206 -11.042 1.00 64.19 172 SER A N 1
ATOM 1408 C CA . SER A 1 172 ? 14.701 -15.598 -10.382 1.00 64.19 172 SER A CA 1
ATOM 1409 C C . SER A 1 172 ? 14.596 -15.225 -8.885 1.00 64.19 172 SER A C 1
ATOM 1411 O O . SER A 1 172 ? 13.508 -15.322 -8.321 1.00 64.19 172 SER A O 1
ATOM 1413 N N . GLY A 1 173 ? 15.700 -14.878 -8.212 1.00 80.31 173 GLY A N 1
ATOM 1414 C CA . GLY A 1 173 ? 15.727 -14.662 -6.756 1.00 80.31 173 GLY A CA 1
ATOM 1415 C C . GLY A 1 173 ? 15.343 -13.246 -6.323 1.00 80.31 173 GLY A C 1
ATOM 1416 O O . GLY A 1 173 ? 14.571 -13.086 -5.378 1.00 80.31 173 GLY A O 1
ATOM 1417 N N . ALA A 1 174 ? 15.846 -12.232 -7.031 1.00 82.56 174 ALA A N 1
ATOM 1418 C CA . ALA A 1 174 ? 15.530 -10.826 -6.783 1.00 82.56 174 ALA A CA 1
ATOM 1419 C C . ALA A 1 174 ? 14.032 -10.546 -6.964 1.00 82.56 174 ALA A C 1
ATOM 1421 O O . ALA A 1 174 ? 13.389 -9.920 -6.119 1.00 82.56 174 ALA A O 1
ATOM 1422 N N . GLU A 1 175 ? 13.452 -11.103 -8.029 1.00 88.81 175 GLU A N 1
ATOM 1423 C CA . GLU A 1 175 ? 12.029 -10.967 -8.321 1.00 88.81 175 GLU A CA 1
ATOM 1424 C C . GLU A 1 175 ? 11.148 -11.551 -7.196 1.00 88.81 175 GLU A C 1
ATOM 1426 O O . GLU A 1 175 ? 10.146 -10.952 -6.795 1.00 88.81 175 GLU A O 1
ATOM 1431 N N . GLU A 1 176 ? 11.532 -12.702 -6.631 1.00 91.44 176 GLU A N 1
ATOM 1432 C CA . GLU A 1 176 ? 10.781 -13.350 -5.549 1.00 91.44 176 GLU A CA 1
ATOM 1433 C C . GLU A 1 176 ? 10.856 -12.559 -4.227 1.00 91.44 176 GLU A C 1
ATOM 1435 O O . GLU A 1 176 ? 9.863 -12.491 -3.487 1.00 91.44 176 GLU A O 1
ATOM 1440 N N . LEU A 1 177 ? 11.995 -11.907 -3.951 1.00 94.00 177 LEU A N 1
ATOM 1441 C CA . LEU A 1 177 ? 12.159 -10.994 -2.814 1.00 94.00 177 LEU A CA 1
ATOM 1442 C C . LEU A 1 177 ? 11.233 -9.777 -2.948 1.00 94.00 177 LEU A C 1
ATOM 1444 O O . LEU A 1 177 ? 10.498 -9.448 -2.012 1.00 94.00 177 LEU A O 1
ATOM 1448 N N . ASP A 1 178 ? 11.180 -9.157 -4.125 1.00 94.38 178 ASP A N 1
ATOM 1449 C CA . ASP A 1 178 ? 10.292 -8.017 -4.374 1.00 94.38 178 ASP A CA 1
ATOM 1450 C C . ASP A 1 178 ? 8.808 -8.411 -4.361 1.00 94.38 178 ASP A C 1
ATOM 1452 O O . ASP A 1 178 ? 7.962 -7.667 -3.850 1.00 94.38 178 ASP A O 1
ATOM 1456 N N . ALA A 1 179 ? 8.473 -9.630 -4.790 1.00 94.69 179 ALA A N 1
ATOM 1457 C CA . ALA A 1 179 ? 7.129 -10.177 -4.635 1.00 94.69 179 ALA A CA 1
ATOM 1458 C C . ALA A 1 179 ? 6.726 -10.349 -3.154 1.00 94.69 179 ALA A C 1
ATOM 1460 O O . ALA A 1 179 ? 5.556 -10.166 -2.793 1.00 94.69 179 ALA A O 1
ATOM 1461 N N . LEU A 1 180 ? 7.660 -10.714 -2.262 1.00 96.06 180 LEU A N 1
ATOM 1462 C CA . LEU A 1 180 ? 7.409 -10.739 -0.813 1.00 96.06 180 LEU A CA 1
ATOM 1463 C C . LEU A 1 180 ? 7.203 -9.333 -0.244 1.00 96.06 180 LEU A C 1
ATOM 1465 O O . LEU A 1 180 ? 6.256 -9.145 0.524 1.00 96.06 180 LEU A O 1
ATOM 1469 N N . ARG A 1 181 ? 8.014 -8.355 -0.657 1.00 96.94 181 ARG A N 1
ATOM 1470 C CA . ARG A 1 181 ? 7.870 -6.940 -0.271 1.00 96.94 181 ARG A CA 1
ATOM 1471 C C . ARG A 1 181 ? 6.515 -6.360 -0.690 1.00 96.94 181 ARG A C 1
ATOM 1473 O O . ARG A 1 181 ? 5.811 -5.774 0.131 1.00 96.94 181 ARG A O 1
ATOM 1480 N N . ALA A 1 182 ? 6.075 -6.612 -1.923 1.00 96.56 182 ALA A N 1
ATOM 1481 C CA . ALA A 1 182 ? 4.757 -6.178 -2.395 1.00 96.56 182 ALA A CA 1
ATOM 1482 C C . ALA A 1 182 ? 3.605 -6.820 -1.603 1.00 96.56 182 ALA A C 1
ATOM 1484 O O . ALA A 1 182 ? 2.634 -6.153 -1.238 1.00 96.56 182 ALA A O 1
ATOM 1485 N N . ARG A 1 183 ? 3.710 -8.119 -1.284 1.00 97.00 183 ARG A N 1
ATOM 1486 C CA . ARG A 1 183 ? 2.722 -8.806 -0.432 1.00 97.00 183 ARG A CA 1
ATOM 1487 C C . ARG A 1 183 ? 2.687 -8.245 0.985 1.00 97.00 183 ARG A C 1
ATOM 1489 O O . ARG A 1 183 ? 1.606 -8.177 1.567 1.00 97.00 183 ARG A O 1
ATOM 1496 N N . TYR A 1 184 ? 3.834 -7.860 1.533 1.00 98.44 184 TYR A N 1
ATOM 1497 C CA . TYR A 1 184 ? 3.918 -7.234 2.846 1.00 98.44 184 TYR A CA 1
ATOM 1498 C C . TYR A 1 184 ? 3.181 -5.895 2.880 1.00 98.44 184 TYR A C 1
ATOM 1500 O O . TYR A 1 184 ? 2.287 -5.736 3.713 1.00 98.44 184 TYR A O 1
ATOM 1508 N N . ILE A 1 185 ? 3.441 -5.005 1.912 1.00 98.44 185 ILE A N 1
ATOM 1509 C CA . ILE A 1 185 ? 2.703 -3.739 1.774 1.00 98.44 185 ILE A CA 1
ATOM 1510 C C . ILE A 1 185 ? 1.201 -4.016 1.687 1.00 98.44 185 ILE A C 1
ATOM 1512 O O . ILE A 1 185 ? 0.444 -3.505 2.504 1.00 98.44 185 ILE A O 1
ATOM 1516 N N . ARG A 1 186 ? 0.763 -4.920 0.800 1.00 98.25 186 ARG A N 1
ATOM 1517 C CA . ARG A 1 186 ? -0.659 -5.282 0.663 1.00 98.25 186 ARG A CA 1
ATOM 1518 C C . ARG A 1 186 ? -1.302 -5.733 1.978 1.00 98.25 186 ARG A C 1
ATOM 1520 O O . ARG A 1 186 ? -2.449 -5.377 2.252 1.00 98.25 186 ARG A O 1
ATOM 1527 N N . ARG A 1 187 ? -0.594 -6.525 2.790 1.00 98.19 187 ARG A N 1
ATOM 1528 C CA . ARG A 1 187 ? -1.095 -6.987 4.095 1.00 98.19 187 ARG A CA 1
ATOM 1529 C C . ARG A 1 187 ? -1.200 -5.840 5.094 1.00 98.19 187 ARG A C 1
ATOM 1531 O O . ARG A 1 187 ? -2.245 -5.710 5.724 1.00 98.19 187 ARG A O 1
ATOM 1538 N N . LEU A 1 188 ? -0.180 -4.986 5.186 1.00 98.50 188 LEU A N 1
ATOM 1539 C CA . LEU A 1 188 ? -0.226 -3.774 6.007 1.00 98.50 188 LEU A CA 1
ATOM 1540 C C . LEU A 1 188 ? -1.394 -2.863 5.598 1.00 98.50 188 LEU A C 1
ATOM 1542 O O . LEU A 1 188 ? -2.162 -2.410 6.447 1.00 98.50 188 LEU A O 1
ATOM 1546 N N . THR A 1 189 ? -1.566 -2.641 4.293 1.00 98.38 189 THR A N 1
ATOM 1547 C CA . THR A 1 189 ? -2.629 -1.797 3.744 1.00 98.38 189 THR A CA 1
ATOM 1548 C C . THR A 1 189 ? -4.009 -2.357 4.077 1.00 98.38 189 THR A C 1
ATOM 1550 O O . THR A 1 189 ? -4.904 -1.607 4.462 1.00 98.38 189 THR A O 1
ATOM 1553 N N . ALA A 1 190 ? -4.188 -3.680 4.009 1.00 97.88 190 ALA A N 1
ATOM 1554 C CA . ALA A 1 190 ? -5.443 -4.324 4.389 1.00 97.88 190 ALA A CA 1
ATOM 1555 C C . ALA A 1 190 ? -5.798 -4.093 5.870 1.00 97.88 190 ALA A C 1
ATOM 1557 O O . ALA A 1 190 ? -6.963 -3.841 6.180 1.00 97.88 190 ALA A O 1
ATOM 1558 N N . VAL A 1 191 ? -4.813 -4.126 6.778 1.00 97.25 191 VAL A N 1
ATOM 1559 C CA . VAL A 1 191 ? -5.032 -3.857 8.212 1.00 97.25 191 VAL A CA 1
ATOM 1560 C C . VAL A 1 191 ? -5.603 -2.454 8.413 1.00 97.25 191 VAL A C 1
ATOM 1562 O O . VAL A 1 191 ? -6.667 -2.310 9.020 1.00 97.25 191 VAL A O 1
ATOM 1565 N N . ILE A 1 192 ? -4.955 -1.418 7.870 1.00 97.19 192 ILE A N 1
ATOM 1566 C CA . ILE A 1 192 ? -5.429 -0.038 8.059 1.00 97.19 192 ILE A CA 1
ATOM 1567 C C . ILE A 1 192 ? -6.768 0.212 7.353 1.00 97.19 192 ILE A C 1
ATOM 1569 O O . ILE A 1 192 ? -7.657 0.842 7.925 1.00 97.19 192 ILE A O 1
ATOM 1573 N N . MET A 1 193 ? -6.949 -0.343 6.153 1.00 95.38 193 MET A N 1
ATOM 1574 C CA . MET A 1 193 ? -8.150 -0.161 5.340 1.00 95.38 193 MET A CA 1
ATOM 1575 C C . MET A 1 193 ? -9.389 -0.754 6.017 1.00 95.38 193 MET A C 1
ATOM 1577 O O . MET A 1 193 ? -10.473 -0.178 5.934 1.00 95.38 193 MET A O 1
ATOM 1581 N N . HIS A 1 194 ? -9.246 -1.891 6.704 1.00 92.75 194 HIS A N 1
ATOM 1582 C CA . HIS A 1 194 ? -10.372 -2.568 7.344 1.00 92.75 194 HIS A CA 1
ATOM 1583 C C . HIS A 1 194 ? -10.613 -2.148 8.795 1.00 92.75 194 HIS A C 1
ATOM 1585 O O . HIS A 1 194 ? -11.758 -2.209 9.238 1.00 92.75 194 HIS A O 1
ATOM 1591 N N . LEU A 1 195 ? -9.582 -1.729 9.537 1.00 93.50 195 LEU A N 1
ATOM 1592 C CA . LEU A 1 195 ? -9.706 -1.489 10.980 1.00 93.50 195 LEU A CA 1
ATOM 1593 C C . LEU A 1 195 ? -9.850 -0.014 11.358 1.00 93.50 195 LEU A C 1
ATOM 1595 O O . LEU A 1 195 ? -10.553 0.281 12.323 1.00 93.50 195 LEU A O 1
ATOM 1599 N N . ILE A 1 196 ? -9.262 0.922 10.604 1.00 95.06 196 ILE A N 1
ATOM 1600 C CA . ILE A 1 196 ? -9.374 2.356 10.923 1.00 95.06 196 ILE A CA 1
ATOM 1601 C C . ILE A 1 196 ? -10.810 2.880 10.746 1.00 95.06 196 ILE A C 1
ATOM 1603 O O . ILE A 1 196 ? -11.308 3.511 11.683 1.00 95.06 196 ILE A O 1
ATOM 1607 N N . PRO A 1 197 ? -11.536 2.579 9.646 1.00 93.94 197 PRO A N 1
ATOM 1608 C CA . PRO A 1 197 ? -12.905 3.060 9.478 1.00 93.94 197 PRO A CA 1
ATOM 1609 C C . PRO A 1 197 ? -13.893 2.672 10.582 1.00 93.94 197 PRO A C 1
ATOM 1611 O O . PRO A 1 197 ? -14.579 3.559 11.100 1.00 93.94 197 PRO A O 1
ATOM 1614 N N . PRO A 1 198 ? -14.012 1.393 10.989 1.00 90.19 198 PRO A N 1
ATOM 1615 C CA . PRO A 1 198 ? -14.885 1.046 12.103 1.00 90.19 198 PRO A CA 1
ATOM 1616 C C . PRO A 1 198 ? -14.399 1.663 13.420 1.00 90.19 198 PRO A C 1
ATOM 1618 O O . PRO A 1 198 ? -15.224 2.169 14.178 1.00 90.19 198 PRO A O 1
ATOM 1621 N N . PHE A 1 199 ? -13.086 1.702 13.673 1.00 91.69 199 PHE A N 1
ATOM 1622 C CA . PHE A 1 199 ? -12.516 2.293 14.887 1.00 91.69 199 PHE A CA 1
ATOM 1623 C C . PHE A 1 199 ? -12.875 3.781 15.038 1.00 91.69 199 PHE A C 1
ATOM 1625 O O . PHE A 1 199 ? -13.355 4.204 16.094 1.00 91.69 199 PHE A O 1
ATOM 1632 N N . TRP A 1 200 ? -12.744 4.560 13.961 1.00 93.31 200 TRP A N 1
ATOM 1633 C CA . TRP A 1 200 ? -13.114 5.975 13.944 1.00 93.31 200 TRP A CA 1
ATOM 1634 C C . TRP A 1 200 ? -14.625 6.199 14.082 1.00 93.31 200 TRP A C 1
ATOM 1636 O O . TRP A 1 200 ? -15.058 7.080 14.827 1.00 93.31 200 TRP A O 1
ATOM 1646 N N . LYS A 1 201 ? -15.452 5.360 13.446 1.00 90.00 201 LYS A N 1
ATOM 1647 C CA . LYS A 1 201 ? -16.917 5.429 13.590 1.00 90.00 201 LYS A CA 1
ATOM 1648 C C . LYS A 1 201 ? -17.375 5.245 15.035 1.00 90.00 201 LYS A C 1
ATOM 1650 O O . LYS A 1 201 ? -18.299 5.938 15.467 1.00 90.00 201 LYS A O 1
ATOM 1655 N N . VAL A 1 202 ? -16.729 4.361 15.801 1.00 87.50 202 VAL A N 1
ATOM 1656 C CA . VAL A 1 202 ? -17.014 4.237 17.239 1.00 87.50 202 VAL A CA 1
ATOM 1657 C C . VAL A 1 202 ? -16.678 5.542 17.966 1.00 87.50 202 VAL A C 1
ATOM 1659 O O . VAL A 1 202 ? -17.500 6.026 18.742 1.00 87.50 202 VAL A O 1
ATOM 1662 N N . ALA A 1 203 ? -15.527 6.158 17.680 1.00 88.88 203 ALA A N 1
ATOM 1663 C CA . ALA A 1 203 ? -15.121 7.433 18.282 1.00 88.88 203 ALA A CA 1
ATOM 1664 C C . ALA A 1 203 ? -16.111 8.571 18.009 1.00 88.88 203 ALA A C 1
ATOM 1666 O O . ALA A 1 203 ? -16.458 9.322 18.922 1.00 88.88 203 ALA A O 1
ATOM 1667 N N . LEU A 1 204 ? -16.636 8.652 16.787 1.00 88.44 204 LEU A N 1
ATOM 1668 C CA . LEU A 1 204 ? -17.685 9.606 16.431 1.00 88.44 204 LEU A CA 1
ATOM 1669 C C . LEU A 1 204 ? -19.015 9.310 17.140 1.00 88.44 204 LEU A C 1
ATOM 1671 O O . LEU A 1 204 ? -19.692 10.225 17.614 1.00 88.44 204 LEU A O 1
ATOM 1675 N N . SER A 1 205 ? -19.395 8.034 17.262 1.00 84.69 205 SER A N 1
ATOM 1676 C CA . SER A 1 205 ? -20.608 7.650 17.995 1.00 84.69 205 SER A CA 1
ATOM 1677 C C . SER A 1 205 ? -20.504 8.046 19.478 1.00 84.69 205 SER A C 1
ATOM 1679 O O . SER A 1 205 ? -21.428 8.649 20.033 1.00 84.69 205 SER A O 1
ATOM 1681 N N . VAL A 1 206 ? -19.341 7.819 20.094 1.00 81.69 206 VAL A N 1
ATOM 1682 C CA . VAL A 1 206 ? -19.018 8.241 21.466 1.00 81.69 206 VAL A CA 1
ATOM 1683 C C . VAL A 1 206 ? -19.087 9.760 21.621 1.00 81.69 206 VAL A C 1
ATOM 1685 O O . VAL A 1 206 ? -19.770 10.246 22.525 1.00 81.69 206 VAL A O 1
ATOM 1688 N N . SER A 1 207 ? -18.424 10.517 20.743 1.00 79.56 207 SER A N 1
ATOM 1689 C CA . SER A 1 207 ? -18.364 11.982 20.839 1.00 79.56 207 SER A CA 1
ATOM 1690 C C . SER A 1 207 ? -19.725 12.649 20.615 1.00 79.56 207 SER A C 1
ATOM 1692 O O . SER A 1 207 ? -20.022 13.665 21.240 1.00 79.56 207 SER A O 1
ATOM 1694 N N . SER A 1 208 ? -20.602 12.035 19.812 1.00 79.75 208 SER A N 1
ATOM 1695 C CA . SER A 1 208 ? -21.982 12.494 19.596 1.00 79.75 208 SER A CA 1
ATOM 1696 C C . SER A 1 208 ? -22.909 12.319 20.813 1.00 79.75 208 SER A C 1
ATOM 1698 O O . SER A 1 208 ? -24.061 12.753 20.784 1.00 79.75 208 SER A O 1
ATOM 1700 N N . GLY A 1 209 ? -22.433 11.688 21.894 1.00 71.88 209 GLY A N 1
ATOM 1701 C CA . GLY A 1 209 ? -23.186 11.516 23.138 1.00 71.88 209 GLY A CA 1
ATOM 1702 C C . GLY A 1 209 ? -24.188 10.358 23.127 1.00 71.88 209 GLY A C 1
ATOM 1703 O O . GLY A 1 209 ? -24.974 10.229 24.070 1.00 71.88 209 GLY A O 1
ATOM 1704 N N . LYS A 1 210 ? -24.155 9.484 22.109 1.00 68.12 210 LYS A N 1
ATOM 1705 C CA . LYS A 1 210 ? -25.027 8.295 22.020 1.00 68.12 210 LYS A CA 1
ATOM 1706 C C . LYS A 1 210 ? -24.865 7.341 23.206 1.00 68.12 210 LYS A C 1
ATOM 1708 O O . LYS A 1 210 ? -25.840 6.741 23.643 1.00 68.12 210 LYS A O 1
ATOM 1713 N N . PHE A 1 211 ? -23.666 7.281 23.782 1.00 63.31 211 PHE A N 1
ATOM 1714 C CA . PHE A 1 211 ? -23.323 6.370 24.875 1.00 63.31 211 PHE A CA 1
ATOM 1715 C C . PHE A 1 211 ? -23.801 6.847 26.257 1.00 63.31 211 PHE A C 1
ATOM 1717 O O . PHE A 1 211 ? -23.962 6.030 27.162 1.00 63.31 211 PHE A O 1
ATOM 1724 N N . ALA A 1 212 ? -24.051 8.149 26.453 1.00 55.62 212 ALA A N 1
ATOM 1725 C CA . ALA A 1 212 ? -24.527 8.670 27.736 1.00 55.62 212 ALA A CA 1
ATOM 1726 C C . ALA A 1 212 ? -25.152 10.069 27.608 1.00 55.62 212 ALA A C 1
ATOM 1728 O O . ALA A 1 212 ? -24.452 11.080 27.609 1.00 55.62 212 ALA A O 1
ATOM 1729 N N . LYS A 1 213 ? -26.489 10.148 27.642 1.00 53.72 213 LYS A N 1
ATOM 1730 C CA . LYS A 1 213 ? -27.236 11.422 27.621 1.00 53.72 213 LYS A CA 1
ATOM 1731 C C . LYS A 1 213 ? -26.951 12.372 28.800 1.00 53.72 213 LYS A C 1
ATOM 1733 O O . LYS A 1 213 ? -27.371 13.516 28.723 1.00 53.72 213 LYS A O 1
ATOM 1738 N N . ASN A 1 214 ? -26.278 11.942 29.879 1.00 46.22 214 ASN A N 1
ATOM 1739 C CA . ASN A 1 214 ? -26.229 12.711 31.138 1.00 46.22 214 ASN A CA 1
ATOM 1740 C C . ASN A 1 214 ? -24.887 12.740 31.908 1.00 46.22 214 ASN A C 1
ATOM 1742 O O . ASN A 1 214 ? -24.875 13.119 33.077 1.00 46.22 214 ASN A O 1
ATOM 1746 N N . LYS A 1 215 ? -23.738 12.398 31.308 1.00 52.78 215 LYS A N 1
ATOM 1747 C CA . LYS A 1 215 ? -22.424 12.539 31.985 1.00 52.78 215 LYS A CA 1
ATOM 1748 C C . LYS A 1 215 ? -21.350 13.086 31.038 1.00 52.78 215 LYS A C 1
ATOM 1750 O O . LYS A 1 215 ? -20.376 12.412 30.726 1.00 52.78 215 LYS A O 1
ATOM 1755 N N . GLY A 1 216 ? -21.502 14.345 30.620 1.00 48.78 216 GLY A N 1
ATOM 1756 C CA . GLY A 1 216 ? -20.598 15.054 29.695 1.00 48.78 216 GLY A CA 1
ATOM 1757 C C . GLY A 1 216 ? -19.157 15.294 30.180 1.00 48.78 216 GLY A C 1
ATOM 1758 O O . GLY A 1 216 ? -18.418 16.022 29.529 1.00 48.78 216 GLY A O 1
ATOM 1759 N N . ARG A 1 217 ? -18.732 14.702 31.305 1.00 51.31 217 ARG A N 1
ATOM 1760 C CA . ARG A 1 217 ? -17.402 14.923 31.901 1.00 51.31 217 ARG A CA 1
ATOM 1761 C C . ARG A 1 217 ? -16.326 13.932 31.437 1.00 51.31 217 ARG A C 1
ATOM 1763 O O . ARG A 1 217 ? -15.154 14.212 31.645 1.00 51.31 217 ARG A O 1
ATOM 1770 N N . TYR A 1 218 ? -16.708 12.816 30.808 1.00 54.59 218 TYR A N 1
ATOM 1771 C CA . TYR A 1 218 ? -15.774 11.759 30.379 1.00 54.59 218 TYR A CA 1
ATOM 1772 C C . TYR A 1 218 ? -15.426 11.797 28.878 1.00 54.59 218 TYR A C 1
ATOM 1774 O O . TYR A 1 218 ? -14.430 11.219 28.468 1.00 54.59 218 TYR A O 1
ATOM 1782 N N . PHE A 1 219 ? -16.203 12.503 28.045 1.00 55.22 219 PHE A N 1
ATOM 1783 C CA . PHE A 1 219 ? -16.193 12.271 26.590 1.00 55.22 219 PHE A CA 1
ATOM 1784 C C . PHE A 1 219 ? -15.534 13.366 25.739 1.00 55.22 219 PHE A C 1
ATOM 1786 O O . PHE A 1 219 ? -15.115 13.080 24.618 1.00 55.22 219 PHE A O 1
ATOM 1793 N N . GLY A 1 220 ? -15.394 14.596 26.249 1.00 55.31 220 GLY A N 1
ATOM 1794 C CA . GLY A 1 220 ? -14.960 15.758 25.454 1.00 55.31 220 GLY A CA 1
ATOM 1795 C C . GLY A 1 220 ? -13.545 15.667 24.864 1.00 55.31 220 GLY A C 1
ATOM 1796 O O . GLY A 1 220 ? -13.304 16.223 23.801 1.00 55.31 220 GLY A O 1
ATOM 1797 N N . HIS A 1 221 ? -12.638 14.916 25.499 1.00 61.94 221 HIS A N 1
ATOM 1798 C CA . HIS A 1 221 ? -11.252 14.723 25.038 1.00 61.94 221 HIS A CA 1
ATOM 1799 C C . HIS A 1 221 ? -11.020 13.379 24.324 1.00 61.94 221 HIS A C 1
ATOM 1801 O O . HIS A 1 221 ? -9.902 13.082 23.917 1.00 61.94 221 HIS A O 1
ATOM 1807 N N . SER A 1 222 ? -12.055 12.546 24.167 1.00 72.50 222 SER A N 1
ATOM 1808 C CA . SER A 1 222 ? -11.899 11.202 23.588 1.00 72.50 222 SER A CA 1
ATOM 1809 C C . SER A 1 222 ? -11.572 11.233 22.092 1.00 72.50 222 SER A C 1
ATOM 1811 O O . SER A 1 222 ? -10.745 10.451 21.636 1.00 72.50 222 SER A O 1
ATOM 1813 N N . LEU A 1 223 ? -12.161 12.166 21.335 1.00 86.88 223 LEU A N 1
ATOM 1814 C CA . LEU A 1 223 ? -12.000 12.228 19.881 1.00 86.88 223 LEU A CA 1
ATOM 1815 C C . LEU A 1 223 ? -10.584 12.647 19.461 1.00 86.88 223 LEU A C 1
ATOM 1817 O O . LEU A 1 223 ? -10.018 12.056 18.548 1.00 86.88 223 LEU A O 1
ATOM 1821 N N . GLU A 1 224 ? -10.002 13.628 20.152 1.00 87.81 224 GLU A N 1
ATOM 1822 C CA . GLU A 1 224 ? -8.630 14.091 19.909 1.00 87.81 224 GLU A CA 1
ATOM 1823 C C . GLU A 1 224 ? -7.607 13.005 20.265 1.00 87.81 224 GLU A C 1
ATOM 1825 O O . GLU A 1 224 ? -6.704 12.720 19.483 1.00 87.81 224 GLU A O 1
ATOM 1830 N N . VAL A 1 225 ? -7.809 12.311 21.392 1.00 89.62 225 VAL A N 1
ATOM 1831 C CA . VAL A 1 225 ? -6.972 11.171 21.797 1.00 89.62 225 VAL A CA 1
ATOM 1832 C C . VAL A 1 225 ? -7.036 10.038 20.770 1.00 89.62 225 VAL A C 1
ATOM 1834 O O . VAL A 1 225 ? -5.995 9.512 20.386 1.00 89.62 225 VAL A O 1
ATOM 1837 N N . VAL A 1 226 ? -8.230 9.672 20.290 1.00 92.56 226 VAL A N 1
ATOM 1838 C CA . VAL A 1 226 ? -8.374 8.624 19.263 1.00 92.56 226 VAL A CA 1
ATOM 1839 C C . VAL A 1 226 ? -7.797 9.076 17.920 1.00 92.56 226 VAL A C 1
ATOM 1841 O O . VAL A 1 226 ? -7.166 8.276 17.235 1.00 92.56 226 VAL A O 1
ATOM 1844 N N . SER A 1 227 ? -7.941 10.351 17.554 1.00 94.44 227 SER A N 1
ATOM 1845 C CA . SER A 1 227 ? -7.274 10.904 16.371 1.00 94.44 227 SER A CA 1
ATOM 1846 C C . SER A 1 227 ? -5.751 10.773 16.474 1.00 94.44 227 SER A C 1
ATOM 1848 O O . SER A 1 227 ? -5.114 10.400 15.493 1.00 94.44 227 SER A O 1
ATOM 1850 N N . GLY A 1 228 ? -5.175 11.022 17.656 1.00 94.69 228 GLY A N 1
ATOM 1851 C CA . GLY A 1 228 ? -3.754 10.797 17.931 1.00 94.69 228 GLY A CA 1
ATOM 1852 C C . GLY A 1 228 ? -3.347 9.326 17.792 1.00 94.69 228 GLY A C 1
ATOM 1853 O O . GLY A 1 228 ? -2.374 9.028 17.109 1.00 94.69 228 GLY A O 1
ATOM 1854 N N . MET A 1 229 ? -4.139 8.399 18.344 1.00 95.75 229 MET A N 1
ATOM 1855 C CA . MET A 1 229 ? -3.918 6.951 18.189 1.00 95.75 229 MET A CA 1
ATOM 1856 C C . MET A 1 229 ? -3.919 6.520 16.716 1.00 95.75 229 MET A C 1
ATOM 1858 O O . MET A 1 229 ? -3.032 5.796 16.271 1.00 95.75 229 MET A O 1
ATOM 1862 N N . ILE A 1 230 ? -4.897 6.991 15.936 1.00 97.00 230 ILE A N 1
ATOM 1863 C CA . ILE A 1 230 ? -4.973 6.697 14.499 1.00 97.00 230 ILE A CA 1
ATOM 1864 C C . ILE A 1 230 ? -3.767 7.290 13.768 1.00 97.00 230 ILE A C 1
ATOM 1866 O O . ILE A 1 230 ? -3.189 6.617 12.920 1.00 97.00 230 ILE A O 1
ATOM 1870 N N . HIS A 1 231 ? -3.360 8.514 14.103 1.00 96.00 231 HIS A N 1
ATOM 1871 C CA . HIS A 1 231 ? -2.173 9.130 13.517 1.00 96.00 231 HIS A CA 1
ATOM 1872 C C . HIS A 1 231 ? -0.902 8.311 13.797 1.00 96.00 231 HIS A C 1
ATOM 1874 O O . HIS A 1 231 ? -0.121 8.082 12.880 1.00 96.00 231 HIS A O 1
ATOM 1880 N N . GLU A 1 232 ? -0.711 7.803 15.019 1.00 97.31 232 GLU A N 1
ATOM 1881 C CA . GLU A 1 232 ? 0.410 6.908 15.346 1.00 97.31 232 GLU A CA 1
ATOM 1882 C C . GLU A 1 232 ? 0.377 5.612 14.524 1.00 97.31 232 GLU A C 1
ATOM 1884 O O . GLU A 1 232 ? 1.404 5.197 13.986 1.00 97.31 232 GLU A O 1
ATOM 1889 N N . ILE A 1 233 ? -0.801 4.993 14.370 1.00 98.06 233 ILE A N 1
ATOM 1890 C CA . ILE A 1 233 ? -0.972 3.793 13.536 1.00 98.06 233 ILE A CA 1
ATOM 1891 C C . ILE A 1 233 ? -0.598 4.088 12.076 1.00 98.06 233 ILE A C 1
ATOM 1893 O O . ILE A 1 233 ? 0.129 3.311 11.455 1.00 98.06 233 ILE A O 1
ATOM 1897 N N . ILE A 1 234 ? -1.081 5.204 11.525 1.00 98.06 234 ILE A N 1
ATOM 1898 C CA . ILE A 1 234 ? -0.810 5.594 10.137 1.00 98.06 234 ILE A CA 1
ATOM 1899 C C . ILE A 1 234 ? 0.655 5.973 9.943 1.00 98.06 234 ILE A C 1
ATOM 1901 O O . ILE A 1 234 ? 1.232 5.585 8.938 1.00 98.06 234 ILE A O 1
ATOM 1905 N N . SER A 1 235 ? 1.287 6.639 10.909 1.00 97.50 235 SER A N 1
ATOM 1906 C CA . SER A 1 235 ? 2.721 6.943 10.865 1.00 97.50 235 SER A CA 1
ATOM 1907 C C . SER A 1 235 ? 3.576 5.670 10.902 1.00 97.50 235 SER A C 1
ATOM 1909 O O . SER A 1 235 ? 4.542 5.547 10.148 1.00 97.50 235 SER A O 1
ATOM 1911 N N . ALA A 1 236 ? 3.192 4.679 11.713 1.00 97.88 236 ALA A N 1
ATOM 1912 C CA . ALA A 1 236 ? 3.859 3.380 11.731 1.00 97.88 236 ALA A CA 1
ATOM 1913 C C . ALA A 1 236 ? 3.691 2.625 10.402 1.00 97.88 236 ALA A C 1
ATOM 1915 O O . ALA A 1 236 ? 4.637 1.995 9.931 1.00 97.88 236 ALA A O 1
ATOM 1916 N N . TYR A 1 237 ? 2.502 2.683 9.797 1.00 98.50 237 TYR A N 1
ATOM 1917 C CA . TYR A 1 237 ? 2.245 2.145 8.460 1.00 98.50 237 TYR A CA 1
ATOM 1918 C C . TYR A 1 237 ? 3.086 2.855 7.388 1.00 98.50 237 TYR A C 1
ATOM 1920 O O . TYR A 1 237 ? 3.765 2.189 6.611 1.00 98.50 237 TYR A O 1
ATOM 1928 N N . ASP A 1 238 ? 3.082 4.188 7.387 1.00 97.81 238 ASP A N 1
ATOM 1929 C CA . ASP A 1 238 ? 3.809 5.041 6.445 1.00 97.81 238 ASP A CA 1
ATOM 1930 C C . ASP A 1 238 ? 5.308 4.731 6.455 1.00 97.81 238 ASP A C 1
ATOM 1932 O O . ASP A 1 238 ? 5.868 4.360 5.426 1.00 97.81 238 ASP A O 1
ATOM 1936 N N . SER A 1 239 ? 5.935 4.740 7.634 1.00 97.81 239 SER A N 1
ATOM 1937 C CA . SER A 1 239 ? 7.359 4.415 7.768 1.00 97.81 239 SER A CA 1
ATOM 1938 C C . SER A 1 239 ? 7.693 3.012 7.248 1.00 97.81 239 SER A C 1
ATOM 1940 O O . SER A 1 239 ? 8.678 2.839 6.528 1.00 97.81 239 SER A O 1
ATOM 1942 N N . LYS A 1 240 ? 6.860 2.008 7.559 1.00 98.12 240 LYS A N 1
ATOM 1943 C CA . LYS A 1 240 ? 7.049 0.634 7.072 1.00 98.12 240 LYS A CA 1
ATOM 1944 C C . LYS A 1 240 ? 6.968 0.568 5.542 1.00 98.12 240 LYS A C 1
ATOM 1946 O O . LYS A 1 240 ? 7.845 -0.026 4.923 1.00 98.12 240 LYS A O 1
ATOM 1951 N N . VAL A 1 241 ? 5.965 1.205 4.932 1.00 98.25 241 VAL A N 1
ATOM 1952 C CA . VAL A 1 241 ? 5.793 1.232 3.470 1.00 98.25 241 VAL A CA 1
ATOM 1953 C C . VAL A 1 241 ? 6.940 1.971 2.787 1.00 98.25 241 VAL A C 1
ATOM 1955 O O . VAL A 1 241 ? 7.516 1.433 1.844 1.00 98.25 241 VAL A O 1
ATOM 1958 N N . GLN A 1 242 ? 7.313 3.159 3.269 1.00 97.19 242 GLN A N 1
ATOM 1959 C CA . GLN A 1 242 ? 8.415 3.941 2.704 1.00 97.19 242 GLN A CA 1
ATOM 1960 C C . GLN A 1 242 ? 9.726 3.149 2.706 1.00 97.19 242 GLN A C 1
ATOM 1962 O O . GLN A 1 242 ? 10.386 3.060 1.671 1.00 97.19 242 GLN A O 1
ATOM 1967 N N . ASN A 1 243 ? 10.064 2.504 3.828 1.00 96.75 243 ASN A N 1
ATOM 1968 C CA . ASN A 1 243 ? 11.257 1.663 3.924 1.00 96.75 243 ASN A CA 1
ATOM 1969 C C . ASN A 1 243 ? 11.218 0.516 2.905 1.00 96.75 243 ASN A C 1
ATOM 1971 O O . ASN A 1 243 ? 12.176 0.317 2.161 1.00 96.75 243 ASN A O 1
ATOM 1975 N N . THR A 1 244 ? 10.087 -0.185 2.785 1.00 97.19 244 THR A N 1
ATOM 1976 C CA . THR A 1 244 ? 9.943 -1.261 1.795 1.00 97.19 244 THR A CA 1
ATOM 1977 C C . THR A 1 244 ? 10.073 -0.753 0.355 1.00 97.19 244 THR A C 1
ATOM 1979 O O . THR A 1 244 ? 10.704 -1.408 -0.470 1.00 97.19 244 THR A O 1
ATOM 1982 N N . PHE A 1 245 ? 9.530 0.425 0.034 1.00 96.56 245 PHE A N 1
ATOM 1983 C CA . PHE A 1 245 ? 9.664 1.035 -1.293 1.00 96.56 245 PHE A CA 1
ATOM 1984 C C . PHE A 1 245 ? 11.115 1.392 -1.643 1.00 96.56 245 PHE A C 1
ATOM 1986 O O . PHE A 1 245 ? 11.509 1.283 -2.811 1.00 96.56 245 PHE A O 1
ATOM 1993 N N . LEU A 1 246 ? 11.915 1.798 -0.652 1.00 94.44 246 LEU A N 1
ATOM 1994 C CA . LEU A 1 246 ? 13.347 2.038 -0.827 1.00 94.44 246 LEU A CA 1
ATOM 1995 C C . LEU A 1 246 ? 14.095 0.736 -1.143 1.00 94.44 246 LEU A C 1
ATOM 1997 O O . LEU A 1 246 ? 14.917 0.739 -2.058 1.00 94.44 246 LEU A O 1
ATOM 2001 N N . GLU A 1 247 ? 13.751 -0.362 -0.469 1.00 94.06 247 GLU A N 1
ATOM 2002 C CA . GLU A 1 247 ? 14.385 -1.679 -0.630 1.00 94.06 247 GLU A CA 1
ATOM 2003 C C . GLU A 1 247 ? 14.026 -2.438 -1.917 1.00 94.06 247 GLU A C 1
ATOM 2005 O O . GLU A 1 247 ? 14.754 -3.359 -2.283 1.00 94.06 247 GLU A O 1
ATOM 2010 N N . LEU A 1 248 ? 12.915 -2.101 -2.585 1.00 93.62 248 LEU A N 1
ATOM 2011 C CA . LEU A 1 248 ? 12.536 -2.722 -3.864 1.00 93.62 248 LEU A CA 1
ATOM 2012 C C . LEU A 1 248 ? 13.618 -2.481 -4.925 1.00 93.62 248 LEU A C 1
ATOM 2014 O O . LEU A 1 248 ? 14.048 -1.337 -5.119 1.00 93.62 248 LEU A O 1
ATOM 2018 N N . GLU A 1 249 ? 14.038 -3.530 -5.630 1.00 88.88 249 GLU A N 1
ATOM 2019 C CA . GLU A 1 249 ? 15.164 -3.434 -6.556 1.00 88.88 249 GLU A CA 1
ATOM 2020 C C . GLU A 1 249 ? 14.813 -2.646 -7.822 1.00 88.88 249 GLU A C 1
ATOM 2022 O O . GLU A 1 249 ? 13.718 -2.732 -8.380 1.00 88.88 249 GLU A O 1
ATOM 2027 N N . GLU A 1 250 ? 15.773 -1.852 -8.299 1.00 87.19 250 GLU A N 1
ATOM 2028 C CA . GLU A 1 250 ? 15.583 -1.026 -9.493 1.00 87.19 250 GLU A CA 1
ATOM 2029 C C . GLU A 1 250 ? 15.510 -1.871 -10.775 1.00 87.19 250 GLU A C 1
ATOM 2031 O O . GLU A 1 250 ? 14.790 -1.513 -11.702 1.00 87.19 250 GLU A O 1
ATOM 2036 N N . THR A 1 251 ? 16.179 -3.024 -10.811 1.00 85.12 251 THR A N 1
ATOM 2037 C CA . THR A 1 251 ? 16.126 -4.009 -11.908 1.00 85.12 251 THR A CA 1
ATOM 2038 C C . THR A 1 251 ? 14.712 -4.548 -12.137 1.00 85.12 251 THR A C 1
ATOM 2040 O O . THR A 1 251 ? 14.304 -4.750 -13.281 1.00 85.12 251 THR A O 1
ATOM 2043 N N . ASN A 1 252 ? 13.925 -4.676 -11.066 1.00 90.38 252 ASN A N 1
ATOM 2044 C CA . ASN A 1 252 ? 12.557 -5.191 -11.089 1.00 90.38 252 ASN A CA 1
ATOM 2045 C C . ASN A 1 252 ? 11.489 -4.095 -11.218 1.00 90.38 252 ASN A C 1
ATOM 2047 O O . ASN A 1 252 ? 10.297 -4.385 -11.127 1.00 90.38 252 ASN A O 1
ATOM 2051 N N . VAL A 1 253 ? 11.860 -2.832 -11.454 1.00 93.44 253 VAL A N 1
ATOM 2052 C CA . VAL A 1 253 ? 10.905 -1.704 -11.491 1.00 93.44 253 VAL A CA 1
ATOM 2053 C C . VAL A 1 253 ? 9.820 -1.850 -12.576 1.00 93.44 253 VAL A C 1
ATOM 2055 O O . VAL A 1 253 ? 8.738 -1.264 -12.497 1.00 93.44 253 VAL A O 1
ATOM 2058 N N . ILE A 1 254 ? 10.090 -2.642 -13.615 1.00 93.00 254 ILE A N 1
ATOM 2059 C CA . ILE A 1 254 ? 9.146 -2.928 -14.703 1.00 93.00 254 ILE A CA 1
ATOM 2060 C C . ILE A 1 254 ? 8.109 -3.990 -14.303 1.00 93.00 254 ILE A C 1
ATOM 2062 O O . ILE A 1 254 ? 7.005 -4.005 -14.870 1.00 93.00 254 ILE A O 1
ATOM 2066 N N . CYS A 1 255 ? 8.427 -4.836 -13.319 1.00 92.88 255 CYS A N 1
ATOM 2067 C CA . CYS A 1 255 ? 7.498 -5.791 -12.724 1.00 92.88 255 CYS A CA 1
ATOM 2068 C C . CYS A 1 255 ? 6.371 -5.059 -11.969 1.00 92.88 255 CYS A C 1
ATOM 2070 O O . CYS A 1 255 ? 6.547 -3.927 -11.511 1.00 92.88 255 CYS A O 1
ATOM 2072 N N . PRO A 1 256 ? 5.188 -5.682 -11.812 1.00 93.88 256 PRO A N 1
ATOM 2073 C CA . PRO A 1 256 ? 4.006 -4.995 -11.290 1.00 93.88 256 PRO A CA 1
ATOM 2074 C C . PRO A 1 256 ? 4.055 -4.719 -9.777 1.00 93.88 256 PRO A C 1
ATOM 2076 O O . PRO A 1 256 ? 3.111 -4.164 -9.230 1.00 93.88 256 PRO A O 1
ATOM 2079 N N . TYR A 1 257 ? 5.132 -5.076 -9.073 1.00 94.81 257 TYR A N 1
ATOM 2080 C CA . TYR A 1 257 ? 5.217 -5.017 -7.610 1.00 94.81 257 TYR A CA 1
ATOM 2081 C C . TYR A 1 257 ? 5.023 -3.607 -7.041 1.00 94.81 257 TYR A C 1
ATOM 2083 O O . TYR A 1 257 ? 4.184 -3.408 -6.161 1.00 94.81 257 TYR A O 1
ATOM 2091 N N . MET A 1 258 ? 5.755 -2.619 -7.567 1.00 96.25 258 MET A N 1
ATOM 2092 C CA . MET A 1 258 ? 5.640 -1.224 -7.125 1.00 96.25 258 MET A CA 1
ATOM 2093 C C . MET A 1 258 ? 4.303 -0.604 -7.541 1.00 96.25 258 MET A C 1
ATOM 2095 O O . MET A 1 258 ? 3.668 0.074 -6.735 1.00 96.25 258 MET A O 1
ATOM 2099 N N . SER A 1 259 ? 3.844 -0.863 -8.771 1.00 96.25 259 SER A N 1
ATOM 2100 C CA . SER A 1 259 ? 2.563 -0.337 -9.254 1.00 96.25 259 SER A CA 1
ATOM 2101 C C . SER A 1 259 ? 1.383 -0.912 -8.477 1.00 96.25 259 SER A C 1
ATOM 2103 O O . SER A 1 259 ? 0.492 -0.168 -8.080 1.00 96.25 259 SER A O 1
ATOM 2105 N N . ASP A 1 260 ? 1.383 -2.215 -8.198 1.00 96.19 260 ASP A N 1
ATOM 2106 C CA . ASP A 1 260 ? 0.318 -2.868 -7.441 1.00 96.19 260 ASP A CA 1
ATOM 2107 C C . ASP A 1 260 ? 0.271 -2.363 -5.997 1.00 96.19 260 ASP A C 1
ATOM 2109 O O . ASP A 1 260 ? -0.815 -2.143 -5.463 1.00 96.19 260 ASP A O 1
ATOM 2113 N N . ALA A 1 261 ? 1.434 -2.132 -5.379 1.00 97.50 261 ALA A N 1
ATOM 2114 C CA . ALA A 1 261 ? 1.523 -1.529 -4.054 1.00 97.50 261 ALA A CA 1
ATOM 2115 C C . ALA A 1 261 ? 0.939 -0.105 -4.036 1.00 97.50 261 ALA A C 1
ATOM 2117 O O . ALA A 1 261 ? 0.147 0.213 -3.150 1.00 97.50 261 ALA A O 1
ATOM 2118 N N . ILE A 1 262 ? 1.246 0.728 -5.041 1.00 97.88 262 ILE A N 1
ATOM 2119 C CA . ILE A 1 262 ? 0.633 2.060 -5.212 1.00 97.88 262 ILE A CA 1
ATOM 2120 C C . ILE A 1 262 ? -0.891 1.942 -5.349 1.00 97.88 262 ILE A C 1
ATOM 2122 O O . ILE A 1 262 ? -1.632 2.674 -4.691 1.00 97.88 262 ILE A O 1
ATOM 2126 N N . MET A 1 263 ? -1.375 0.992 -6.153 1.00 96.81 263 MET A N 1
ATOM 2127 C CA . MET A 1 263 ? -2.812 0.762 -6.318 1.00 96.81 263 MET A CA 1
ATOM 2128 C C . MET A 1 263 ? -3.483 0.283 -5.026 1.00 96.81 263 MET A C 1
ATOM 2130 O O . MET A 1 263 ? -4.624 0.653 -4.758 1.00 96.81 263 MET A O 1
ATOM 2134 N N . ASP A 1 264 ? -2.806 -0.521 -4.206 1.00 97.56 264 ASP A N 1
ATOM 2135 C CA . ASP A 1 264 ? -3.328 -0.938 -2.905 1.00 97.56 264 ASP A CA 1
ATOM 2136 C C . ASP A 1 264 ? -3.388 0.246 -1.923 1.00 97.56 264 ASP A C 1
ATOM 2138 O O . ASP A 1 264 ? -4.423 0.441 -1.282 1.00 97.56 264 ASP A O 1
ATOM 2142 N N . ILE A 1 265 ? -2.357 1.102 -1.875 1.00 97.69 265 ILE A N 1
ATOM 2143 C CA . ILE A 1 265 ? -2.375 2.353 -1.091 1.00 97.69 265 ILE A CA 1
ATOM 2144 C C . ILE A 1 265 ? -3.531 3.257 -1.549 1.00 97.69 265 ILE A C 1
ATOM 2146 O O . ILE A 1 265 ? -4.268 3.785 -0.718 1.00 97.69 265 ILE A O 1
ATOM 2150 N N . SER A 1 266 ? -3.752 3.382 -2.861 1.00 96.62 266 SER A N 1
ATOM 2151 C CA . SER A 1 266 ? -4.867 4.152 -3.428 1.00 96.62 266 SER A CA 1
ATOM 2152 C C . SER A 1 266 ? -6.235 3.641 -2.961 1.00 96.62 266 SER A C 1
ATOM 2154 O O . SER A 1 266 ? -7.090 4.439 -2.575 1.00 96.62 266 SER A O 1
ATOM 2156 N N . LYS A 1 267 ? -6.443 2.319 -2.903 1.00 95.88 267 LYS A N 1
ATOM 2157 C CA . LYS A 1 267 ? -7.683 1.742 -2.349 1.00 95.88 267 LYS A CA 1
ATOM 2158 C C . LYS A 1 267 ? -7.878 2.118 -0.879 1.00 95.88 267 LYS A C 1
ATOM 2160 O O . LYS A 1 267 ? -9.007 2.374 -0.464 1.00 95.88 267 LYS A O 1
ATOM 2165 N N . ALA A 1 268 ? -6.800 2.182 -0.095 1.00 96.62 268 ALA A N 1
ATOM 2166 C CA . ALA A 1 268 ? -6.881 2.644 1.287 1.00 96.62 268 ALA A CA 1
ATOM 2167 C C . ALA A 1 268 ? -7.243 4.139 1.374 1.00 96.62 268 ALA A C 1
ATOM 2169 O O . ALA A 1 268 ? -8.098 4.490 2.188 1.00 96.62 268 ALA A O 1
ATOM 2170 N N . CYS A 1 269 ? -6.699 4.997 0.498 1.00 94.75 269 CYS A N 1
ATOM 2171 C CA . CYS A 1 269 ? -7.138 6.397 0.381 1.00 94.75 269 CYS A CA 1
ATOM 2172 C C . CYS A 1 269 ? -8.645 6.487 0.093 1.00 94.75 269 CYS A C 1
ATOM 2174 O O . CYS A 1 269 ? -9.370 7.182 0.801 1.00 94.75 269 CYS A O 1
ATOM 2176 N N . GLN A 1 270 ? -9.144 5.716 -0.878 1.00 93.25 270 GLN A N 1
ATOM 2177 C CA . GLN A 1 270 ? -10.570 5.688 -1.229 1.00 93.25 270 GLN A CA 1
ATOM 2178 C C . GLN A 1 270 ? -11.454 5.222 -0.063 1.00 93.25 270 GLN A C 1
ATOM 2180 O O . GLN A 1 270 ? -12.545 5.754 0.149 1.00 93.25 270 GLN A O 1
ATOM 2185 N N . ALA A 1 271 ? -10.989 4.248 0.725 1.00 93.88 271 ALA A N 1
ATOM 2186 C CA . ALA A 1 271 ? -11.696 3.800 1.923 1.00 93.88 271 ALA A CA 1
ATOM 2187 C C . ALA A 1 271 ? -11.776 4.898 2.999 1.00 93.88 271 ALA A C 1
ATOM 2189 O O . ALA A 1 271 ? -12.754 4.953 3.745 1.00 93.88 271 ALA A O 1
ATOM 2190 N N . PHE A 1 272 ? -10.767 5.768 3.070 1.00 94.25 272 PHE A N 1
ATOM 2191 C CA . PHE A 1 272 ? -10.684 6.870 4.030 1.00 94.25 272 PHE A CA 1
ATOM 2192 C C . PHE A 1 272 ? -11.455 8.117 3.571 1.00 94.25 272 PHE A C 1
ATOM 2194 O O . PHE A 1 272 ? -11.922 8.884 4.412 1.00 94.25 272 PHE A O 1
ATOM 2201 N N . ASP A 1 273 ? -11.654 8.276 2.262 1.00 88.12 273 ASP A N 1
ATOM 2202 C CA . ASP A 1 273 ? -12.433 9.366 1.660 1.00 88.12 273 ASP A CA 1
ATOM 2203 C C . ASP A 1 273 ? -13.940 9.234 1.871 1.00 88.12 273 ASP A C 1
ATOM 2205 O O . ASP A 1 273 ? -14.688 10.213 1.757 1.00 88.12 273 ASP A O 1
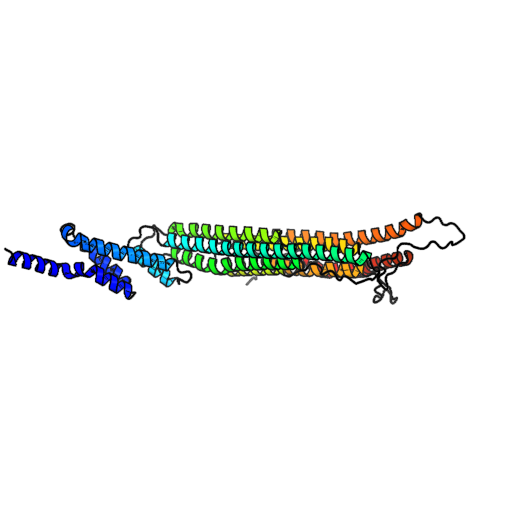ATOM 2209 N N . ALA A 1 274 ? -14.409 8.035 2.220 1.00 88.31 274 ALA A N 1
ATOM 2210 C CA . ALA A 1 274 ? -15.776 7.859 2.666 1.00 88.31 274 ALA A CA 1
ATOM 2211 C C . ALA A 1 274 ? -16.053 8.762 3.881 1.00 88.31 274 ALA A C 1
ATOM 2213 O O . ALA A 1 274 ? -15.268 8.854 4.827 1.00 88.31 274 ALA A O 1
ATOM 2214 N N . LYS A 1 275 ? -17.211 9.430 3.871 1.00 84.19 275 LYS A N 1
ATOM 2215 C CA . LYS A 1 275 ? -17.614 10.323 4.961 1.00 84.19 275 LYS A CA 1
ATOM 2216 C C . LYS A 1 275 ? -17.509 9.596 6.307 1.00 84.19 275 LYS A C 1
ATOM 2218 O O . LYS A 1 275 ? -18.056 8.505 6.461 1.00 84.19 275 LYS A O 1
ATOM 2223 N N . GLU A 1 276 ? -16.851 10.241 7.274 1.00 86.19 276 GLU A N 1
ATOM 2224 C CA . GLU A 1 276 ? -16.680 9.722 8.640 1.00 86.19 276 GLU A CA 1
ATOM 2225 C C . GLU A 1 276 ? -15.893 8.393 8.713 1.00 86.19 276 GLU A C 1
ATOM 2227 O O . GLU A 1 276 ? -16.082 7.614 9.647 1.00 86.19 276 GLU A O 1
ATOM 2232 N N . ALA A 1 277 ? -14.999 8.119 7.753 1.00 90.94 277 ALA A N 1
ATOM 2233 C CA . ALA A 1 277 ? -14.140 6.930 7.773 1.00 90.94 277 ALA A CA 1
ATOM 2234 C C . ALA A 1 277 ? -12.790 7.141 8.478 1.00 90.94 277 ALA A C 1
ATOM 2236 O O . ALA A 1 277 ? -12.282 6.208 9.084 1.00 90.94 277 ALA A O 1
ATOM 2237 N N . ALA A 1 278 ? -12.212 8.340 8.475 1.00 94.38 278 ALA A N 1
ATOM 2238 C CA . ALA A 1 278 ? -10.967 8.603 9.198 1.00 94.38 278 ALA A CA 1
ATOM 2239 C C . ALA A 1 278 ? -10.862 10.074 9.649 1.00 94.38 278 ALA A C 1
ATOM 2241 O O . ALA A 1 278 ? -11.570 10.933 9.111 1.00 94.38 278 ALA A O 1
ATOM 2242 N N . PRO A 1 279 ? -9.997 10.390 10.632 1.00 94.50 279 PRO A N 1
ATOM 2243 C CA . PRO A 1 279 ? -9.603 11.765 10.932 1.00 94.50 279 PRO A CA 1
ATOM 2244 C C . PRO A 1 279 ? -8.901 12.419 9.737 1.00 94.50 279 PRO A C 1
ATOM 2246 O O . PRO A 1 279 ? -8.144 11.751 9.036 1.00 94.50 279 PRO A O 1
ATOM 2249 N N . THR A 1 280 ? -9.066 13.733 9.552 1.00 92.25 280 THR A N 1
ATOM 2250 C CA . THR A 1 280 ? -8.466 14.477 8.423 1.00 92.25 280 THR A CA 1
ATOM 2251 C C . THR A 1 280 ? -6.955 14.298 8.335 1.00 92.25 280 THR A C 1
ATOM 2253 O O . THR A 1 280 ? -6.444 14.021 7.257 1.00 92.25 280 THR A O 1
ATOM 2256 N N . ILE A 1 281 ? -6.261 14.339 9.477 1.00 91.81 281 ILE A N 1
ATOM 2257 C CA . ILE A 1 281 ? -4.807 14.156 9.538 1.00 91.81 281 ILE A CA 1
ATOM 2258 C C . ILE A 1 281 ? -4.369 12.793 8.978 1.00 91.81 281 ILE A C 1
ATOM 2260 O O . ILE A 1 281 ? -3.374 12.704 8.274 1.00 91.81 281 ILE A O 1
ATOM 2264 N N . ALA A 1 282 ? -5.147 11.733 9.217 1.00 95.06 282 ALA A N 1
ATOM 2265 C CA . ALA A 1 282 ? -4.856 10.400 8.697 1.00 95.06 282 ALA A CA 1
ATOM 2266 C C . ALA A 1 282 ? -5.087 10.312 7.181 1.00 95.06 282 ALA A C 1
ATOM 2268 O O . ALA A 1 282 ? -4.322 9.649 6.483 1.00 95.06 282 ALA A O 1
ATOM 2269 N N . VAL A 1 283 ? -6.123 10.991 6.673 1.00 94.06 283 VAL A N 1
ATOM 2270 C CA . VAL A 1 283 ? -6.393 11.093 5.230 1.00 94.06 283 VAL A CA 1
ATOM 2271 C C . VAL A 1 283 ? -5.259 11.838 4.525 1.00 94.06 283 VAL A C 1
ATOM 2273 O O . VAL A 1 283 ? -4.769 11.383 3.494 1.00 94.06 283 VAL A O 1
ATOM 2276 N N . GLU A 1 284 ? -4.818 12.963 5.088 1.00 92.00 284 GLU A N 1
ATOM 2277 C CA . GLU A 1 284 ? -3.721 13.774 4.555 1.00 92.00 284 GLU A CA 1
ATOM 2278 C C . GLU A 1 284 ? -2.399 12.997 4.540 1.00 92.00 284 GLU A C 1
ATOM 2280 O O . GLU A 1 284 ? -1.750 12.940 3.496 1.00 92.00 284 GLU A O 1
ATOM 2285 N N . SER A 1 285 ? -2.038 12.323 5.639 1.00 94.19 285 SER A N 1
ATOM 2286 C CA . SER A 1 285 ? -0.830 11.487 5.700 1.00 94.19 285 SER A CA 1
ATOM 2287 C C . SER A 1 285 ? -0.852 10.348 4.679 1.00 94.19 285 SER A C 1
ATOM 2289 O O . SER A 1 285 ? 0.140 10.116 3.993 1.00 94.19 285 SER A O 1
ATOM 2291 N N . LEU A 1 286 ? -1.984 9.650 4.531 1.00 95.06 286 LEU A N 1
ATOM 2292 C CA . LEU A 1 286 ? -2.090 8.536 3.587 1.00 95.06 286 LEU A CA 1
ATOM 2293 C C . LEU A 1 286 ? -2.029 9.009 2.125 1.00 95.06 286 LEU A C 1
ATOM 2295 O O . LEU A 1 286 ? -1.408 8.352 1.287 1.00 95.06 286 LEU A O 1
ATOM 2299 N N . ARG A 1 287 ? -2.608 10.178 1.820 1.00 93.12 287 ARG A N 1
ATOM 2300 C CA . ARG A 1 287 ? -2.454 10.816 0.506 1.00 93.12 287 ARG A CA 1
ATOM 2301 C C . ARG A 1 287 ? -1.016 11.247 0.248 1.00 93.12 287 ARG A C 1
ATOM 2303 O O . ARG A 1 287 ? -0.514 10.983 -0.839 1.00 93.12 287 ARG A O 1
ATOM 2310 N N . ALA A 1 288 ? -0.341 11.856 1.220 1.00 93.38 288 ALA A N 1
ATOM 2311 C CA . ALA A 1 288 ? 1.066 12.221 1.075 1.00 93.38 288 ALA A CA 1
ATOM 2312 C C . ALA A 1 288 ? 1.925 10.986 0.745 1.00 93.38 288 ALA A C 1
ATOM 2314 O O . ALA A 1 288 ? 2.677 11.008 -0.228 1.00 93.38 288 ALA A O 1
ATOM 2315 N N . LEU A 1 289 ? 1.723 9.870 1.457 1.00 95.88 289 LEU A N 1
ATOM 2316 C CA . LEU A 1 289 ? 2.399 8.604 1.164 1.00 95.88 289 LEU A CA 1
ATOM 2317 C C . LEU A 1 289 ? 2.133 8.099 -0.263 1.00 95.88 289 LEU A C 1
ATOM 2319 O O . LEU A 1 289 ? 3.061 7.629 -0.923 1.00 95.88 289 LEU A O 1
ATOM 2323 N N . LEU A 1 290 ? 0.886 8.175 -0.748 1.00 95.75 290 LEU A N 1
ATOM 2324 C CA . LEU A 1 290 ? 0.537 7.777 -2.117 1.00 95.75 290 LEU A CA 1
ATOM 2325 C C . LEU A 1 290 ? 1.336 8.587 -3.149 1.00 95.75 290 LEU A C 1
ATOM 2327 O O . LEU A 1 290 ? 1.896 8.014 -4.090 1.00 95.75 290 LEU A O 1
ATOM 2331 N N . PHE A 1 291 ? 1.409 9.906 -2.964 1.00 93.88 291 PHE A N 1
ATOM 2332 C CA . PHE A 1 291 ? 2.152 10.802 -3.849 1.00 93.88 291 PHE A CA 1
ATOM 2333 C C . PHE A 1 291 ? 3.657 10.528 -3.799 1.00 93.88 291 PHE A C 1
ATOM 2335 O O . PHE A 1 291 ? 4.271 10.357 -4.854 1.00 93.88 291 PHE A O 1
ATOM 2342 N N . GLU A 1 292 ? 4.241 10.401 -2.607 1.00 93.88 292 GLU A N 1
ATOM 2343 C CA . GLU A 1 292 ? 5.677 10.142 -2.444 1.00 93.88 292 GLU A CA 1
ATOM 2344 C C . GLU A 1 292 ? 6.088 8.768 -2.985 1.00 93.88 292 GLU A C 1
ATOM 2346 O O . GLU A 1 292 ? 7.082 8.643 -3.703 1.00 93.88 292 GLU A O 1
ATOM 2351 N N . SER A 1 293 ? 5.281 7.734 -2.740 1.00 95.69 293 SER A N 1
ATOM 2352 C CA . SER A 1 293 ? 5.522 6.384 -3.265 1.00 95.69 293 SER A CA 1
ATOM 2353 C C . SER A 1 293 ? 5.450 6.353 -4.793 1.00 95.69 293 SER A C 1
ATOM 2355 O O . SER A 1 293 ? 6.275 5.716 -5.454 1.00 95.69 293 SER A O 1
ATOM 2357 N N . THR A 1 294 ? 4.509 7.097 -5.381 1.00 95.94 294 THR A N 1
ATOM 2358 C CA . THR A 1 294 ? 4.398 7.202 -6.839 1.00 95.94 294 THR A CA 1
ATOM 2359 C C . THR A 1 294 ? 5.535 8.034 -7.439 1.00 95.94 294 THR A C 1
ATOM 2361 O O . THR A 1 294 ? 6.085 7.654 -8.475 1.00 95.94 294 THR A O 1
ATOM 2364 N N . LYS A 1 295 ? 5.957 9.119 -6.773 1.00 94.25 295 LYS A N 1
ATOM 2365 C CA . LYS A 1 295 ? 7.149 9.902 -7.138 1.00 94.25 295 LYS A CA 1
ATOM 2366 C C . LYS A 1 295 ? 8.391 9.016 -7.153 1.00 94.25 295 LYS A C 1
ATOM 2368 O O . LYS A 1 295 ? 9.094 8.985 -8.161 1.00 94.25 295 LYS A O 1
ATOM 2373 N N . LEU A 1 296 ? 8.628 8.246 -6.089 1.00 95.56 296 LEU A N 1
ATOM 2374 C CA . LEU A 1 296 ? 9.756 7.318 -6.003 1.00 95.56 296 LEU A CA 1
ATOM 2375 C C . LEU A 1 296 ? 9.728 6.294 -7.145 1.00 95.56 296 LEU A C 1
ATOM 2377 O O . LEU A 1 296 ? 10.746 6.081 -7.801 1.00 95.56 296 LEU A O 1
ATOM 2381 N N . TYR A 1 297 ? 8.567 5.693 -7.418 1.00 97.00 297 TYR A N 1
ATOM 2382 C CA . TYR A 1 297 ? 8.415 4.724 -8.502 1.00 97.00 297 TYR A CA 1
ATOM 2383 C C . TYR A 1 297 ? 8.752 5.320 -9.874 1.00 97.00 297 TYR A C 1
ATOM 2385 O O . TYR A 1 297 ? 9.550 4.751 -10.620 1.00 97.00 297 TYR A O 1
ATOM 2393 N N . ILE A 1 298 ? 8.212 6.501 -10.184 1.00 96.38 298 ILE A N 1
ATOM 2394 C CA . ILE A 1 298 ? 8.509 7.216 -11.431 1.00 96.38 298 ILE A CA 1
ATOM 2395 C C . ILE A 1 298 ? 10.004 7.546 -11.533 1.00 96.38 298 ILE A C 1
ATOM 2397 O O . ILE A 1 298 ? 10.598 7.399 -12.602 1.00 96.38 298 ILE A O 1
ATOM 2401 N N . MET A 1 299 ? 10.638 7.957 -10.433 1.00 95.06 299 MET A N 1
ATOM 2402 C CA . MET A 1 299 ? 12.072 8.248 -10.418 1.00 95.06 299 MET A CA 1
ATOM 2403 C C . MET A 1 299 ? 12.925 6.992 -10.638 1.00 95.06 299 MET A C 1
ATOM 2405 O O . MET A 1 299 ? 13.900 7.062 -11.392 1.00 95.06 299 MET A O 1
ATOM 2409 N N . LYS A 1 300 ? 12.535 5.840 -10.072 1.00 96.06 300 LYS A N 1
ATOM 2410 C CA . LYS A 1 300 ? 13.180 4.546 -10.352 1.00 96.06 300 LYS A CA 1
ATOM 2411 C C . LYS A 1 300 ? 12.998 4.131 -11.816 1.00 96.06 300 LYS A C 1
ATOM 2413 O O . LYS A 1 300 ? 13.974 3.746 -12.443 1.00 96.06 300 LYS A O 1
ATOM 2418 N N . LEU A 1 301 ? 11.812 4.307 -12.412 1.00 96.75 301 LEU A N 1
ATOM 2419 C CA . LEU A 1 301 ? 11.590 4.053 -13.849 1.00 96.75 301 LEU A CA 1
ATOM 2420 C C . LEU A 1 301 ? 12.482 4.933 -14.735 1.00 96.75 301 LEU A C 1
ATOM 2422 O O . LEU A 1 301 ? 13.075 4.456 -15.700 1.00 96.75 301 LEU A O 1
ATOM 2426 N N . CYS A 1 302 ? 12.597 6.220 -14.399 1.00 95.50 302 CYS A N 1
ATOM 2427 C CA . CYS A 1 302 ? 13.483 7.154 -15.090 1.00 95.50 302 CYS A CA 1
ATOM 2428 C C . CYS A 1 302 ? 14.954 6.732 -15.012 1.00 95.50 302 CYS A C 1
ATOM 2430 O O . CYS A 1 302 ? 15.696 6.916 -15.975 1.00 95.50 302 CYS A O 1
ATOM 2432 N N . SER A 1 303 ? 15.381 6.212 -13.863 1.00 94.88 303 SER A N 1
ATOM 2433 C CA . SER A 1 303 ? 16.748 5.747 -13.649 1.00 94.88 303 SER A CA 1
ATOM 2434 C C . SER A 1 303 ? 17.020 4.427 -14.376 1.00 94.88 303 SER A C 1
ATOM 2436 O O . SER A 1 303 ? 17.943 4.383 -15.190 1.00 94.88 303 SER A O 1
ATOM 2438 N N . TRP A 1 304 ? 16.127 3.444 -14.241 1.00 95.56 304 TRP A N 1
ATOM 2439 C CA . TRP A 1 304 ? 16.169 2.171 -14.963 1.00 95.56 304 TRP A CA 1
ATOM 2440 C C . TRP A 1 304 ? 16.220 2.356 -16.480 1.00 95.56 304 TRP A C 1
ATOM 2442 O O . TRP A 1 304 ? 16.992 1.694 -17.166 1.00 95.56 304 TRP A O 1
ATOM 2452 N N . MET A 1 305 ? 15.438 3.296 -17.019 1.00 94.25 305 MET A N 1
ATOM 2453 C CA . MET A 1 305 ? 15.442 3.617 -18.449 1.00 94.25 305 MET A CA 1
ATOM 2454 C C . MET A 1 305 ? 16.824 4.082 -18.932 1.00 94.25 305 MET A C 1
ATOM 2456 O O . MET A 1 305 ? 17.249 3.710 -20.025 1.00 94.25 305 MET A O 1
ATOM 2460 N N . ARG A 1 306 ? 17.544 4.874 -18.122 1.00 90.19 306 ARG A N 1
ATOM 2461 C CA . ARG A 1 306 ? 18.901 5.340 -18.452 1.00 90.19 306 ARG A CA 1
ATOM 2462 C C . ARG A 1 306 ? 19.922 4.211 -18.357 1.00 90.19 306 ARG A C 1
ATOM 2464 O O . ARG A 1 306 ? 20.694 4.020 -19.291 1.00 90.19 306 ARG A O 1
ATOM 2471 N N . THR A 1 307 ? 19.920 3.470 -17.251 1.00 92.19 307 THR A N 1
ATOM 2472 C CA . THR A 1 307 ? 20.907 2.411 -16.989 1.00 92.19 307 THR A CA 1
ATOM 2473 C C . THR A 1 307 ? 20.754 1.241 -17.955 1.00 92.19 307 THR A C 1
ATOM 2475 O O . THR A 1 307 ? 21.746 0.809 -18.538 1.00 92.19 307 THR A O 1
ATOM 2478 N N . SER A 1 308 ? 19.518 0.810 -18.222 1.00 91.25 308 SER A N 1
ATOM 2479 C CA . SER A 1 308 ? 19.226 -0.251 -19.195 1.00 91.25 308 SER A CA 1
ATOM 2480 C C . SER A 1 308 ? 19.698 0.136 -20.592 1.00 91.25 308 SER A C 1
ATOM 2482 O O . SER A 1 308 ? 20.274 -0.678 -21.306 1.00 91.25 308 SER A O 1
ATOM 2484 N N . MET A 1 309 ? 19.524 1.404 -20.984 1.00 86.25 309 MET A N 1
ATOM 2485 C CA . MET A 1 309 ? 20.029 1.851 -22.278 1.00 86.25 309 MET A CA 1
ATOM 2486 C C . MET A 1 309 ? 21.561 1.850 -22.337 1.00 86.25 309 MET A C 1
ATOM 2488 O O . MET A 1 309 ? 22.158 1.459 -23.340 1.00 86.25 309 MET A O 1
ATOM 2492 N N . GLU A 1 310 ? 22.229 2.301 -21.279 1.00 86.50 310 GLU A N 1
ATOM 2493 C CA . GLU A 1 310 ? 23.688 2.239 -21.217 1.00 86.50 310 GLU A CA 1
ATOM 2494 C C . GLU A 1 310 ? 24.218 0.808 -21.322 1.00 86.50 310 GLU A C 1
ATOM 2496 O O . GLU A 1 310 ? 25.226 0.597 -21.998 1.00 86.50 310 GLU A O 1
ATOM 2501 N N . GLU A 1 311 ? 23.545 -0.165 -20.714 1.00 87.88 311 GLU A N 1
ATOM 2502 C CA . GLU A 1 311 ? 23.904 -1.580 -20.789 1.00 87.88 311 GLU A CA 1
ATOM 2503 C C . GLU A 1 311 ? 23.694 -2.168 -22.193 1.00 87.88 311 GLU A C 1
ATOM 2505 O O . GLU A 1 311 ? 24.635 -2.722 -22.767 1.00 87.88 311 GLU A O 1
ATOM 2510 N N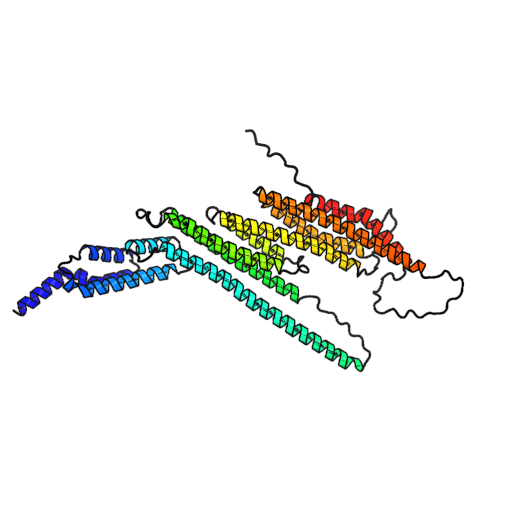 . GLU A 1 312 ? 22.519 -1.957 -22.795 1.00 83.94 312 GLU A N 1
ATOM 2511 C CA . GLU A 1 312 ? 22.210 -2.401 -24.164 1.00 83.94 312 GLU A CA 1
ATOM 2512 C C . GLU A 1 312 ? 23.223 -1.854 -25.181 1.00 83.94 312 GLU A C 1
ATOM 2514 O O . GLU A 1 312 ? 23.670 -2.562 -26.082 1.00 83.94 312 GLU A O 1
ATOM 2519 N N . SER A 1 313 ? 23.673 -0.607 -25.002 1.00 81.69 313 SER A N 1
ATOM 2520 C CA . SER A 1 313 ? 24.674 0.004 -25.886 1.00 81.69 313 SER A CA 1
ATOM 2521 C C . SER A 1 313 ? 26.062 -0.639 -25.813 1.00 81.69 313 SER A C 1
ATOM 2523 O O . SER A 1 313 ? 26.813 -0.581 -26.787 1.00 81.69 313 SER A O 1
ATOM 2525 N N . ARG A 1 314 ? 26.424 -1.239 -24.671 1.00 82.56 314 ARG A N 1
ATOM 2526 C CA . ARG A 1 314 ? 27.717 -1.921 -24.489 1.00 82.56 314 ARG A CA 1
ATOM 2527 C C . ARG A 1 314 ? 27.714 -3.311 -25.114 1.00 82.56 314 ARG A C 1
ATOM 2529 O O . ARG A 1 314 ? 28.763 -3.770 -25.555 1.00 82.56 314 ARG A O 1
ATOM 2536 N N . ASN A 1 315 ? 26.549 -3.949 -25.167 1.00 79.44 315 ASN A N 1
ATOM 2537 C CA . ASN A 1 315 ? 26.376 -5.335 -25.595 1.00 79.44 315 ASN A CA 1
ATOM 2538 C C . ASN A 1 315 ? 25.807 -5.442 -27.019 1.00 79.44 315 ASN A C 1
ATOM 2540 O O . ASN A 1 315 ? 25.116 -6.410 -27.345 1.00 79.44 315 ASN A O 1
ATOM 2544 N N . GLU A 1 316 ? 26.080 -4.448 -27.869 1.00 80.19 316 GLU A N 1
ATOM 2545 C CA . GLU A 1 316 ? 25.475 -4.385 -29.194 1.00 80.19 316 GLU A CA 1
ATOM 2546 C C . GLU A 1 316 ? 25.864 -5.587 -30.065 1.00 80.19 316 GLU A C 1
ATOM 2548 O O . GLU A 1 316 ? 27.032 -5.954 -30.203 1.00 80.19 316 GLU A O 1
ATOM 2553 N N . THR A 1 317 ? 24.850 -6.194 -30.683 1.00 79.94 317 THR A N 1
ATOM 2554 C CA . THR A 1 317 ? 25.000 -7.474 -31.388 1.00 79.94 317 THR A CA 1
ATOM 2555 C C . THR A 1 317 ? 25.413 -7.332 -32.852 1.00 79.94 317 THR A C 1
ATOM 2557 O O . THR A 1 317 ? 25.838 -8.317 -33.461 1.00 79.94 317 THR A O 1
ATOM 2560 N N . TRP A 1 318 ? 25.281 -6.131 -33.429 1.00 85.06 318 TRP A N 1
ATOM 2561 C CA . TRP A 1 318 ? 25.557 -5.831 -34.841 1.00 85.06 318 TRP A CA 1
ATOM 2562 C C . TRP A 1 318 ? 24.784 -6.708 -35.832 1.00 85.06 318 TRP A C 1
ATOM 2564 O O . TRP A 1 318 ? 25.199 -6.882 -36.979 1.00 85.06 318 TRP A O 1
ATOM 2574 N N . VAL A 1 319 ? 23.654 -7.269 -35.397 1.00 83.94 319 VAL A N 1
ATOM 2575 C CA . VAL A 1 319 ? 22.768 -8.048 -36.259 1.00 83.94 319 VAL A CA 1
ATOM 2576 C C . VAL A 1 319 ? 21.944 -7.075 -37.111 1.00 83.94 319 VAL A C 1
ATOM 2578 O O . VAL A 1 319 ? 21.230 -6.237 -36.550 1.00 83.94 319 VAL A O 1
ATOM 2581 N N . PRO A 1 320 ? 22.031 -7.147 -38.452 1.00 82.50 320 PRO A N 1
ATOM 2582 C CA . PRO A 1 320 ? 21.305 -6.245 -39.328 1.00 82.50 320 PRO A CA 1
ATOM 2583 C C . PRO A 1 320 ? 19.811 -6.580 -39.352 1.00 82.50 320 PRO A C 1
ATOM 2585 O O . PRO A 1 320 ? 19.402 -7.725 -39.543 1.00 82.50 320 PRO A O 1
ATOM 2588 N N . VAL A 1 321 ? 18.992 -5.543 -39.240 1.00 83.12 321 VAL A N 1
ATOM 2589 C CA . VAL A 1 321 ? 17.542 -5.568 -39.407 1.00 83.12 321 VAL A CA 1
ATOM 2590 C C . VAL A 1 321 ? 17.214 -4.852 -40.715 1.00 83.12 321 VAL A C 1
ATOM 2592 O O . VAL A 1 321 ? 17.384 -3.641 -40.831 1.00 83.12 321 VAL A O 1
ATOM 2595 N N . THR A 1 322 ? 16.769 -5.609 -41.720 1.00 71.88 322 THR A N 1
ATOM 2596 C CA . THR A 1 322 ? 16.654 -5.177 -43.130 1.00 71.88 322 THR A CA 1
ATOM 2597 C C . THR A 1 322 ? 15.227 -4.834 -43.576 1.00 71.88 322 THR A C 1
ATOM 2599 O O . THR A 1 322 ? 14.962 -4.712 -44.768 1.00 71.88 322 THR A O 1
ATOM 2602 N N . VAL A 1 323 ? 14.287 -4.680 -42.640 1.00 66.44 323 VAL A N 1
ATOM 2603 C CA . VAL A 1 323 ? 12.851 -4.476 -42.933 1.00 66.44 323 VAL A CA 1
ATOM 2604 C C . VAL A 1 323 ? 12.510 -2.998 -43.225 1.00 66.44 323 VAL A C 1
ATOM 2606 O O . VAL A 1 323 ? 11.341 -2.642 -43.333 1.00 66.44 323 VAL A O 1
ATOM 2609 N N . LEU A 1 324 ? 13.503 -2.108 -43.339 1.00 74.81 324 LEU A N 1
ATOM 2610 C CA . LEU A 1 324 ? 13.286 -0.660 -43.432 1.00 74.81 324 LEU A CA 1
ATOM 2611 C C . LEU A 1 324 ? 13.525 -0.114 -44.845 1.00 74.81 324 LEU A C 1
ATOM 2613 O O . LEU A 1 324 ? 14.470 -0.498 -45.534 1.00 74.81 324 LEU A O 1
ATOM 2617 N N . GLU A 1 325 ? 12.691 0.845 -45.255 1.00 73.81 325 GLU A N 1
ATOM 2618 C CA . GLU A 1 325 ? 12.817 1.562 -46.526 1.00 73.81 325 GLU A CA 1
ATOM 2619 C C . GLU A 1 325 ? 12.999 3.064 -46.290 1.00 73.81 325 GLU A C 1
ATOM 2621 O O . GLU A 1 325 ? 12.259 3.682 -45.528 1.00 73.81 325 GLU A O 1
ATOM 2626 N N . ARG A 1 326 ? 13.957 3.680 -46.991 1.00 71.44 326 ARG A N 1
ATOM 2627 C CA . ARG A 1 326 ? 14.135 5.138 -47.043 1.00 71.44 326 ARG A CA 1
ATOM 2628 C C . ARG A 1 326 ? 14.198 5.561 -48.500 1.00 71.44 326 ARG A C 1
ATOM 2630 O O . ARG A 1 326 ? 15.031 5.073 -49.257 1.00 71.44 326 ARG A O 1
ATOM 2637 N N . ASN A 1 327 ? 13.306 6.460 -48.916 1.00 72.56 327 ASN A N 1
ATOM 2638 C CA . ASN A 1 327 ? 13.192 6.903 -50.314 1.00 72.56 327 ASN A CA 1
ATOM 2639 C C . ASN A 1 327 ? 13.022 5.749 -51.331 1.00 72.56 327 ASN A C 1
ATOM 2641 O O . ASN A 1 327 ? 13.559 5.830 -52.433 1.00 72.56 327 ASN A O 1
ATOM 2645 N N . LYS A 1 328 ? 12.266 4.692 -50.982 1.00 74.62 328 LYS A N 1
ATOM 2646 C CA . LYS A 1 328 ? 12.073 3.461 -51.789 1.00 74.62 328 LYS A CA 1
ATOM 2647 C C . LYS A 1 328 ? 13.329 2.598 -51.977 1.00 74.62 328 LYS A C 1
ATOM 2649 O O . LYS A 1 328 ? 13.315 1.678 -52.791 1.00 74.62 328 LYS A O 1
ATOM 2654 N N . SER A 1 329 ? 14.397 2.883 -51.237 1.00 75.75 329 SER A N 1
ATOM 2655 C CA . SER A 1 329 ? 15.584 2.036 -51.168 1.00 75.75 329 SER A CA 1
ATOM 2656 C C . SER A 1 329 ? 15.596 1.288 -49.836 1.00 75.75 329 SER A C 1
ATOM 2658 O O . SER A 1 329 ? 15.431 1.930 -48.791 1.00 75.75 329 SER A O 1
ATOM 2660 N N . PRO A 1 330 ? 15.799 -0.040 -49.840 1.00 79.12 330 PRO A N 1
ATOM 2661 C CA . PRO A 1 330 ? 15.956 -0.788 -48.605 1.00 79.12 330 PRO A CA 1
ATOM 2662 C C . PRO A 1 330 ? 17.261 -0.375 -47.920 1.00 79.12 330 PRO A C 1
ATOM 2664 O O . PRO A 1 330 ? 18.284 -0.168 -48.578 1.00 79.12 330 PRO A O 1
ATOM 2667 N N . TYR A 1 331 ? 17.228 -0.262 -46.599 1.00 83.44 331 TYR A N 1
ATOM 2668 C CA . TYR A 1 331 ? 18.419 -0.066 -45.783 1.00 83.44 331 TYR A CA 1
ATOM 2669 C C . TYR A 1 331 ? 18.323 -0.907 -44.512 1.00 83.44 331 TYR A C 1
ATOM 2671 O O . TYR A 1 331 ? 17.249 -1.368 -44.125 1.00 83.44 331 TYR A O 1
ATOM 2679 N N . ALA A 1 332 ? 19.472 -1.143 -43.888 1.00 87.00 332 ALA A N 1
ATOM 2680 C CA . ALA A 1 332 ? 19.564 -1.912 -42.661 1.00 87.00 332 ALA A CA 1
ATOM 2681 C C . ALA A 1 332 ? 19.932 -0.995 -41.497 1.00 87.00 332 ALA A C 1
ATOM 2683 O O . ALA A 1 332 ? 20.719 -0.064 -41.664 1.00 87.00 332 ALA A O 1
ATOM 2684 N N . ILE A 1 333 ? 19.375 -1.292 -40.330 1.00 90.56 333 ILE A N 1
ATOM 2685 C CA . ILE A 1 333 ? 19.852 -0.785 -39.040 1.00 90.56 333 ILE A CA 1
ATOM 2686 C C . ILE A 1 333 ? 20.357 -1.958 -38.211 1.00 90.56 333 ILE A C 1
ATOM 2688 O O . ILE A 1 333 ? 20.056 -3.110 -38.518 1.00 90.56 333 ILE A O 1
ATOM 2692 N N . SER A 1 334 ? 21.106 -1.687 -37.154 1.00 90.25 334 SER A N 1
ATOM 2693 C CA . SER A 1 334 ? 21.416 -2.708 -36.159 1.00 90.25 334 SER A CA 1
ATOM 2694 C C . SER A 1 334 ? 20.253 -2.883 -35.168 1.00 90.25 334 SER A C 1
ATOM 2696 O O . SER A 1 334 ? 19.250 -2.168 -35.236 1.00 90.25 334 SER A O 1
ATOM 2698 N N . SER A 1 335 ? 20.356 -3.831 -34.234 1.00 88.25 335 SER A N 1
ATOM 2699 C CA . SER A 1 335 ? 19.338 -4.032 -33.190 1.00 88.25 335 SER A CA 1
ATOM 2700 C C . SER A 1 335 ? 19.215 -2.849 -32.224 1.00 88.25 335 SER A C 1
ATOM 2702 O O . SER A 1 335 ? 18.150 -2.637 -31.642 1.00 88.25 335 SER A O 1
ATOM 2704 N N . LEU A 1 336 ? 20.283 -2.062 -32.074 1.00 90.69 336 LEU A N 1
ATOM 2705 C CA . LEU A 1 336 ? 20.421 -1.050 -31.030 1.00 90.69 336 LEU A CA 1
ATOM 2706 C C . LEU A 1 336 ? 19.303 0.017 -31.004 1.00 90.69 336 LEU A C 1
ATOM 2708 O O . LEU A 1 336 ? 18.738 0.241 -29.932 1.00 90.69 336 LEU A O 1
ATOM 2712 N N . PRO A 1 337 ? 18.901 0.663 -32.122 1.00 92.38 337 PRO A N 1
ATOM 2713 C CA . PRO A 1 337 ? 17.795 1.625 -32.093 1.00 92.38 337 PRO A CA 1
ATOM 2714 C C . PRO A 1 337 ? 16.455 1.003 -31.675 1.00 92.38 337 PRO A C 1
ATOM 2716 O O . PRO A 1 337 ? 15.632 1.659 -31.035 1.00 92.38 337 PRO A O 1
ATOM 2719 N N . LEU A 1 338 ? 16.221 -0.268 -32.013 1.00 91.38 338 LEU A N 1
ATOM 2720 C CA . LEU A 1 338 ? 15.001 -0.978 -31.623 1.00 91.38 338 LEU A CA 1
ATOM 2721 C C . LEU A 1 338 ? 15.027 -1.371 -30.142 1.00 91.38 338 LEU A C 1
ATOM 2723 O O . LEU A 1 338 ? 13.991 -1.288 -29.480 1.00 91.38 338 LEU A O 1
ATOM 2727 N N . ALA A 1 339 ? 16.199 -1.729 -29.609 1.00 91.44 339 ALA A N 1
ATOM 2728 C CA . ALA A 1 339 ? 16.399 -1.940 -28.177 1.00 91.44 339 ALA A CA 1
ATOM 2729 C C . ALA A 1 339 ? 16.135 -0.645 -27.387 1.00 91.44 339 ALA A C 1
ATOM 2731 O O . ALA A 1 339 ? 15.317 -0.656 -26.466 1.00 91.44 339 ALA A O 1
ATOM 2732 N N . PHE A 1 340 ? 16.695 0.494 -27.826 1.00 93.12 340 PHE A N 1
ATOM 2733 C CA . PHE A 1 340 ? 16.392 1.814 -27.248 1.00 93.12 340 PHE A CA 1
ATOM 2734 C C . PHE A 1 340 ? 14.887 2.098 -27.249 1.00 93.12 340 PHE A C 1
ATOM 2736 O O . PHE A 1 340 ? 14.319 2.474 -26.222 1.00 93.12 340 PHE A O 1
ATOM 2743 N N . ARG A 1 341 ? 14.214 1.867 -28.386 1.00 94.00 341 ARG A N 1
ATOM 2744 C CA . ARG A 1 341 ? 12.757 2.023 -28.491 1.00 94.00 341 ARG A CA 1
ATOM 2745 C C . ARG A 1 341 ? 12.024 1.172 -27.455 1.00 94.00 341 ARG A C 1
ATOM 2747 O O . ARG A 1 341 ? 11.098 1.666 -26.818 1.00 94.00 341 ARG A O 1
ATOM 2754 N N . SER A 1 342 ? 12.420 -0.089 -27.300 1.00 94.31 342 SER A N 1
ATOM 2755 C CA . SER A 1 342 ? 11.806 -1.028 -26.358 1.00 94.31 342 SER A CA 1
ATOM 2756 C C . SER A 1 342 ? 11.925 -0.543 -24.910 1.00 94.31 342 SER A C 1
ATOM 2758 O O . SER A 1 342 ? 10.910 -0.430 -24.221 1.00 94.31 342 SER A O 1
ATOM 2760 N N . VAL A 1 343 ? 13.135 -0.167 -24.479 1.00 94.81 343 VAL A N 1
ATOM 2761 C CA . VAL A 1 343 ? 13.412 0.346 -23.124 1.00 94.81 343 VAL A CA 1
ATOM 2762 C C . VAL A 1 343 ? 12.611 1.621 -22.846 1.00 94.81 343 VAL A C 1
ATOM 2764 O O . VAL A 1 343 ? 11.903 1.710 -21.840 1.00 94.81 343 VAL A O 1
ATOM 2767 N N . MET A 1 344 ? 12.648 2.581 -23.776 1.00 95.06 344 MET A N 1
ATOM 2768 C CA . MET A 1 344 ? 11.892 3.833 -23.670 1.00 95.06 344 MET A CA 1
ATOM 2769 C C . MET A 1 344 ? 10.390 3.578 -23.550 1.00 95.06 344 MET A C 1
ATOM 2771 O O . MET A 1 344 ? 9.727 4.179 -22.708 1.00 95.06 344 MET A O 1
ATOM 2775 N N . VAL A 1 345 ? 9.836 2.687 -24.377 1.00 96.19 345 VAL A N 1
ATOM 2776 C CA . VAL A 1 345 ? 8.408 2.355 -24.349 1.00 96.19 345 VAL A CA 1
ATOM 2777 C C . VAL A 1 345 ? 8.017 1.668 -23.042 1.00 96.19 345 VAL A C 1
ATOM 2779 O O . VAL A 1 345 ? 7.026 2.067 -22.433 1.00 96.19 345 VAL A O 1
ATOM 2782 N N . ALA A 1 346 ? 8.810 0.703 -22.572 1.00 95.81 346 ALA A N 1
ATOM 2783 C CA . ALA A 1 346 ? 8.535 -0.028 -21.338 1.00 95.81 346 ALA A CA 1
ATOM 2784 C C . ALA A 1 346 ? 8.449 0.893 -20.108 1.00 95.81 346 ALA A C 1
ATOM 2786 O O . ALA A 1 346 ? 7.543 0.722 -19.283 1.00 95.81 346 ALA A O 1
ATOM 2787 N N . ALA A 1 347 ? 9.347 1.876 -20.003 1.00 96.50 347 ALA A N 1
ATOM 2788 C CA . ALA A 1 347 ? 9.357 2.840 -18.906 1.00 96.50 347 ALA A CA 1
ATOM 2789 C C . ALA A 1 347 ? 8.299 3.940 -19.086 1.00 96.50 347 ALA A C 1
ATOM 2791 O O . ALA A 1 347 ? 7.489 4.179 -18.189 1.00 96.50 347 ALA A O 1
ATOM 2792 N N . MET A 1 348 ? 8.263 4.597 -20.248 1.00 96.81 348 MET A N 1
ATOM 2793 C CA . MET A 1 348 ? 7.413 5.771 -20.455 1.00 96.81 348 MET A CA 1
ATOM 2794 C C . MET A 1 348 ? 5.918 5.446 -20.493 1.00 96.81 348 MET A C 1
ATOM 2796 O O . MET A 1 348 ? 5.133 6.274 -20.038 1.00 96.81 348 MET A O 1
ATOM 2800 N N . ASP A 1 349 ? 5.503 4.258 -20.953 1.00 96.75 349 ASP A N 1
ATOM 2801 C CA . ASP A 1 349 ? 4.090 3.853 -20.870 1.00 96.75 349 ASP A CA 1
ATOM 2802 C C . ASP A 1 349 ? 3.629 3.734 -19.406 1.00 96.75 349 ASP A C 1
ATOM 2804 O O . ASP A 1 349 ? 2.530 4.170 -19.064 1.00 96.75 349 ASP A O 1
ATOM 2808 N N . ARG A 1 350 ? 4.489 3.222 -18.513 1.00 96.94 350 ARG A N 1
ATOM 2809 C CA . ARG A 1 350 ? 4.205 3.144 -17.068 1.00 96.94 350 ARG A CA 1
ATOM 2810 C C . ARG A 1 350 ? 4.210 4.523 -16.416 1.00 96.94 350 ARG A C 1
ATOM 2812 O O . ARG A 1 350 ? 3.304 4.833 -15.647 1.00 96.94 350 ARG A O 1
ATOM 2819 N N . ILE A 1 351 ? 5.189 5.365 -16.752 1.00 96.69 351 ILE A N 1
ATOM 2820 C CA . ILE A 1 351 ? 5.258 6.749 -16.262 1.00 96.69 351 ILE A CA 1
ATOM 2821 C C . ILE A 1 351 ? 4.009 7.532 -16.686 1.00 96.69 351 ILE A C 1
ATOM 2823 O O . ILE A 1 351 ? 3.416 8.225 -15.862 1.00 96.69 351 ILE A O 1
ATOM 2827 N N . ASP A 1 352 ? 3.571 7.398 -17.940 1.00 95.69 352 ASP A N 1
ATOM 2828 C CA . ASP A 1 352 ? 2.358 8.047 -18.441 1.00 95.69 352 ASP A CA 1
ATOM 2829 C C . ASP A 1 352 ? 1.111 7.600 -17.666 1.00 95.69 352 ASP A C 1
ATOM 2831 O O . ASP A 1 352 ? 0.311 8.436 -17.237 1.00 95.69 352 ASP A O 1
ATOM 2835 N N . MET A 1 353 ? 0.964 6.292 -17.424 1.00 95.38 353 MET A N 1
ATOM 2836 C CA . MET A 1 353 ? -0.125 5.765 -16.595 1.00 95.38 353 MET A CA 1
ATOM 2837 C C . MET A 1 353 ? -0.102 6.357 -15.181 1.00 95.38 353 MET A C 1
ATOM 2839 O O . MET A 1 353 ? -1.135 6.831 -14.709 1.00 95.38 353 MET A O 1
ATOM 2843 N N . MET A 1 354 ? 1.061 6.386 -14.524 1.00 95.81 354 MET A N 1
ATOM 2844 C CA . MET A 1 354 ? 1.197 6.914 -13.161 1.00 95.81 354 MET A CA 1
ATOM 2845 C C . MET A 1 354 ? 0.963 8.428 -13.084 1.00 95.81 354 MET A C 1
ATOM 2847 O O . MET A 1 354 ? 0.314 8.901 -12.156 1.00 95.81 354 MET A O 1
ATOM 2851 N N . ILE A 1 355 ? 1.414 9.202 -14.075 1.00 93.69 355 ILE A N 1
ATOM 2852 C CA . ILE A 1 355 ? 1.163 10.650 -14.133 1.00 93.69 355 ILE A CA 1
ATOM 2853 C C . ILE A 1 355 ? -0.320 10.944 -14.352 1.00 93.69 355 ILE A C 1
ATOM 2855 O O . ILE A 1 355 ? -0.861 11.847 -13.713 1.00 93.69 355 ILE A O 1
ATOM 2859 N N . LYS A 1 356 ? -1.000 10.190 -15.224 1.00 92.56 356 LYS A N 1
ATOM 2860 C CA . LYS A 1 356 ? -2.457 10.303 -15.399 1.00 92.56 356 LYS A CA 1
ATOM 2861 C C . LYS A 1 356 ? -3.199 9.966 -14.108 1.00 92.56 356 LYS A C 1
ATOM 2863 O O . LYS A 1 356 ? -4.111 10.700 -13.742 1.00 92.56 356 LYS A O 1
ATOM 2868 N N . PHE A 1 357 ? -2.773 8.906 -13.423 1.00 92.69 357 PHE A N 1
ATOM 2869 C CA . PHE A 1 357 ? -3.327 8.479 -12.143 1.00 92.69 357 PHE A CA 1
ATOM 2870 C C . PHE A 1 357 ? -3.168 9.554 -11.053 1.00 92.69 357 PHE A C 1
ATOM 2872 O O . PHE A 1 357 ? -4.164 10.009 -10.497 1.00 92.69 357 PHE A O 1
ATOM 2879 N N . ILE A 1 358 ? -1.953 10.053 -10.805 1.00 91.12 358 ILE A N 1
ATOM 2880 C CA . ILE A 1 358 ? -1.734 11.117 -9.810 1.00 91.12 358 ILE A CA 1
ATOM 2881 C C . ILE A 1 358 ? -2.510 12.386 -10.177 1.00 91.12 358 ILE A C 1
ATOM 2883 O O . ILE A 1 358 ? -3.062 13.052 -9.307 1.00 91.12 358 ILE A O 1
ATOM 2887 N N . ARG A 1 359 ? -2.592 12.728 -11.469 1.00 90.75 359 ARG A N 1
ATOM 2888 C CA . ARG A 1 359 ? -3.341 13.905 -11.925 1.00 90.75 359 ARG A CA 1
ATOM 2889 C C . ARG A 1 359 ? -4.829 13.820 -11.588 1.00 90.75 359 ARG A C 1
ATOM 2891 O O . ARG A 1 359 ? -5.412 14.856 -11.293 1.00 90.75 359 ARG A O 1
ATOM 2898 N N . SER A 1 360 ? -5.441 12.634 -11.635 1.00 88.56 360 SER A N 1
ATOM 2899 C CA . SER A 1 360 ? -6.836 12.467 -11.200 1.00 88.56 360 SER A CA 1
ATOM 2900 C C . SER A 1 360 ? -7.014 12.539 -9.682 1.00 88.56 360 SER A C 1
ATOM 2902 O O . SER A 1 360 ? -8.091 12.907 -9.229 1.00 88.56 360 SER A O 1
ATOM 2904 N N . GLU A 1 361 ? -5.973 12.221 -8.911 1.00 85.19 361 GLU A N 1
ATOM 2905 C CA . GLU A 1 361 ? -5.993 12.232 -7.440 1.00 85.19 361 GLU A CA 1
ATOM 2906 C C . GLU A 1 361 ? -5.596 13.600 -6.840 1.00 85.19 361 GLU A C 1
ATOM 2908 O O . GLU A 1 361 ? -5.909 13.900 -5.686 1.00 85.19 361 GLU A O 1
ATOM 2913 N N . ALA A 1 362 ? -4.908 14.452 -7.608 1.00 84.31 362 ALA A N 1
ATOM 2914 C CA . ALA A 1 362 ? -4.436 15.761 -7.166 1.00 84.31 362 ALA A CA 1
ATOM 2915 C C . ALA A 1 362 ? -5.599 16.745 -6.967 1.00 84.31 362 ALA A C 1
ATOM 2917 O O . ALA A 1 362 ? -6.219 17.218 -7.919 1.00 84.31 362 ALA A O 1
ATOM 2918 N N . THR A 1 363 ? -5.875 17.070 -5.705 1.00 79.25 363 THR A N 1
ATOM 2919 C CA . THR A 1 363 ? -6.965 17.971 -5.293 1.00 79.25 363 THR A CA 1
ATOM 2920 C C . THR A 1 363 ? -6.471 19.208 -4.544 1.00 79.25 363 THR A C 1
ATOM 2922 O O . THR A 1 363 ? -7.163 20.224 -4.535 1.00 79.25 363 THR A O 1
ATOM 2925 N N . SER A 1 364 ? -5.277 19.151 -3.943 1.00 82.44 364 SER A N 1
ATOM 2926 C CA . SER A 1 364 ? -4.661 20.255 -3.197 1.00 82.44 364 SER A CA 1
ATOM 2927 C C . SER A 1 364 ? -3.583 20.974 -4.009 1.00 82.44 364 SER A C 1
ATOM 2929 O O . SER A 1 364 ? -2.984 20.399 -4.920 1.00 82.44 364 SER A O 1
ATOM 2931 N N . GLU A 1 365 ? -3.286 22.222 -3.647 1.00 84.88 365 GLU A N 1
ATOM 2932 C CA . GLU A 1 365 ? -2.199 22.997 -4.260 1.00 84.88 365 GLU A CA 1
ATOM 2933 C C . GLU A 1 365 ? -0.837 22.297 -4.100 1.00 84.88 365 GLU A C 1
ATOM 2935 O O . GLU A 1 365 ? -0.101 22.163 -5.077 1.00 84.88 365 GLU A O 1
ATOM 2940 N N . ASP A 1 366 ? -0.564 21.729 -2.921 1.00 82.75 366 ASP A N 1
ATOM 2941 C CA . ASP A 1 366 ? 0.659 20.961 -2.652 1.00 82.75 366 ASP A CA 1
ATOM 2942 C C . ASP A 1 366 ? 0.784 19.737 -3.572 1.00 82.75 366 ASP A C 1
ATOM 2944 O O . ASP A 1 366 ? 1.839 19.485 -4.156 1.00 82.75 366 ASP A O 1
ATOM 2948 N N . SER A 1 367 ? -0.318 19.005 -3.775 1.00 83.12 367 SER A N 1
ATOM 2949 C CA . SER A 1 367 ? -0.346 17.832 -4.657 1.00 83.12 367 SER A CA 1
ATOM 2950 C C . SER A 1 367 ? -0.114 18.195 -6.130 1.00 83.12 367 SER A C 1
ATOM 2952 O O . SER A 1 367 ? 0.527 17.446 -6.871 1.00 83.12 367 SER A O 1
ATOM 2954 N N . LEU A 1 368 ? -0.571 19.380 -6.555 1.00 86.94 368 LEU A N 1
ATOM 2955 C CA . LEU A 1 368 ? -0.321 19.914 -7.895 1.00 86.94 368 LEU A CA 1
ATOM 2956 C C . LEU A 1 368 ? 1.134 20.367 -8.068 1.00 86.94 368 LEU A C 1
ATOM 2958 O O . LEU A 1 368 ? 1.706 20.166 -9.142 1.00 86.94 368 LEU A O 1
ATOM 2962 N N . MET A 1 369 ? 1.746 20.937 -7.026 1.00 87.88 369 MET A N 1
ATOM 2963 C CA . MET A 1 369 ? 3.164 21.295 -7.037 1.00 87.88 369 MET A CA 1
ATOM 2964 C C . MET A 1 369 ? 4.046 20.045 -7.152 1.00 87.88 369 MET A C 1
ATOM 2966 O O . MET A 1 369 ? 4.908 19.990 -8.028 1.00 87.88 369 MET A O 1
ATOM 2970 N N . MET A 1 370 ? 3.769 19.002 -6.359 1.00 87.00 370 MET A N 1
ATOM 2971 C CA . MET A 1 370 ? 4.465 17.712 -6.464 1.00 87.00 370 MET A CA 1
ATOM 2972 C C . MET A 1 370 ? 4.321 17.093 -7.858 1.00 87.00 370 MET A C 1
ATOM 2974 O O . MET A 1 370 ? 5.300 16.615 -8.432 1.00 87.00 370 MET A O 1
ATOM 2978 N N . LEU A 1 371 ? 3.117 17.127 -8.441 1.00 90.56 371 LEU A N 1
ATOM 2979 C CA . LEU A 1 371 ? 2.895 16.648 -9.806 1.00 90.56 371 LEU A CA 1
ATOM 2980 C C . LEU A 1 371 ? 3.763 17.409 -10.817 1.00 90.56 371 LEU A C 1
ATOM 2982 O O . LEU A 1 371 ? 4.340 16.789 -11.711 1.00 90.56 371 LEU A O 1
ATOM 2986 N N . GLN A 1 372 ? 3.891 18.730 -10.670 1.00 89.88 372 GLN A N 1
ATOM 2987 C CA . GLN A 1 372 ? 4.750 19.532 -11.537 1.00 89.88 372 GLN A CA 1
ATOM 2988 C C . GLN A 1 372 ? 6.227 19.125 -11.405 1.00 89.88 372 GLN A C 1
ATOM 2990 O O . GLN A 1 372 ? 6.883 18.922 -12.427 1.00 89.88 372 GLN A O 1
ATOM 2995 N N . GLU A 1 373 ? 6.741 18.943 -10.186 1.00 90.44 373 GLU A N 1
ATOM 2996 C CA . GLU A 1 373 ? 8.121 18.482 -9.956 1.00 90.44 373 GLU A CA 1
ATOM 2997 C C . GLU A 1 373 ? 8.396 17.118 -10.609 1.00 90.44 373 GLU A C 1
ATOM 2999 O O . GLU A 1 373 ? 9.449 16.904 -11.222 1.00 90.44 373 GLU A O 1
ATOM 3004 N N . ILE A 1 374 ? 7.438 16.190 -10.503 1.00 91.62 374 ILE A N 1
ATOM 3005 C CA . ILE A 1 374 ? 7.511 14.871 -11.140 1.00 91.62 374 ILE A CA 1
ATOM 3006 C C . ILE A 1 374 ? 7.571 15.028 -12.662 1.00 91.62 374 ILE A C 1
ATOM 3008 O O . ILE A 1 374 ? 8.437 14.438 -13.308 1.00 91.62 374 ILE A O 1
ATOM 3012 N N . GLN A 1 375 ? 6.687 15.842 -13.249 1.00 92.75 375 GLN A N 1
ATOM 3013 C CA . GLN A 1 375 ? 6.661 16.074 -14.696 1.00 92.75 375 GLN A CA 1
ATOM 3014 C C . GLN A 1 375 ? 7.966 16.696 -15.207 1.00 92.75 375 GLN A C 1
ATOM 3016 O O . GLN A 1 375 ? 8.472 16.275 -16.248 1.00 92.75 375 GLN A O 1
ATOM 3021 N N . GLU A 1 376 ? 8.536 17.663 -14.487 1.00 92.25 376 GLU A N 1
ATOM 3022 C CA . GLU A 1 376 ? 9.820 18.285 -14.834 1.00 92.25 376 GLU A CA 1
ATOM 3023 C C . GLU A 1 376 ? 10.968 17.267 -14.778 1.00 92.25 376 GLU A C 1
ATOM 3025 O O . GLU A 1 376 ? 11.760 17.172 -15.720 1.00 92.25 376 GLU A O 1
ATOM 3030 N N . SER A 1 377 ? 11.002 16.431 -13.736 1.00 92.69 377 SER A N 1
ATOM 3031 C CA . SER A 1 377 ? 12.011 15.376 -13.568 1.00 92.69 377 SER A CA 1
ATOM 3032 C C . SER A 1 377 ? 11.935 14.315 -14.671 1.00 92.69 377 SER A C 1
ATOM 3034 O O . SER A 1 377 ? 12.956 13.924 -15.242 1.00 92.69 377 SER A O 1
ATOM 3036 N N . VAL A 1 378 ? 10.719 13.888 -15.028 1.00 95.25 378 VAL A N 1
ATOM 3037 C CA . VAL A 1 378 ? 10.471 12.958 -16.141 1.00 95.25 378 VAL A CA 1
ATOM 3038 C C . VAL A 1 378 ? 10.885 13.579 -17.470 1.00 95.25 378 VAL A C 1
ATOM 3040 O O . VAL A 1 378 ? 11.551 12.922 -18.268 1.00 95.25 378 VAL A O 1
ATOM 3043 N N . THR A 1 379 ? 10.537 14.848 -17.697 1.00 94.06 379 THR A N 1
ATOM 3044 C CA . THR A 1 379 ? 10.904 15.585 -18.914 1.00 94.06 379 THR A CA 1
ATOM 3045 C C . THR A 1 379 ? 12.421 15.619 -19.079 1.00 94.06 379 THR A C 1
ATOM 3047 O O . THR A 1 379 ? 12.942 15.260 -20.136 1.00 94.06 379 THR A O 1
ATOM 3050 N N . LEU A 1 380 ? 13.143 15.988 -18.019 1.00 93.56 380 LEU A N 1
ATOM 3051 C CA . LEU A 1 380 ? 14.601 16.016 -18.019 1.00 93.56 380 LEU A CA 1
ATOM 3052 C C . LEU A 1 380 ? 15.191 14.624 -18.283 1.00 93.56 380 LEU A C 1
ATOM 3054 O O . LEU A 1 380 ? 16.069 14.480 -19.132 1.00 93.56 380 LEU A O 1
ATOM 3058 N N . SER A 1 381 ? 14.689 13.590 -17.602 1.00 94.12 381 SER A N 1
ATOM 3059 C CA . SER A 1 381 ? 15.168 12.217 -17.787 1.00 94.12 381 SER A CA 1
ATOM 3060 C C . SER A 1 381 ? 14.953 11.714 -19.215 1.00 94.12 381 SER A C 1
ATOM 3062 O O . SER A 1 381 ? 15.858 11.120 -19.799 1.00 94.12 381 SER A O 1
ATOM 3064 N N . PHE A 1 382 ? 13.784 11.987 -19.798 1.00 95.19 382 PHE A N 1
ATOM 3065 C CA . PHE A 1 382 ? 13.445 11.606 -21.167 1.00 95.19 382 PHE A CA 1
ATOM 3066 C C . PHE A 1 382 ? 14.422 12.212 -22.183 1.00 95.19 382 PHE A C 1
ATOM 3068 O O . PHE A 1 382 ? 14.994 11.493 -23.003 1.00 95.19 382 PHE A O 1
ATOM 3075 N N . PHE A 1 383 ? 14.670 13.523 -22.106 1.00 93.69 383 PHE A N 1
ATOM 3076 C CA . PHE A 1 383 ? 15.609 14.179 -23.019 1.00 93.69 383 PHE A CA 1
ATOM 3077 C C . PHE A 1 383 ? 17.059 13.758 -22.776 1.00 93.69 383 PHE A C 1
ATOM 3079 O O . PHE A 1 383 ? 17.804 13.587 -23.740 1.00 93.69 383 PHE A O 1
ATOM 3086 N N . ASN A 1 384 ? 17.446 13.510 -21.523 1.00 92.81 384 ASN A N 1
ATOM 3087 C CA . ASN A 1 384 ? 18.765 12.966 -21.209 1.00 92.81 384 ASN A CA 1
ATOM 3088 C C . ASN A 1 384 ? 18.964 11.559 -21.787 1.00 92.81 384 ASN A C 1
ATOM 3090 O O . ASN A 1 384 ? 20.066 11.259 -22.232 1.00 92.81 384 ASN A O 1
ATOM 3094 N N . CYS A 1 385 ? 17.925 10.719 -21.851 1.00 93.38 385 CYS A N 1
ATOM 3095 C CA . CYS A 1 385 ? 18.011 9.414 -22.519 1.00 93.38 385 CYS A CA 1
ATOM 3096 C C . CYS A 1 385 ? 18.254 9.565 -24.024 1.00 93.38 385 CYS A C 1
ATOM 3098 O O . CYS A 1 385 ? 19.141 8.913 -24.569 1.00 93.38 385 CYS A O 1
ATOM 3100 N N . LEU A 1 386 ? 17.513 10.459 -24.691 1.00 92.31 386 LEU A N 1
ATOM 3101 C CA . LEU A 1 386 ? 17.702 10.736 -26.121 1.00 92.31 386 LEU A CA 1
ATOM 3102 C C . LEU A 1 386 ? 19.112 11.272 -26.411 1.00 92.31 386 LEU A C 1
ATOM 3104 O O . LEU A 1 386 ? 19.770 10.822 -27.349 1.00 92.31 386 LEU A O 1
ATOM 3108 N N . LEU A 1 387 ? 19.584 12.216 -25.592 1.00 91.81 387 LEU A N 1
ATOM 3109 C CA . LEU A 1 387 ? 20.915 12.801 -25.727 1.00 91.81 387 LEU A CA 1
ATOM 3110 C C . LEU A 1 387 ? 22.018 11.778 -25.431 1.00 91.81 387 LEU A C 1
ATOM 3112 O O . LEU A 1 387 ? 22.985 11.689 -26.184 1.00 91.81 387 LEU A O 1
ATOM 3116 N N . GLY A 1 388 ? 21.861 10.991 -24.366 1.00 90.88 388 GLY A N 1
ATOM 3117 C CA . GLY A 1 388 ? 22.790 9.924 -24.000 1.00 90.88 388 GLY A CA 1
ATOM 3118 C C . GLY A 1 388 ? 22.922 8.893 -25.116 1.00 90.88 388 GLY A C 1
ATOM 3119 O O . GLY A 1 388 ? 24.036 8.532 -25.491 1.00 90.88 388 GLY A O 1
ATOM 3120 N N . PHE A 1 389 ? 21.803 8.502 -25.724 1.00 91.94 389 PHE A N 1
ATOM 3121 C CA . PHE A 1 389 ? 21.799 7.590 -26.861 1.00 91.94 389 PHE A CA 1
ATOM 3122 C C . PHE A 1 389 ? 22.493 8.177 -28.100 1.00 91.94 389 PHE A C 1
ATOM 3124 O O . PHE A 1 389 ? 23.299 7.507 -28.747 1.00 91.94 389 PHE A O 1
ATOM 3131 N N . ALA A 1 390 ? 22.251 9.454 -28.411 1.00 91.25 390 ALA A N 1
ATOM 3132 C CA . ALA A 1 390 ? 22.962 10.142 -29.487 1.00 91.25 390 ALA A CA 1
ATOM 3133 C C . ALA A 1 390 ? 24.483 10.185 -29.240 1.00 91.25 390 ALA A C 1
ATOM 3135 O O . ALA A 1 390 ? 25.260 9.876 -30.144 1.00 91.25 390 ALA A O 1
ATOM 3136 N N . GLY A 1 391 ? 24.904 10.487 -28.008 1.00 90.56 391 GLY A N 1
ATOM 3137 C CA . GLY A 1 391 ? 26.314 10.473 -27.611 1.00 90.56 391 GLY A CA 1
ATOM 3138 C C . GLY A 1 391 ? 26.953 9.080 -27.681 1.00 90.56 391 GLY A C 1
ATOM 3139 O O . GLY A 1 391 ? 28.118 8.952 -28.054 1.00 90.56 391 GLY A O 1
ATOM 3140 N N . GLN A 1 392 ? 26.199 8.015 -27.390 1.00 88.56 392 GLN A N 1
ATOM 3141 C CA . GLN A 1 392 ? 26.670 6.637 -27.574 1.00 88.56 392 GLN A CA 1
ATOM 3142 C C . GLN A 1 392 ? 26.917 6.316 -29.051 1.00 88.56 392 GLN A C 1
ATOM 3144 O O . GLN A 1 392 ? 27.970 5.771 -29.377 1.00 88.56 392 GLN A O 1
ATOM 3149 N N . MET A 1 393 ? 25.997 6.689 -29.949 1.00 89.12 393 MET A N 1
ATOM 3150 C CA . MET A 1 393 ? 26.192 6.504 -31.393 1.00 89.12 393 MET A CA 1
ATOM 3151 C C . MET A 1 393 ? 27.414 7.275 -31.912 1.00 89.12 393 MET A C 1
ATOM 3153 O O . MET A 1 393 ? 28.179 6.740 -32.714 1.00 89.12 393 MET A O 1
ATOM 3157 N N . GLU A 1 394 ? 27.634 8.502 -31.426 1.00 89.94 394 GLU A N 1
ATOM 3158 C CA . GLU A 1 394 ? 28.829 9.292 -31.746 1.00 89.94 394 GLU A CA 1
ATOM 3159 C C . GLU A 1 394 ? 30.113 8.601 -31.268 1.00 89.94 394 GLU A C 1
ATOM 3161 O O . GLU A 1 394 ? 31.067 8.480 -32.038 1.00 89.94 394 GLU A O 1
ATOM 3166 N N . ARG A 1 395 ? 30.127 8.087 -30.031 1.00 89.19 395 ARG A N 1
ATOM 3167 C CA . ARG A 1 395 ? 31.275 7.358 -29.474 1.00 89.19 395 ARG A CA 1
ATOM 3168 C C . ARG A 1 395 ? 31.593 6.098 -30.275 1.00 89.19 395 ARG A C 1
ATOM 3170 O O . ARG A 1 395 ? 32.735 5.930 -30.683 1.00 89.19 395 ARG A O 1
ATOM 3177 N N . ILE A 1 396 ? 30.589 5.263 -30.557 1.00 87.94 396 ILE A N 1
ATOM 3178 C CA . ILE A 1 396 ? 30.759 4.034 -31.349 1.00 87.94 396 ILE A CA 1
ATOM 3179 C C . ILE A 1 396 ? 31.334 4.370 -32.734 1.00 87.94 396 ILE A C 1
ATOM 3181 O O . ILE A 1 396 ? 32.294 3.742 -33.180 1.00 87.94 396 ILE A O 1
ATOM 3185 N N . GLY A 1 397 ? 30.794 5.393 -33.406 1.00 86.69 397 GLY A N 1
ATOM 3186 C CA . GLY A 1 397 ? 31.317 5.849 -34.697 1.00 86.69 397 GLY A CA 1
ATOM 3187 C C . GLY A 1 397 ? 32.752 6.383 -34.613 1.00 86.69 397 GLY A C 1
ATOM 3188 O O . GLY A 1 397 ? 33.569 6.103 -35.492 1.00 86.69 397 GLY A O 1
ATOM 3189 N N . GLY A 1 398 ? 33.078 7.123 -33.550 1.00 86.75 398 GLY A N 1
ATOM 3190 C CA . GLY A 1 398 ? 34.417 7.647 -33.289 1.00 86.75 398 GLY A CA 1
ATOM 3191 C C . GLY A 1 398 ? 35.454 6.552 -33.032 1.00 86.75 398 GLY A C 1
ATOM 3192 O O . GLY A 1 398 ? 36.549 6.612 -33.592 1.00 86.75 398 GLY A O 1
ATOM 3193 N N . ASP A 1 399 ? 35.104 5.537 -32.244 1.00 86.19 399 ASP A N 1
ATOM 3194 C CA . ASP A 1 399 ? 35.981 4.408 -31.918 1.00 86.19 399 ASP A CA 1
ATOM 3195 C C . ASP A 1 399 ? 36.293 3.573 -33.169 1.00 86.19 399 ASP A C 1
ATOM 3197 O O . ASP A 1 399 ? 37.463 3.333 -33.477 1.00 86.19 399 ASP A O 1
ATOM 3201 N N . LEU A 1 400 ? 35.270 3.251 -33.972 1.00 84.81 400 LEU A N 1
ATOM 3202 C CA . LEU A 1 400 ? 35.443 2.594 -35.276 1.00 84.81 400 LEU A CA 1
ATOM 3203 C C . LEU A 1 400 ? 36.278 3.443 -36.250 1.00 84.81 400 LEU A C 1
ATOM 3205 O O . LEU A 1 400 ? 37.054 2.915 -37.048 1.00 84.81 400 LEU A O 1
ATOM 3209 N N . GLY A 1 401 ? 36.157 4.771 -36.180 1.00 77.25 401 GLY A N 1
ATOM 3210 C CA . GLY A 1 401 ? 36.934 5.704 -36.997 1.00 77.25 401 GLY A CA 1
ATOM 3211 C C . GLY A 1 401 ? 38.411 5.821 -36.596 1.00 77.25 401 GLY A C 1
ATOM 3212 O O . GLY A 1 401 ? 39.254 6.071 -37.461 1.00 77.25 401 GLY A O 1
ATOM 3213 N N . ARG A 1 402 ? 38.748 5.635 -35.312 1.00 72.06 402 ARG A N 1
ATOM 3214 C CA . ARG A 1 402 ? 40.117 5.775 -34.774 1.00 72.06 402 ARG A CA 1
ATOM 3215 C C . ARG A 1 402 ? 41.011 4.568 -35.041 1.00 72.06 402 ARG A C 1
ATOM 3217 O O . ARG A 1 402 ? 42.201 4.763 -35.275 1.00 72.06 402 ARG A O 1
ATOM 3224 N N . ILE A 1 403 ? 40.464 3.351 -35.074 1.00 58.00 403 ILE A N 1
ATOM 3225 C CA . ILE A 1 403 ? 41.236 2.116 -35.335 1.00 58.00 403 ILE A CA 1
ATOM 3226 C C . ILE A 1 403 ? 41.976 2.187 -36.689 1.00 58.00 403 ILE A C 1
ATOM 3228 O O . ILE A 1 403 ? 43.095 1.697 -36.825 1.00 58.00 403 ILE A O 1
ATOM 3232 N N . LYS A 1 404 ? 41.427 2.931 -37.657 1.00 54.56 404 LYS A N 1
ATOM 3233 C CA . LYS A 1 404 ? 42.066 3.233 -38.948 1.00 54.56 404 LYS A CA 1
ATOM 3234 C C . LYS A 1 404 ? 43.386 4.002 -38.869 1.00 54.56 404 LYS A C 1
ATOM 3236 O O . LYS A 1 404 ? 44.192 3.875 -39.781 1.00 54.56 404 LYS A O 1
ATOM 3241 N N . GLN A 1 405 ? 43.613 4.821 -37.840 1.00 51.06 405 GLN A N 1
ATOM 3242 C CA . GLN A 1 405 ? 44.846 5.615 -37.738 1.00 51.06 405 GLN A CA 1
ATOM 3243 C C . GLN A 1 405 ? 46.061 4.773 -37.319 1.00 51.06 405 GLN A C 1
ATOM 3245 O O . GLN A 1 405 ? 47.191 5.223 -37.487 1.00 51.06 405 GLN A O 1
ATOM 3250 N N . HIS A 1 406 ? 45.840 3.556 -36.807 1.00 47.16 406 HIS A N 1
ATOM 3251 C CA . HIS A 1 406 ? 46.898 2.652 -36.350 1.00 47.16 406 HIS A CA 1
ATOM 3252 C C . HIS A 1 406 ? 47.342 1.604 -37.379 1.00 47.16 406 HIS A C 1
ATOM 3254 O O . HIS A 1 406 ? 48.318 0.907 -37.120 1.00 47.16 406 HIS A O 1
ATOM 3260 N N . LEU A 1 407 ? 46.688 1.507 -38.541 1.00 44.41 407 LEU A N 1
ATOM 3261 C CA . LEU A 1 407 ? 47.173 0.700 -39.663 1.00 44.41 407 LEU A CA 1
ATOM 3262 C C . LEU A 1 407 ? 47.940 1.614 -40.629 1.00 44.41 407 LEU A C 1
ATOM 3264 O O . LEU A 1 407 ? 47.312 2.429 -41.313 1.00 44.41 407 LEU A O 1
ATOM 3268 N N . PRO A 1 408 ? 49.283 1.527 -40.703 1.00 39.97 408 PRO A N 1
ATOM 3269 C CA . PRO A 1 408 ? 50.020 2.203 -41.754 1.00 39.97 408 PRO A CA 1
ATOM 3270 C C . PRO A 1 408 ? 49.532 1.647 -43.090 1.00 39.97 408 PRO A C 1
ATOM 3272 O O . PRO A 1 408 ? 49.498 0.435 -43.292 1.00 39.97 408 PRO A O 1
ATOM 3275 N N . PHE A 1 409 ? 49.166 2.535 -44.010 1.00 44.22 409 PHE A N 1
ATOM 3276 C CA . PHE A 1 409 ? 49.070 2.197 -45.425 1.00 44.22 409 PHE A CA 1
ATOM 3277 C C . PHE A 1 409 ? 50.479 1.839 -45.930 1.00 44.22 409 PHE A C 1
ATOM 3279 O O . PHE A 1 409 ? 51.147 2.663 -46.551 1.00 44.22 409 PHE A O 1
ATOM 3286 N N . GLU A 1 410 ? 50.958 0.628 -45.646 1.00 34.28 410 GLU A N 1
ATOM 3287 C CA . GLU A 1 410 ? 52.081 0.049 -46.373 1.00 34.28 410 GLU A CA 1
ATOM 3288 C C . GLU A 1 410 ? 51.545 -0.744 -47.562 1.00 34.28 410 GLU A C 1
ATOM 3290 O O . GLU A 1 410 ? 50.838 -1.744 -47.448 1.00 34.28 410 GLU A O 1
ATOM 3295 N N . ASN A 1 411 ? 51.864 -0.221 -48.743 1.00 40.62 411 ASN A N 1
ATOM 3296 C CA . ASN A 1 411 ? 51.718 -0.915 -50.005 1.00 40.62 411 ASN A CA 1
ATOM 3297 C C . ASN A 1 411 ? 52.518 -2.224 -49.975 1.00 40.62 411 ASN A C 1
ATOM 3299 O O . ASN A 1 411 ? 53.745 -2.195 -49.947 1.00 40.62 411 ASN A O 1
ATOM 3303 N N . GLY A 1 412 ? 51.816 -3.340 -50.157 1.00 42.09 412 GLY A N 1
ATOM 3304 C CA . GLY A 1 412 ? 52.388 -4.573 -50.686 1.00 42.09 412 GLY A CA 1
ATOM 3305 C C . GLY A 1 412 ? 52.693 -5.648 -49.645 1.00 42.09 412 GLY A C 1
ATOM 3306 O O . GLY A 1 412 ? 53.412 -5.418 -48.686 1.00 42.09 412 GLY A O 1
ATOM 3307 N N . TYR A 1 413 ? 52.217 -6.853 -49.972 1.00 32.66 413 TYR A N 1
ATOM 3308 C CA . TYR A 1 413 ? 52.396 -8.146 -49.303 1.00 32.66 413 TYR A CA 1
ATOM 3309 C C . TYR A 1 413 ? 51.517 -8.418 -48.076 1.00 32.66 413 TYR A C 1
ATOM 3311 O O . TYR A 1 413 ? 51.712 -7.874 -47.000 1.00 32.66 413 TYR A O 1
ATOM 3319 N N . TYR A 1 414 ? 50.585 -9.360 -48.264 1.00 39.97 414 TYR A N 1
ATOM 3320 C CA . TYR A 1 414 ? 49.979 -10.161 -47.204 1.00 39.97 414 TYR A CA 1
ATOM 3321 C C . TYR A 1 414 ? 50.987 -11.222 -46.738 1.00 39.97 414 TYR A C 1
ATOM 3323 O O . TYR A 1 414 ? 51.403 -12.049 -47.556 1.00 39.97 414 TYR A O 1
ATOM 3331 N N . PRO A 1 415 ? 51.310 -11.283 -45.441 1.00 37.47 415 PRO A N 1
ATOM 3332 C CA . PRO A 1 415 ? 51.534 -12.542 -44.760 1.00 37.47 415 PRO A CA 1
ATOM 3333 C C . PRO A 1 415 ? 50.324 -12.841 -43.870 1.00 37.47 415 PRO A C 1
ATOM 3335 O O . PRO A 1 415 ? 49.884 -11.980 -43.110 1.00 37.47 415 PRO A O 1
ATOM 3338 N N . ASP A 1 416 ? 49.801 -14.063 -43.979 1.00 38.25 416 ASP A N 1
ATOM 3339 C CA . ASP A 1 416 ? 48.830 -14.648 -43.052 1.00 38.25 416 ASP A CA 1
ATOM 3340 C C . ASP A 1 416 ? 49.245 -14.375 -41.599 1.00 38.25 416 ASP A C 1
ATOM 3342 O O . ASP A 1 416 ? 50.190 -14.977 -41.084 1.00 38.25 416 ASP A O 1
ATOM 3346 N N . VAL A 1 417 ? 48.529 -13.473 -40.928 1.00 32.47 417 VAL A N 1
ATOM 3347 C CA . VAL A 1 417 ? 48.529 -13.384 -39.469 1.00 32.47 417 VAL A CA 1
ATOM 3348 C C . VAL A 1 417 ? 47.186 -13.928 -39.021 1.00 32.47 417 VAL A C 1
ATOM 3350 O O . VAL A 1 417 ? 46.141 -13.317 -39.224 1.00 32.47 417 VAL A O 1
ATOM 3353 N N . VAL A 1 418 ? 47.251 -15.132 -38.469 1.00 34.53 418 VAL A N 1
ATOM 3354 C CA . VAL A 1 418 ? 46.162 -15.843 -37.808 1.00 34.53 418 VAL A CA 1
ATOM 3355 C C . VAL A 1 418 ? 45.531 -14.915 -36.763 1.00 34.53 418 VAL A C 1
ATOM 3357 O O . VAL A 1 418 ? 46.180 -14.538 -35.789 1.00 34.53 418 VAL A O 1
ATOM 3360 N N . GLU A 1 419 ? 44.272 -14.528 -36.980 1.00 35.22 419 GLU A N 1
ATOM 3361 C CA . GLU A 1 419 ? 43.448 -13.807 -36.005 1.00 35.22 419 GLU A CA 1
ATOM 3362 C C . GLU A 1 419 ? 43.114 -14.724 -34.820 1.00 35.22 419 GLU A C 1
ATOM 3364 O O . GLU A 1 419 ? 42.112 -15.440 -34.794 1.00 35.22 419 GLU A O 1
ATOM 3369 N N . GLU A 1 420 ? 43.959 -14.674 -33.799 1.00 32.28 420 GLU A N 1
ATOM 3370 C CA . GLU A 1 420 ? 43.721 -15.249 -32.475 1.00 32.28 420 GLU A CA 1
ATOM 3371 C C . GLU A 1 420 ? 42.767 -14.357 -31.647 1.00 32.28 420 GLU A C 1
ATOM 3373 O O . GLU A 1 420 ? 43.135 -13.854 -30.599 1.00 32.28 420 GLU A O 1
ATOM 3378 N N . PHE A 1 421 ? 41.531 -14.110 -32.107 1.00 33.47 421 PHE A N 1
ATOM 3379 C CA . PHE A 1 421 ? 40.486 -13.443 -31.292 1.00 33.47 421 PHE A CA 1
ATOM 3380 C C . PHE A 1 421 ? 39.049 -13.833 -31.691 1.00 33.47 421 PHE A C 1
ATOM 3382 O O . PHE A 1 421 ? 38.149 -13.000 -31.751 1.00 33.47 421 PHE A O 1
ATOM 3389 N N . SER A 1 422 ? 38.795 -15.115 -31.957 1.00 37.97 422 SER A N 1
ATOM 3390 C CA . SER A 1 422 ? 37.447 -15.589 -32.304 1.00 37.97 422 SER A CA 1
ATOM 3391 C C . SER A 1 422 ? 36.949 -16.675 -31.359 1.00 37.97 422 SER A C 1
ATOM 3393 O O . SER A 1 422 ? 36.911 -17.849 -31.710 1.00 37.97 422 SER A O 1
ATOM 3395 N N . PHE A 1 423 ? 36.483 -16.270 -30.178 1.00 34.53 423 PHE A N 1
ATOM 3396 C CA . PHE A 1 423 ? 35.507 -17.055 -29.427 1.00 34.53 423 PHE A CA 1
ATOM 3397 C C . PHE A 1 423 ? 34.290 -16.168 -29.128 1.00 34.53 423 PHE A C 1
ATOM 3399 O O . PHE A 1 423 ? 34.415 -15.145 -28.464 1.00 34.53 423 PHE A O 1
ATOM 3406 N N . HIS A 1 424 ? 33.130 -16.598 -29.654 1.00 37.41 424 HIS A N 1
ATOM 3407 C CA . HIS A 1 424 ? 31.777 -16.005 -29.583 1.00 37.41 424 HIS A CA 1
ATOM 3408 C C . HIS A 1 424 ? 31.310 -15.096 -30.741 1.00 37.41 424 HIS A C 1
ATOM 3410 O O . HIS A 1 424 ? 30.743 -14.032 -30.515 1.00 37.41 424 HIS A O 1
ATOM 3416 N N . HIS A 1 425 ? 31.409 -15.556 -31.992 1.00 49.81 425 HIS A N 1
ATOM 3417 C CA . HIS A 1 425 ? 30.662 -14.930 -33.097 1.00 49.81 425 HIS A CA 1
ATOM 3418 C C . HIS A 1 425 ? 29.200 -15.402 -33.113 1.00 49.81 425 HIS A C 1
ATOM 3420 O O . HIS A 1 425 ? 28.929 -16.590 -33.301 1.00 49.81 425 HIS A O 1
ATOM 3426 N N . ARG A 1 426 ? 28.238 -14.483 -32.925 1.00 53.28 426 ARG A N 1
ATOM 3427 C CA . ARG A 1 426 ? 26.811 -14.772 -33.172 1.00 53.28 426 ARG A CA 1
ATOM 3428 C C . ARG A 1 426 ? 26.569 -14.922 -34.682 1.00 53.28 426 ARG A C 1
ATOM 3430 O O . ARG A 1 426 ? 27.041 -14.076 -35.444 1.00 53.28 426 ARG A O 1
ATOM 3437 N N . PRO A 1 427 ? 25.795 -15.928 -35.133 1.00 53.88 427 PRO A N 1
ATOM 3438 C CA . PRO A 1 427 ? 25.443 -16.069 -36.544 1.00 53.88 427 PRO A CA 1
ATOM 3439 C C . PRO A 1 427 ? 24.764 -14.796 -37.078 1.00 53.88 427 PRO A C 1
ATOM 3441 O O . PRO A 1 427 ? 23.760 -14.358 -36.522 1.00 53.88 427 PRO A O 1
ATOM 3444 N N . GLY A 1 428 ? 25.301 -14.209 -38.152 1.00 65.31 428 GLY A N 1
ATOM 3445 C CA . GLY A 1 428 ? 24.715 -13.041 -38.829 1.00 65.31 428 GLY A CA 1
ATOM 3446 C C . GLY A 1 428 ? 25.153 -11.662 -38.316 1.00 65.31 428 GLY A C 1
ATOM 3447 O O . GLY A 1 428 ? 24.645 -10.662 -38.815 1.00 65.31 428 GLY A O 1
ATOM 3448 N N . SER A 1 429 ? 26.080 -11.588 -37.357 1.00 79.06 429 SER A N 1
ATOM 3449 C CA . SER A 1 429 ? 26.671 -10.321 -36.903 1.00 79.06 429 SER A CA 1
ATOM 3450 C C . SER A 1 429 ? 27.651 -9.750 -37.938 1.00 79.06 429 SER A C 1
ATOM 3452 O O . SER A 1 429 ? 28.430 -10.494 -38.538 1.00 79.06 429 SER A O 1
ATOM 3454 N N . ILE A 1 430 ? 27.619 -8.432 -38.156 1.00 80.69 430 ILE A N 1
ATOM 3455 C CA . ILE A 1 430 ? 28.597 -7.744 -39.009 1.00 80.69 430 ILE A CA 1
ATOM 3456 C C . ILE A 1 430 ? 29.915 -7.606 -38.249 1.00 80.69 430 ILE A C 1
ATOM 3458 O O . ILE A 1 430 ? 29.978 -6.907 -37.239 1.00 80.69 430 ILE A O 1
ATOM 3462 N N . THR A 1 431 ? 30.976 -8.213 -38.777 1.00 78.75 431 THR A N 1
ATOM 3463 C CA . THR A 1 431 ? 32.337 -8.136 -38.221 1.00 78.75 431 THR A CA 1
ATOM 3464 C C . THR A 1 431 ? 33.216 -7.098 -38.922 1.00 78.75 431 THR A C 1
ATOM 3466 O O . THR A 1 431 ? 34.167 -6.597 -38.327 1.00 78.75 431 THR A O 1
ATOM 3469 N N . ASP A 1 432 ? 32.893 -6.735 -40.169 1.00 83.81 432 ASP A N 1
ATOM 3470 C CA . ASP A 1 432 ? 33.647 -5.739 -40.932 1.00 83.81 432 ASP A CA 1
ATOM 3471 C C . ASP A 1 432 ? 33.407 -4.317 -40.399 1.00 83.81 432 ASP A C 1
ATOM 3473 O O . ASP A 1 432 ? 32.283 -3.812 -40.376 1.00 83.81 432 ASP A O 1
ATOM 3477 N N . GLN A 1 433 ? 34.486 -3.637 -40.015 1.00 81.56 433 GLN A N 1
ATOM 3478 C CA . GLN A 1 433 ? 34.431 -2.317 -39.377 1.00 81.56 433 GLN A CA 1
ATOM 3479 C C . GLN A 1 433 ? 33.870 -1.222 -40.296 1.00 81.56 433 GLN A C 1
ATOM 3481 O O . GLN A 1 433 ? 33.228 -0.278 -39.830 1.00 81.56 433 GLN A O 1
ATOM 3486 N N . HIS A 1 434 ? 34.090 -1.322 -41.611 1.00 83.94 434 HIS A N 1
ATOM 3487 C CA . HIS A 1 434 ? 33.524 -0.369 -42.565 1.00 83.94 434 HIS A CA 1
ATOM 3488 C C . HIS A 1 434 ? 32.007 -0.536 -42.679 1.00 83.94 434 HIS A C 1
ATOM 3490 O O . HIS A 1 434 ? 31.276 0.457 -42.683 1.00 83.94 434 HIS A O 1
ATOM 3496 N N . GLN A 1 435 ? 31.528 -1.776 -42.731 1.00 84.75 435 GLN A N 1
ATOM 3497 C CA . GLN A 1 435 ? 30.107 -2.095 -42.695 1.00 84.75 435 GLN A CA 1
ATOM 3498 C C . GLN A 1 435 ? 29.474 -1.687 -41.360 1.00 84.75 435 GLN A C 1
ATOM 3500 O O . GLN A 1 435 ? 28.383 -1.120 -41.370 1.00 84.75 435 GLN A O 1
ATOM 3505 N N . GLN A 1 436 ? 30.167 -1.868 -40.231 1.00 88.62 436 GLN A N 1
ATOM 3506 C CA . GLN A 1 436 ? 29.722 -1.366 -38.925 1.00 88.62 436 GLN A CA 1
ATOM 3507 C C . GLN A 1 436 ? 29.597 0.164 -38.915 1.00 88.62 436 GLN A C 1
ATOM 3509 O O . GLN A 1 436 ? 28.585 0.692 -38.459 1.00 88.62 436 GLN A O 1
ATOM 3514 N N . LEU A 1 437 ? 30.553 0.901 -39.491 1.00 87.88 437 LEU A N 1
ATOM 3515 C CA . LEU A 1 437 ? 30.466 2.363 -39.591 1.00 87.88 437 LEU A CA 1
ATOM 3516 C C . LEU A 1 437 ? 29.277 2.818 -40.460 1.00 87.88 437 LEU A C 1
ATOM 3518 O O . LEU A 1 437 ? 28.555 3.746 -40.090 1.00 87.88 437 LEU A O 1
ATOM 3522 N N . LEU A 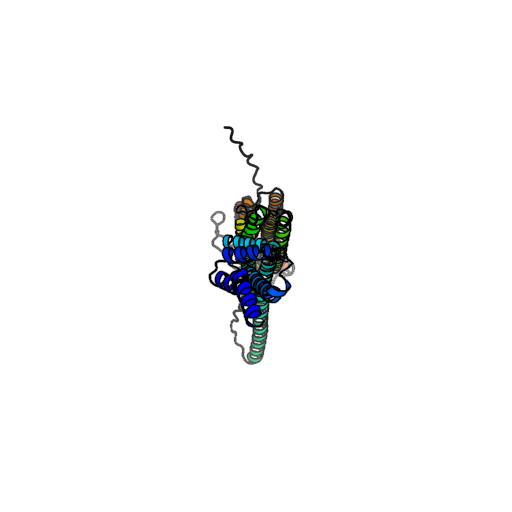1 438 ? 29.035 2.156 -41.598 1.00 88.31 438 LEU A N 1
ATOM 3523 C CA . LEU A 1 438 ? 27.851 2.410 -42.432 1.00 88.31 438 LEU A CA 1
ATOM 3524 C C . LEU A 1 438 ? 26.547 2.074 -41.693 1.00 88.31 438 LEU A C 1
ATOM 3526 O O . LEU A 1 438 ? 25.543 2.775 -41.859 1.00 88.31 438 LEU A O 1
ATOM 3530 N N . MET A 1 439 ? 26.570 1.042 -40.849 1.00 89.75 439 MET A N 1
ATOM 3531 C CA . MET A 1 439 ? 25.446 0.674 -39.996 1.00 89.75 439 MET A CA 1
ATOM 3532 C C . MET A 1 439 ? 25.163 1.753 -38.948 1.00 89.75 439 MET A C 1
ATOM 3534 O O . MET A 1 439 ? 24.015 2.152 -38.787 1.00 89.75 439 MET A O 1
ATOM 3538 N N . VAL A 1 440 ? 26.192 2.310 -38.302 1.00 91.00 440 VAL A N 1
ATOM 3539 C CA . VAL A 1 440 ? 26.037 3.434 -37.361 1.00 91.00 440 VAL A CA 1
ATOM 3540 C C . VAL A 1 440 ? 25.412 4.650 -38.051 1.00 91.00 440 VAL A C 1
ATOM 3542 O O . VAL A 1 440 ? 24.484 5.250 -37.514 1.00 91.00 440 VAL A O 1
ATOM 3545 N N . LEU A 1 441 ? 25.847 4.997 -39.267 1.00 89.44 441 LEU A N 1
ATOM 3546 C CA . LEU A 1 441 ? 25.236 6.094 -40.033 1.00 89.44 441 LEU A CA 1
ATOM 3547 C C . LEU A 1 441 ? 23.766 5.818 -40.378 1.00 89.44 441 LEU A C 1
ATOM 3549 O O . LEU A 1 441 ? 22.935 6.729 -40.331 1.00 89.44 441 LEU A O 1
ATOM 3553 N N . SER A 1 442 ? 23.443 4.565 -40.696 1.00 90.88 442 SER A N 1
ATOM 3554 C CA . SER A 1 442 ? 22.070 4.129 -40.961 1.00 90.88 442 SER A CA 1
ATOM 3555 C C . SER A 1 442 ? 21.204 4.211 -39.701 1.00 90.88 442 SER A C 1
ATOM 3557 O O . SER A 1 442 ? 20.104 4.763 -39.757 1.00 90.88 442 SER A O 1
ATOM 3559 N N . ASN A 1 443 ? 21.732 3.778 -38.551 1.00 91.94 443 ASN A N 1
ATOM 3560 C CA . ASN A 1 443 ? 21.103 3.919 -37.238 1.00 91.94 443 ASN A CA 1
ATOM 3561 C C . ASN A 1 443 ? 20.808 5.389 -36.922 1.00 91.94 443 ASN A C 1
ATOM 3563 O O . ASN A 1 443 ? 19.679 5.718 -36.571 1.00 91.94 443 ASN A O 1
ATOM 3567 N N . ILE A 1 444 ? 21.785 6.287 -37.095 1.00 91.06 444 ILE A N 1
ATOM 3568 C CA . ILE A 1 444 ? 21.612 7.731 -36.860 1.00 91.06 444 ILE A CA 1
ATOM 3569 C C . ILE A 1 444 ? 20.507 8.297 -37.761 1.00 91.06 444 ILE A C 1
ATOM 3571 O O . ILE A 1 444 ? 19.673 9.078 -37.297 1.00 91.06 444 ILE A O 1
ATOM 3575 N N . GLY A 1 445 ? 20.481 7.893 -39.036 1.00 89.38 445 GLY A N 1
ATOM 3576 C CA . GLY A 1 445 ? 19.438 8.278 -39.985 1.00 89.38 445 GLY A CA 1
ATOM 3577 C C . GLY A 1 445 ? 18.042 7.873 -39.512 1.00 89.38 445 GLY A C 1
ATOM 3578 O O . GLY A 1 445 ? 17.170 8.731 -39.410 1.00 89.38 445 GLY A O 1
ATOM 3579 N N . PHE A 1 446 ? 17.862 6.600 -39.152 1.00 91.00 446 PHE A N 1
ATOM 3580 C CA . PHE A 1 446 ? 16.604 6.080 -38.604 1.00 91.00 446 PHE A CA 1
ATOM 3581 C C . PHE A 1 446 ? 16.196 6.790 -37.308 1.00 91.00 446 PHE A C 1
ATOM 3583 O O . PHE A 1 446 ? 15.036 7.153 -37.116 1.00 91.00 446 PHE A O 1
ATOM 3590 N N . CYS A 1 447 ? 17.154 7.040 -36.413 1.00 91.38 447 CYS A N 1
ATOM 3591 C CA . CYS A 1 447 ? 16.858 7.675 -35.135 1.00 91.38 447 CYS A CA 1
ATOM 3592 C C . CYS A 1 447 ? 16.342 9.103 -35.307 1.00 91.38 447 CYS A C 1
ATOM 3594 O O . CYS A 1 447 ? 15.383 9.510 -34.649 1.00 91.38 447 CYS A O 1
ATOM 3596 N N . LYS A 1 448 ? 16.982 9.851 -36.210 1.00 89.88 448 LYS A N 1
ATOM 3597 C CA . LYS A 1 448 ? 16.635 11.235 -36.522 1.00 89.88 448 LYS A CA 1
ATOM 3598 C C . LYS A 1 448 ? 15.297 11.348 -37.250 1.00 89.88 448 LYS A C 1
ATOM 3600 O O . LYS A 1 448 ? 14.504 12.217 -36.893 1.00 89.88 448 LYS A O 1
ATOM 3605 N N . ASP A 1 449 ? 15.091 10.534 -38.280 1.00 88.31 449 ASP A N 1
ATOM 3606 C CA . ASP A 1 449 ? 13.944 10.680 -39.177 1.00 88.31 449 ASP A CA 1
ATOM 3607 C C . ASP A 1 449 ? 12.668 10.072 -38.567 1.00 88.31 449 ASP A C 1
ATOM 3609 O O . ASP A 1 449 ? 11.592 10.655 -38.709 1.00 88.31 449 ASP A O 1
ATOM 3613 N N . ASP A 1 450 ? 12.794 8.968 -37.818 1.00 88.81 450 ASP A N 1
ATOM 3614 C CA . ASP A 1 450 ? 11.654 8.191 -37.326 1.00 88.81 450 ASP A CA 1
ATOM 3615 C C . ASP A 1 450 ? 11.593 8.143 -35.789 1.00 88.81 450 ASP A C 1
ATOM 3617 O O . ASP A 1 450 ? 10.673 8.693 -35.175 1.00 88.81 450 ASP A O 1
ATOM 3621 N N . LEU A 1 451 ? 12.585 7.525 -35.139 1.00 91.69 451 LEU A N 1
ATOM 3622 C CA . LEU A 1 451 ? 12.482 7.089 -33.738 1.00 91.69 451 LEU A CA 1
ATOM 3623 C C . LEU A 1 451 ? 12.281 8.231 -32.732 1.00 91.69 451 LEU A C 1
ATOM 3625 O O . LEU A 1 451 ? 11.405 8.161 -31.870 1.00 91.69 451 LEU A O 1
ATOM 3629 N N . PHE A 1 452 ? 13.085 9.294 -32.808 1.00 92.50 452 PHE A N 1
ATOM 3630 C CA . PHE A 1 452 ? 12.994 10.404 -31.854 1.00 92.50 452 PHE A CA 1
ATOM 3631 C C . PHE A 1 452 ? 11.687 11.184 -32.011 1.00 92.50 452 PHE A C 1
ATOM 3633 O O . PHE A 1 452 ? 11.076 11.579 -31.014 1.00 92.50 452 PHE A O 1
ATOM 3640 N N . SER A 1 453 ? 11.227 11.360 -33.253 1.00 91.75 453 SER A N 1
ATOM 3641 C CA . SER A 1 453 ? 9.937 11.982 -33.552 1.00 91.75 453 SER A CA 1
ATOM 3642 C C . SER A 1 453 ? 8.779 11.123 -33.041 1.00 91.75 453 SER A C 1
ATOM 3644 O O . SER A 1 453 ? 7.851 11.652 -32.424 1.00 91.75 453 SER A O 1
ATOM 3646 N N . GLU A 1 454 ? 8.844 9.802 -33.235 1.00 93.75 454 GLU A N 1
ATOM 3647 C CA . GLU A 1 454 ? 7.864 8.848 -32.711 1.00 93.75 454 GLU A CA 1
ATOM 3648 C C . GLU A 1 454 ? 7.757 8.956 -31.182 1.00 93.75 454 GLU A C 1
ATOM 3650 O O . GLU A 1 454 ? 6.667 9.193 -30.652 1.00 93.75 454 GLU A O 1
ATOM 3655 N N . MET A 1 455 ? 8.888 8.853 -30.472 1.00 93.69 455 MET A N 1
ATOM 3656 C CA . MET A 1 455 ? 8.922 8.902 -29.007 1.00 93.69 455 MET A CA 1
ATOM 3657 C C . MET A 1 455 ? 8.422 10.247 -28.469 1.00 93.69 455 MET A C 1
ATOM 3659 O O . MET A 1 455 ? 7.589 10.278 -27.562 1.00 93.69 455 MET A O 1
ATOM 3663 N N . TYR A 1 456 ? 8.873 11.368 -29.041 1.00 92.94 456 TYR A N 1
ATOM 3664 C CA . TYR A 1 456 ? 8.408 12.691 -28.622 1.00 92.94 456 TYR A CA 1
ATOM 3665 C C . TYR A 1 456 ? 6.901 12.855 -28.842 1.00 92.94 456 TYR A C 1
ATOM 3667 O O . TYR A 1 456 ? 6.181 13.288 -27.942 1.00 92.94 456 TYR A O 1
ATOM 3675 N N . ASN A 1 457 ? 6.393 12.484 -30.020 1.00 93.25 457 ASN A N 1
ATOM 3676 C CA . ASN A 1 457 ? 4.973 12.628 -30.324 1.00 93.25 457 ASN A CA 1
ATOM 3677 C C . ASN A 1 457 ? 4.090 11.743 -29.450 1.00 93.25 457 ASN A C 1
ATOM 3679 O O . ASN A 1 457 ? 2.991 12.181 -29.102 1.00 93.25 457 ASN A O 1
ATOM 3683 N N . LYS A 1 458 ? 4.570 10.549 -29.083 1.00 94.69 458 LYS A N 1
ATOM 3684 C CA . LYS A 1 458 ? 3.853 9.631 -28.197 1.00 94.69 458 LYS A CA 1
ATOM 3685 C C . LYS A 1 458 ? 3.734 10.176 -26.774 1.00 94.69 458 LYS A C 1
ATOM 3687 O O . LYS A 1 458 ? 2.666 10.035 -26.196 1.00 94.69 458 LYS A O 1
ATOM 3692 N N . TYR A 1 459 ? 4.775 10.811 -26.226 1.00 95.19 459 TYR A N 1
ATOM 3693 C CA . TYR A 1 459 ? 4.809 11.201 -24.804 1.00 95.19 459 TYR A CA 1
ATOM 3694 C C . TYR A 1 459 ? 4.713 12.704 -24.529 1.00 95.19 459 TYR A C 1
ATOM 3696 O O . TYR A 1 459 ? 4.714 13.111 -23.371 1.00 95.19 459 TYR A O 1
ATOM 3704 N N . LYS A 1 460 ? 4.566 13.560 -25.548 1.00 91.38 460 LYS A N 1
ATOM 3705 C CA . LYS A 1 460 ? 4.484 15.022 -25.358 1.00 91.38 460 LYS A CA 1
ATOM 3706 C C . LYS A 1 460 ? 3.424 15.483 -24.352 1.00 91.38 460 LYS A C 1
ATOM 3708 O O . LYS A 1 460 ? 3.618 16.500 -23.694 1.00 91.38 460 LYS A O 1
ATOM 3713 N N . HIS A 1 461 ? 2.316 14.758 -24.197 1.00 89.06 461 HIS A N 1
ATOM 3714 C CA . HIS A 1 461 ? 1.257 15.090 -23.233 1.00 89.06 461 HIS A CA 1
ATOM 3715 C C . HIS A 1 461 ? 1.661 14.862 -21.770 1.00 89.06 461 HIS A C 1
ATOM 3717 O O . HIS A 1 461 ? 1.042 15.444 -20.879 1.00 89.06 461 HIS A O 1
ATOM 3723 N N . VAL A 1 462 ? 2.692 14.051 -21.523 1.00 89.56 462 VAL A N 1
ATOM 3724 C CA . VAL A 1 462 ? 3.296 13.872 -20.198 1.00 89.56 462 VAL A CA 1
ATOM 3725 C C . VAL A 1 462 ? 4.001 15.159 -19.763 1.00 89.56 462 VAL A C 1
ATOM 3727 O O . VAL A 1 462 ? 3.909 15.550 -18.601 1.00 89.56 462 VAL A O 1
ATOM 3730 N N . PHE A 1 463 ? 4.639 15.848 -20.714 1.00 81.94 463 PHE A N 1
ATOM 3731 C CA . PHE A 1 463 ? 5.448 17.052 -20.484 1.00 81.94 463 PHE A CA 1
ATOM 3732 C C . PHE A 1 463 ? 4.629 18.348 -20.518 1.00 81.94 463 PHE A C 1
ATOM 3734 O O . PHE A 1 463 ? 5.012 19.359 -19.933 1.00 81.94 463 PHE A O 1
ATOM 3741 N N . LEU A 1 464 ? 3.506 18.354 -21.240 1.00 69.75 464 LEU A N 1
ATOM 3742 C CA . LEU A 1 464 ? 2.663 19.538 -21.356 1.00 69.75 464 LEU A CA 1
ATOM 3743 C C . LEU A 1 464 ? 1.923 19.788 -20.036 1.00 69.75 464 LEU A C 1
ATOM 3745 O O . LEU A 1 464 ? 1.103 18.976 -19.601 1.00 69.75 464 LEU A O 1
ATOM 3749 N N . LYS A 1 465 ? 2.159 20.964 -19.437 1.00 61.59 465 LYS A N 1
ATOM 3750 C CA . LYS A 1 465 ? 1.244 21.544 -18.446 1.00 61.59 465 LYS A CA 1
ATOM 3751 C C . LYS A 1 465 ? -0.147 21.559 -19.072 1.00 61.59 465 LYS A C 1
ATOM 3753 O O . LYS A 1 465 ? -0.310 22.091 -20.175 1.00 61.59 465 LYS A O 1
ATOM 3758 N N . SER A 1 466 ? -1.150 21.008 -18.387 1.00 48.81 466 SER A N 1
ATOM 3759 C CA . SER A 1 466 ? -2.531 21.340 -18.727 1.00 48.81 466 SER A CA 1
ATOM 3760 C C . SER A 1 466 ? -2.610 22.860 -18.687 1.00 48.81 466 SER A C 1
ATOM 3762 O O . SER A 1 466 ? -2.410 23.464 -17.631 1.00 48.81 466 SER A O 1
ATOM 3764 N N . ARG A 1 467 ? -2.829 23.505 -19.839 1.00 39.53 467 ARG A N 1
ATOM 3765 C CA . ARG A 1 467 ? -3.299 24.886 -19.805 1.00 39.53 467 ARG A CA 1
ATOM 3766 C C . ARG A 1 467 ? -4.528 24.840 -18.915 1.00 39.53 467 ARG A C 1
ATOM 3768 O O . ARG A 1 467 ? -5.396 24.007 -19.157 1.00 39.53 467 ARG A O 1
ATOM 3775 N N . TYR A 1 468 ? -4.548 25.666 -17.877 1.00 37.06 468 TYR A N 1
ATOM 3776 C CA . TYR A 1 468 ? -5.772 26.003 -17.176 1.00 37.06 468 TYR A CA 1
ATOM 3777 C C . TYR A 1 468 ? -6.840 26.259 -18.245 1.00 37.06 468 TYR A C 1
ATOM 3779 O O . TYR A 1 468 ? -6.791 27.283 -18.927 1.00 37.06 468 TYR A O 1
ATOM 3787 N N . GLU A 1 469 ? -7.761 25.320 -18.450 1.00 30.09 469 GLU A N 1
ATOM 3788 C CA . GLU A 1 469 ? -9.070 25.716 -18.929 1.00 30.09 469 GLU A CA 1
ATOM 3789 C C . GLU A 1 469 ? -9.663 26.470 -17.744 1.00 30.09 469 GLU A C 1
ATOM 3791 O O . GLU A 1 469 ? -9.814 25.880 -16.669 1.00 30.09 469 GLU A O 1
ATOM 3796 N N . PRO A 1 470 ? -9.895 27.791 -17.855 1.00 30.64 470 PRO A N 1
ATOM 3797 C CA . PRO A 1 470 ? -10.626 28.476 -16.816 1.00 30.64 470 PRO A CA 1
ATOM 3798 C C . PRO A 1 470 ? -11.958 27.750 -16.718 1.00 30.64 470 PRO A C 1
ATOM 3800 O O . PRO A 1 470 ? -12.675 27.641 -17.714 1.00 30.64 470 PRO A O 1
ATOM 3803 N N . ILE A 1 471 ? -12.237 27.231 -15.522 1.00 33.06 471 ILE A N 1
ATOM 3804 C CA . ILE A 1 471 ? -13.551 26.769 -15.104 1.00 33.06 471 ILE A CA 1
ATOM 3805 C C . ILE A 1 471 ? -14.536 27.786 -15.670 1.00 33.06 471 ILE A C 1
ATOM 3807 O O . ILE A 1 471 ? -14.580 28.938 -15.227 1.00 33.06 471 ILE A O 1
ATOM 3811 N N . GLN A 1 472 ? -15.266 27.398 -16.718 1.00 29.72 472 GLN A N 1
ATOM 3812 C CA . GLN A 1 472 ? -16.425 28.153 -17.137 1.00 29.72 472 GLN A CA 1
ATOM 3813 C C . GLN A 1 472 ? -17.379 28.040 -15.960 1.00 29.72 472 GLN A C 1
ATOM 3815 O O . GLN A 1 472 ? -18.084 27.048 -15.808 1.00 29.72 472 GLN A O 1
ATOM 3820 N N . CYS A 1 473 ? -17.350 29.055 -15.096 1.00 30.72 473 CYS A N 1
ATOM 3821 C CA . CYS A 1 473 ? -18.476 29.406 -14.261 1.00 30.72 473 CYS A CA 1
ATOM 3822 C C . CYS A 1 473 ? -19.685 29.439 -15.191 1.00 30.72 473 CYS A C 1
ATOM 3824 O O . CYS A 1 473 ? -19.869 30.383 -15.965 1.00 30.72 473 CYS A O 1
ATOM 3826 N N . THR A 1 474 ? -20.476 28.374 -15.143 1.00 30.53 474 THR A N 1
ATOM 3827 C CA . THR A 1 474 ? -21.827 28.332 -15.666 1.00 30.53 474 THR A CA 1
ATOM 3828 C C . THR A 1 474 ? -22.580 29.490 -15.033 1.00 30.53 474 THR A C 1
ATOM 3830 O O . THR A 1 474 ? -23.006 29.434 -13.884 1.00 30.53 474 THR A O 1
ATOM 3833 N N . ARG A 1 475 ? -22.717 30.574 -15.797 1.00 32.56 475 ARG A N 1
ATOM 3834 C CA . ARG A 1 475 ? -23.893 31.426 -15.706 1.00 32.56 475 ARG A CA 1
ATOM 3835 C C . ARG A 1 475 ? -25.071 30.577 -16.170 1.00 32.56 475 ARG A C 1
ATOM 3837 O O . ARG A 1 475 ? -25.157 30.293 -17.362 1.00 32.56 475 ARG A O 1
ATOM 3844 N N . ILE A 1 476 ? -25.909 30.164 -15.226 1.00 33.94 476 ILE A N 1
ATOM 3845 C CA . ILE A 1 476 ? -27.357 30.427 -15.127 1.00 33.94 476 ILE A CA 1
ATOM 3846 C C . ILE A 1 476 ? -27.801 29.959 -13.744 1.00 33.94 476 ILE A C 1
ATOM 3848 O O . ILE A 1 476 ? -27.452 28.815 -13.378 1.00 33.94 476 ILE A O 1
#